Protein AF-0000000075740017 (afdb_homodimer)

Radius of gyration: 27.31 Å; Cα contacts (8 Å, |Δi|>4): 1651; chains: 2; bounding box: 65×97×78 Å

Solvent-accessible surface area (backbone atoms only — not comparable to full-atom values): 38428 Å² total; per-residue (Å²): 131,82,76,73,71,73,70,54,78,38,60,46,70,55,27,52,51,21,47,51,48,27,56,51,42,54,52,50,50,50,51,49,40,54,69,68,22,62,32,41,62,48,30,51,50,40,55,52,46,50,47,52,40,47,24,51,26,31,46,64,39,62,40,48,39,50,57,61,29,53,70,40,71,70,45,45,90,62,40,35,61,74,57,58,67,84,51,42,49,39,34,37,24,44,39,47,18,88,46,38,35,38,36,44,34,37,58,57,58,38,76,37,42,36,43,34,32,30,23,38,58,88,90,43,70,64,32,63,70,37,74,47,47,56,89,70,57,69,66,59,94,57,27,37,39,36,34,36,21,60,60,84,63,92,70,56,83,87,31,48,78,41,70,35,51,74,46,22,33,29,38,40,36,42,33,37,43,65,48,76,91,79,37,42,69,60,47,74,49,50,43,46,60,80,54,70,71,72,69,81,73,47,45,66,58,48,16,50,25,30,42,48,25,29,52,48,35,52,51,56,65,41,40,52,71,66,52,64,41,66,38,76,78,47,54,58,39,75,40,84,33,57,37,68,71,70,34,48,63,75,45,53,86,50,36,31,36,31,44,29,26,45,63,47,59,92,64,32,27,46,34,42,38,29,50,77,65,89,52,96,44,37,37,43,38,36,23,37,63,61,31,28,47,44,51,67,90,57,32,58,17,57,49,35,62,73,77,56,74,57,44,97,84,52,34,37,42,40,19,38,18,62,60,84,80,77,73,47,53,63,28,41,49,78,68,53,47,52,24,32,35,41,36,41,31,35,76,40,54,75,79,60,71,67,49,68,45,79,44,66,66,76,73,81,128,132,81,75,73,71,74,72,52,78,37,61,45,70,54,27,53,51,23,46,50,48,25,55,52,43,54,52,52,49,50,51,51,39,54,70,69,22,61,31,40,63,48,30,51,50,40,56,51,47,50,47,54,42,46,25,53,27,31,46,64,38,63,40,48,40,50,57,63,28,51,72,41,71,68,45,45,90,64,40,35,61,75,55,59,67,84,51,44,50,40,34,36,26,43,38,47,18,88,46,38,37,38,37,43,34,37,59,57,58,39,76,39,44,38,41,35,31,29,22,38,56,87,90,44,71,66,33,62,71,37,75,46,45,55,90,71,55,68,66,60,94,55,27,37,38,37,35,35,22,61,61,84,65,93,70,57,82,87,31,49,78,41,70,34,51,74,48,24,34,29,40,41,36,42,34,37,44,64,48,75,91,78,37,41,68,60,45,72,48,51,42,47,60,78,54,70,70,72,68,81,74,48,47,66,58,48,16,50,24,31,42,49,25,30,52,48,36,51,50,58,67,40,40,52,70,68,52,65,40,66,39,76,79,47,55,58,41,76,38,83,33,56,37,68,69,70,34,48,63,76,45,53,85,51,36,32,36,31,44,30,24,46,63,48,59,94,63,33,28,46,33,42,38,30,50,76,65,90,54,94,44,38,39,43,37,36,23,37,62,61,30,28,48,45,50,67,91,56,32,57,18,56,50,33,63,74,76,56,72,57,45,96,85,52,33,36,41,40,19,37,17,60,61,84,80,77,74,45,52,63,29,43,50,79,67,54,46,51,24,32,36,40,35,41,31,37,75,41,53,76,82,59,69,67,49,68,46,81,46,65,65,76,73,80,128

Organism: Mycobacterium marinum (strain ATCC BAA-535 / M) (NCBI:txid216594)

Nearest PDB structures (foldseek):
  6ans-assembly2_D  TM=9.268E-01  e=1.419E-35  Burkholderia cenocepacia J2315
  3u07-assembly3_C  TM=5.672E-01  e=3.882E-12  Vibrio parahaemolyticus
  3u07-assembly2_B  TM=5.302E-01  e=9.160E-12  Vibrio parahaemolyticus
  3qd6-assembly2_F  TM=3.954E-01  e=1.129E-01  Homo sapiens
  6w9g-assembly1_C  TM=3.164E-01  e=8.477E-02  Homo sapiens

InterPro domains:
  IPR010621 Domain of unknown function DUF1214 [PF06742] (275-346)

Secondary structure (DSSP, 8-state):
------------HHHHHHHHHHHHHHHHHHHHHHHH--SHHHHHHHHHHHHHHHHHHHIIIII--TTS---EESS-TT--BS---SSEEEEEEE--TTS-EEEEEE--S-SEEEEEEEE--TTSPPEEEEEEEGGG---BTTEEEEEEESS--S--TTPEEEE--TTEEEEEEEEE-S-TTT-PPPEEEEEESSPPPP-PPPHHHHHHHHHHHHHHHHHHHTHHHHSSTHHHHS-S-EEEE-HHHH-GGG--TTEEEEEEEEE--TTEEEEEEE---S-S-EEEEEE-TTSBB--TTTS--EEETTS----TTS-EEEEEESS--SSSEEEE-TT-SEEEEEEEEET--PPP-EEEEEEE-----/------------HHHHHHHHHHHHHHHHHHHHHHHH--SHHHHHHHHHHHHHHHHHHHIIIII--TTS---EESS-TT--BS---SSEEEEEEE--TTS-EEEEEE--S-SEEEEEEEE--TTSPPEEEEEEEGGG---BTTEEEEEEESS--S--TTPEEEE--TTEEEEEEEEE-S-TTT-PPPEEEEEESSPPPP-PPPHHHHHHHHHHHHHHHHHHHTHHHHSSTHHHHS-S-EEEE-HHHH-GGG--TTEEEEEEEEE--TTEEEEEEE---S-S-EEEEEE-TTSBB--TTTS--EEETTS----TTS-EEEEEESS--SSSEEEE-TT-SEEEEEEEEET--PPP-EEEEEEE-----

Sequence (730 aa):
MSHHLARPVADAPQALAAWQFFQRMLADVTKIVTEDAESEPELLEGLRVIARVSSLCAQMSVESDPARPVFFDMCPPNRMIGGPNPEGNYFLAMIRGDHRYRITGTRGTSCYLGIQILAGTGLTPRRMAGYLSDADLALQSGEFTLLLSALEPDEPGGGQWVQIPDDASAIVVREYVGDRSREELAKMRIEAFAPAPASPPTDDELAGQFTALAWSLMKLTTLHRTIKPELLDHPNTLLTAQAADLGAADTTPDNLYMIGTFRLAPGQALVLDFEPPETRYWSVALESIWHECLEPDSRHSSVTNRAVRPGADGRVRIAISEQDLGFGHWLDTGGRHRGFVILRWLDNPQAPDIEVSVRHREQRAMSHHLARPVADAPQALAAWQFFQRMLADVTKIVTEDAESEPELLEGLRVIARVSSLCAQMSVESDPARPVFFDMCPPNRMIGGPNPEGNYFLAMIRGDHRYRITGTRGTSCYLGIQILAGTGLTPRRMAGYLSDADLALQSGEFTLLLSALEPDEPGGGQWVQIPDDASAIVVREYVGDRSREELAKMRIEAFAPAPASPPTDDELAGQFTALAWSLMKLTTLHRTIKPELLDHPNTLLTAQAADLGAADTTPDNLYMIGTFRLAPGQALVLDFEPPETRYWSVALESIWHECLEPDSRHSSVTNRAVRPGADGRVRIAISEQDLGFGHWLDTGGRHRGFVILRWLDNPQAPDIEVSVRHREQRA

Foldseek 3Di:
DPPPPDDPDDDLPLLVVLLVLLVVLLVVLLVVQVVPDPDPVSNVVLNVLLVLLLVLLCCQQPVADQLFWWWDWSDDLVRQFDQADPQWTKIKIWHAQAWKKKKKKFAWFFLWKKKWWWFDAFPGDIATPDIDTPVRFDDDVRMAMEIEHQDDDPCPVPHHYDYDHRRTTMMMMITGHADPVPIDHMDMTMGIDPRDDDDDDHSVSSSRSSNSSSVSSNCRQCLCVQQPVVQVVVAQDKDWDQCVSSPNNSDDNQKTKMKGKAAADPQKKKKKKWQDDDASKKKKFWAASRNGTDSVVVFQGMHMPNRDAADPVNMAMEIEDCDCLPRHNYHHPVPDRMTMMMMIGGRYDDDIDIDIDMDGRPPPD/DPPPPDDPDDDLPLLVVLLVLLVVLLVVLLVVQVVPDPDPVSSVVLNVLLVLLLVLLCCQQPVADQLFWWWDWSDDLVRQFDQADPQWTKIKIWHAQAWKKKKKKFAWFFLWKKKWWWFDAFPGDIATPDIDTPVRFDDDVRMAMEIEHQDDDPCPVPHHYDYHHRRTTMMMMITGHADPVPIDHMDMTMGIDPRDDDDDDHSVSSSRSSNSSSVSSNCRQVLCVQQPVVQVVVAQDKDWDQCVSSPNNSDDNQKTKMKGKAAADPQKKKKKKWQDDDASKKKKFWAASRNGTDSVVVFQGMHMPNRDADDPVNMAMEIEDCDCLPRHNYHHPVPDRMTMMMMIGGRYDDDIDIDIDMDGRPPPD

Structure (mmCIF, N/CA/C/O backbone):
data_AF-0000000075740017-model_v1
#
loop_
_entity.id
_entity.type
_entity.pdbx_description
1 polymer 'DUF1214 domain-containing protein'
#
loop_
_atom_site.group_PDB
_atom_site.id
_atom_site.type_symbol
_atom_site.label_atom_id
_atom_site.label_alt_id
_atom_site.label_comp_id
_atom_site.label_asym_id
_atom_site.label_entity_id
_atom_site.label_seq_id
_atom_site.pdbx_PDB_ins_code
_atom_site.Cartn_x
_atom_site.Cartn_y
_atom_site.Cartn_z
_atom_site.occupancy
_atom_site.B_iso_or_equiv
_atom_site.auth_seq_id
_atom_site.auth_comp_id
_atom_site.auth_asym_id
_atom_site.auth_atom_id
_atom_site.pdbx_PDB_model_num
ATOM 1 N N . MET A 1 1 ? -9.031 26.375 43.875 1 27.95 1 MET A N 1
ATOM 2 C CA . MET A 1 1 ? -9.445 24.984 43.719 1 27.95 1 MET A CA 1
ATOM 3 C C . MET A 1 1 ? -9.609 24.641 42.25 1 27.95 1 MET A C 1
ATOM 5 O O . MET A 1 1 ? -10.547 25.094 41.594 1 27.95 1 MET A O 1
ATOM 9 N N . SER A 1 2 ? -8.578 24.75 41.438 1 30.58 2 SER A N 1
ATOM 10 C CA . SER A 1 2 ? -8.477 24.594 40 1 30.58 2 SER A CA 1
ATOM 11 C C . SER A 1 2 ? -9.125 23.297 39.531 1 30.58 2 SER A C 1
ATOM 13 O O . SER A 1 2 ? -8.734 22.219 39.969 1 30.58 2 SER A O 1
ATOM 15 N N . HIS A 1 3 ? -10.5 23.25 39.438 1 34.09 3 HIS A N 1
ATOM 16 C CA . HIS A 1 3 ? -11.297 22.109 38.969 1 34.09 3 HIS A CA 1
ATOM 17 C C . HIS A 1 3 ? -10.602 21.406 37.812 1 34.09 3 HIS A C 1
ATOM 19 O O . HIS A 1 3 ? -10.328 22.016 36.781 1 34.09 3 HIS A O 1
ATOM 25 N N . HIS A 1 4 ? -9.703 20.516 38.094 1 39.88 4 HIS A N 1
ATOM 26 C CA . HIS A 1 4 ? -9.211 19.578 37.094 1 39.88 4 HIS A CA 1
ATOM 27 C C . HIS A 1 4 ? -10.344 19.094 36.188 1 39.88 4 HIS A C 1
ATOM 29 O O . HIS A 1 4 ? -11.234 18.375 36.656 1 39.88 4 HIS A O 1
ATOM 35 N N . LEU A 1 5 ? -10.961 19.891 35.375 1 41.38 5 LEU A N 1
ATOM 36 C CA . LEU A 1 5 ? -11.938 19.422 34.406 1 41.38 5 LEU A CA 1
ATOM 37 C C . LEU A 1 5 ? -11.641 17.984 33.969 1 41.38 5 LEU A C 1
ATOM 39 O O . LEU A 1 5 ? -10.516 17.672 33.594 1 41.38 5 LEU A O 1
ATOM 43 N N . ALA A 1 6 ? -12.305 17.094 34.438 1 45.81 6 ALA A N 1
ATOM 44 C CA . ALA A 1 6 ? -12.266 15.664 34.125 1 45.81 6 ALA A CA 1
ATOM 45 C C . ALA A 1 6 ? -12.117 15.414 32.625 1 45.81 6 ALA A C 1
ATOM 47 O O . ALA A 1 6 ? -12.891 15.953 31.844 1 45.81 6 ALA A O 1
ATOM 48 N N . ARG A 1 7 ? -10.938 15.102 32.188 1 54.03 7 ARG A N 1
ATOM 49 C CA . ARG A 1 7 ? -10.719 14.789 30.797 1 54.03 7 ARG A CA 1
ATOM 50 C C . ARG A 1 7 ? -11.844 13.922 30.234 1 54.03 7 ARG A C 1
ATOM 52 O O . ARG A 1 7 ? -12.195 12.898 30.828 1 54.03 7 ARG A O 1
ATOM 59 N N . PRO A 1 8 ? -12.781 14.414 29.375 1 58.78 8 PRO A N 1
ATOM 60 C CA . PRO A 1 8 ? -13.781 13.516 28.781 1 58.78 8 PRO A CA 1
ATOM 61 C C . PRO A 1 8 ? -13.18 12.188 28.328 1 58.78 8 PRO A C 1
ATOM 63 O O . PRO A 1 8 ? -12.086 12.156 27.766 1 58.78 8 PRO A O 1
ATOM 66 N N . VAL A 1 9 ? -13.711 11.094 29.016 1 66.94 9 VAL A N 1
ATOM 67 C CA . VAL A 1 9 ? -13.266 9.734 28.719 1 66.94 9 VAL A CA 1
ATOM 68 C C . VAL A 1 9 ? -13.516 9.422 27.234 1 66.94 9 VAL A C 1
ATOM 70 O O . VAL A 1 9 ? -14.648 9.508 26.766 1 66.94 9 VAL A O 1
ATOM 73 N N . ALA A 1 10 ? -12.438 9.43 26.391 1 79.44 10 ALA A N 1
ATOM 74 C CA . ALA A 1 10 ? -12.547 9 25 1 79.44 10 ALA A CA 1
ATOM 75 C C . ALA A 1 10 ? -13.203 7.629 24.891 1 79.44 10 ALA A C 1
ATOM 77 O O . ALA A 1 10 ? -12.727 6.664 25.5 1 79.44 10 ALA A O 1
ATOM 78 N N . ASP A 1 11 ? -14.492 7.598 24.375 1 88.56 11 ASP A N 1
ATOM 79 C CA . ASP A 1 11 ? -15.211 6.336 24.234 1 88.56 11 ASP A CA 1
ATOM 80 C C . ASP A 1 11 ? -15.641 6.094 22.797 1 88.56 11 ASP A C 1
ATOM 82 O O . ASP A 1 11 ? -16.234 6.973 22.156 1 88.56 11 ASP A O 1
ATOM 86 N N . ALA A 1 12 ? -15.266 5.066 22.234 1 93.69 12 ALA A N 1
ATOM 87 C CA . ALA A 1 12 ? -15.641 4.543 20.922 1 93.69 12 ALA A CA 1
ATOM 88 C C . ALA A 1 12 ? -15.875 3.035 20.984 1 93.69 12 ALA A C 1
ATOM 90 O O . ALA A 1 12 ? -15.102 2.26 20.422 1 93.69 12 ALA A O 1
ATOM 91 N N . PRO A 1 13 ? -17 2.643 21.625 1 95.81 13 PRO A N 1
ATOM 92 C CA . PRO A 1 13 ? -17.141 1.231 21.984 1 95.81 13 PRO A CA 1
ATOM 93 C C . PRO A 1 13 ? -17.25 0.319 20.766 1 95.81 13 PRO A C 1
ATOM 95 O O . PRO A 1 13 ? -16.75 -0.809 20.797 1 95.81 13 PRO A O 1
ATOM 98 N N . GLN A 1 14 ? -17.906 0.758 19.672 1 97.62 14 GLN A N 1
ATOM 99 C CA . GLN A 1 14 ? -18.078 -0.109 18.5 1 97.62 14 GLN A CA 1
ATOM 100 C C . GLN A 1 14 ? -16.766 -0.307 17.766 1 97.62 14 GLN A C 1
ATOM 102 O O . GLN A 1 14 ? -16.406 -1.434 17.422 1 97.62 14 GLN A O 1
ATOM 107 N N . ALA A 1 15 ? -16.031 0.785 17.531 1 98 15 ALA A N 1
ATOM 108 C CA . ALA A 1 15 ? -14.75 0.713 16.828 1 98 15 ALA A CA 1
ATOM 109 C C . ALA A 1 15 ? -13.734 -0.092 17.641 1 98 15 ALA A C 1
ATOM 111 O O . ALA A 1 15 ? -13 -0.908 17.078 1 98 15 ALA A O 1
ATOM 112 N N . LEU A 1 16 ? -13.734 0.107 18.938 1 97.81 16 LEU A N 1
ATOM 113 C CA . LEU A 1 16 ? -12.805 -0.621 19.797 1 97.81 16 LEU A CA 1
ATOM 114 C C . LEU A 1 16 ? -13.102 -2.117 19.781 1 97.81 16 LEU A C 1
ATOM 116 O O . LEU A 1 16 ? -12.188 -2.934 19.672 1 97.81 16 LEU A O 1
ATOM 120 N N . ALA A 1 17 ? -14.383 -2.432 19.844 1 98 17 ALA A N 1
ATOM 121 C CA . ALA A 1 17 ? -14.773 -3.838 19.812 1 98 17 ALA A CA 1
ATOM 122 C C . ALA A 1 17 ? -14.406 -4.477 18.484 1 98 17 ALA A C 1
ATOM 124 O O . ALA A 1 17 ? -13.906 -5.605 18.438 1 98 17 ALA A O 1
ATOM 125 N N . ALA A 1 18 ? -14.672 -3.785 17.359 1 98 18 ALA A N 1
ATOM 126 C CA . ALA A 1 18 ? -14.344 -4.289 16.031 1 98 18 ALA A CA 1
ATOM 127 C C . ALA A 1 18 ? -12.836 -4.445 15.859 1 98 18 ALA A C 1
ATOM 129 O O . ALA A 1 18 ? -12.375 -5.398 15.234 1 98 18 ALA A O 1
ATOM 130 N N . TRP A 1 19 ? -12.078 -3.523 16.391 1 98.31 19 TRP A N 1
ATOM 131 C CA . TRP A 1 19 ? -10.625 -3.596 16.344 1 98.31 19 TRP A CA 1
ATOM 132 C C . TRP A 1 19 ? -10.109 -4.805 17.109 1 98.31 19 TRP A C 1
ATOM 134 O O . TRP A 1 19 ? -9.211 -5.508 16.641 1 98.31 19 TRP A O 1
ATOM 144 N N . GLN A 1 20 ? -10.68 -5.09 18.234 1 97.5 20 GLN A N 1
ATOM 145 C CA . GLN A 1 20 ? -10.32 -6.27 19.016 1 97.5 20 GLN A CA 1
ATOM 146 C C . GLN A 1 20 ? -10.719 -7.551 18.297 1 97.5 20 GLN A C 1
ATOM 148 O O . GLN A 1 20 ? -10.008 -8.555 18.375 1 97.5 20 GLN A O 1
ATOM 153 N N . PHE A 1 21 ? -11.844 -7.473 17.625 1 98.06 21 PHE A N 1
ATOM 154 C CA . PHE A 1 21 ? -12.266 -8.594 16.797 1 98.06 21 PHE A CA 1
ATOM 155 C C . PHE A 1 21 ? -11.227 -8.891 15.719 1 98.06 21 PHE A C 1
ATOM 157 O O . PHE A 1 21 ? -10.875 -10.047 15.492 1 98.06 21 PHE A O 1
ATOM 164 N N . PHE A 1 22 ? -10.719 -7.875 15.102 1 98.31 22 PHE A N 1
ATOM 165 C CA . PHE A 1 22 ? -9.656 -8.047 14.109 1 98.31 22 PHE A CA 1
ATOM 166 C C . PHE A 1 22 ? -8.438 -8.711 14.734 1 98.31 22 PHE A C 1
ATOM 168 O O . PHE A 1 22 ? -7.848 -9.617 14.141 1 98.31 22 PHE A O 1
ATOM 175 N N . GLN A 1 23 ? -8.023 -8.273 15.898 1 98.19 23 GLN A N 1
ATOM 176 C CA . GLN A 1 23 ? -6.867 -8.859 16.578 1 98.19 23 GLN A CA 1
ATOM 177 C C . GLN A 1 23 ? -7.094 -10.344 16.844 1 98.19 23 GLN A C 1
ATOM 179 O O . GLN A 1 23 ? -6.18 -11.156 16.688 1 98.19 23 GLN A O 1
ATOM 184 N N . ARG A 1 24 ? -8.305 -10.711 17.266 1 98 24 ARG A N 1
ATOM 185 C CA . ARG A 1 24 ? -8.641 -12.117 17.469 1 98 24 ARG A CA 1
ATOM 186 C C . ARG A 1 24 ? -8.594 -12.898 16.172 1 98 24 ARG A C 1
ATOM 188 O O . ARG A 1 24 ? -8.125 -14.031 16.125 1 98 24 ARG A O 1
ATOM 195 N N . MET A 1 25 ? -9.094 -12.25 15.125 1 98.06 25 MET A N 1
ATOM 196 C CA . MET A 1 25 ? -9.078 -12.898 13.812 1 98.06 25 MET A CA 1
ATOM 197 C C . MET A 1 25 ? -7.648 -13.172 13.359 1 98.06 25 MET A C 1
ATOM 199 O O . MET A 1 25 ? -7.375 -14.203 12.75 1 98.06 25 MET A O 1
ATOM 203 N N . LEU A 1 26 ? -6.742 -12.219 13.641 1 98.12 26 LEU A N 1
ATOM 204 C CA . LEU A 1 26 ? -5.328 -12.406 13.344 1 98.12 26 LEU A CA 1
ATOM 205 C C . LEU A 1 26 ? -4.777 -13.641 14.039 1 98.12 26 LEU A C 1
ATOM 207 O O . LEU A 1 26 ? -4.035 -14.422 13.438 1 98.12 26 LEU A O 1
ATOM 211 N N . ALA A 1 27 ? -5.152 -13.852 15.281 1 97.81 27 ALA A N 1
ATOM 212 C CA . ALA A 1 27 ? -4.734 -15.031 16.031 1 97.81 27 ALA A CA 1
ATOM 213 C C . ALA A 1 27 ? -5.34 -16.297 15.438 1 97.81 27 ALA A C 1
ATOM 215 O O . ALA A 1 27 ? -4.656 -17.328 15.312 1 97.81 27 ALA A O 1
ATOM 216 N N . ASP A 1 28 ? -6.562 -16.234 15.078 1 98.38 28 ASP A N 1
ATOM 217 C CA . ASP A 1 28 ? -7.266 -17.391 14.539 1 98.38 28 ASP A CA 1
ATOM 218 C C . ASP A 1 28 ? -6.641 -17.844 13.219 1 98.38 28 ASP A C 1
ATOM 220 O O . ASP A 1 28 ? -6.398 -19.047 13.023 1 98.38 28 ASP A O 1
ATOM 224 N N . VAL A 1 29 ? -6.387 -16.922 12.344 1 98.56 29 VAL A N 1
ATOM 225 C CA . VAL A 1 29 ? -5.82 -17.312 11.062 1 98.56 29 VAL A CA 1
ATOM 226 C C . VAL A 1 29 ? -4.391 -17.812 11.25 1 98.56 29 VAL A C 1
ATOM 228 O O . VAL A 1 29 ? -3.93 -18.688 10.516 1 98.56 29 VAL A O 1
ATOM 231 N N . THR A 1 30 ? -3.645 -17.266 12.242 1 98.31 30 THR A N 1
ATOM 232 C CA . THR A 1 30 ? -2.318 -17.766 12.57 1 98.31 30 THR A CA 1
ATOM 233 C C . THR A 1 30 ? -2.389 -19.25 12.969 1 98.31 30 THR A C 1
ATOM 235 O O . THR A 1 30 ? -1.577 -20.062 12.523 1 98.31 30 THR A O 1
ATOM 238 N N . LYS A 1 31 ? -3.365 -19.594 13.797 1 98.06 31 LYS A N 1
ATOM 239 C CA . LYS A 1 31 ? -3.566 -20.969 14.211 1 98.06 31 LYS A CA 1
ATOM 240 C C . LYS A 1 31 ? -3.875 -21.875 13.008 1 98.06 31 LYS A C 1
ATOM 242 O O . LYS A 1 31 ? -3.316 -22.953 12.883 1 98.06 31 LYS A O 1
ATOM 247 N N . ILE A 1 32 ? -4.703 -21.422 12.125 1 98.25 32 ILE A N 1
ATOM 248 C CA . ILE A 1 32 ? -5.105 -22.188 10.945 1 98.25 32 ILE A CA 1
ATOM 249 C C . ILE A 1 32 ? -3.885 -22.469 10.07 1 98.25 32 ILE A C 1
ATOM 251 O O . ILE A 1 32 ? -3.646 -23.609 9.672 1 98.25 32 ILE A O 1
ATOM 255 N N . VAL A 1 33 ? -3.105 -21.438 9.805 1 98 33 VAL A N 1
ATOM 256 C CA . VAL A 1 33 ? -1.925 -21.562 8.961 1 98 33 VAL A CA 1
ATOM 257 C C . VAL A 1 33 ? -0.922 -22.516 9.609 1 98 33 VAL A C 1
ATOM 259 O O . VAL A 1 33 ? -0.333 -23.359 8.93 1 98 33 VAL A O 1
ATOM 262 N N . THR A 1 34 ? -0.755 -22.422 10.945 1 97.69 34 THR A N 1
ATOM 263 C CA . THR A 1 34 ? 0.188 -23.266 11.672 1 97.69 34 THR A CA 1
ATOM 264 C C . THR A 1 34 ? -0.238 -24.734 11.617 1 97.69 34 THR A C 1
ATOM 266 O O . THR A 1 34 ? 0.599 -25.625 11.445 1 97.69 34 THR A O 1
ATOM 269 N N . GLU A 1 35 ? -1.5 -25 11.672 1 97.31 35 GLU A N 1
ATOM 270 C CA . GLU A 1 35 ? -2.035 -26.359 11.68 1 97.31 35 GLU A CA 1
ATOM 271 C C . GLU A 1 35 ? -1.985 -26.969 10.281 1 97.31 35 GLU A C 1
ATOM 273 O O . GLU A 1 35 ? -1.741 -28.172 10.141 1 97.31 35 GLU A O 1
ATOM 278 N N . ASP A 1 36 ? -2.191 -26.172 9.289 1 97.5 36 ASP A N 1
ATOM 279 C CA . ASP A 1 36 ? -2.371 -26.703 7.941 1 97.5 36 ASP A CA 1
ATOM 280 C C . ASP A 1 36 ? -1.037 -26.812 7.207 1 97.5 36 ASP A C 1
ATOM 282 O O . ASP A 1 36 ? -0.932 -27.5 6.188 1 97.5 36 ASP A O 1
ATOM 286 N N . ALA A 1 37 ? 0.011 -26.078 7.691 1 97.56 37 ALA A N 1
ATOM 287 C CA . ALA A 1 37 ? 1.323 -26.172 7.055 1 97.56 37 ALA A CA 1
ATOM 288 C C . ALA A 1 37 ? 1.916 -27.578 7.23 1 97.56 37 ALA A C 1
ATOM 290 O O . ALA A 1 37 ? 1.901 -28.125 8.328 1 97.56 37 ALA A O 1
ATOM 291 N N . GLU A 1 38 ? 2.461 -28.125 6.105 1 96.56 38 GLU A N 1
ATOM 292 C CA . GLU A 1 38 ? 3 -29.469 6.145 1 96.56 38 GLU A CA 1
ATOM 293 C C . GLU A 1 38 ? 4.52 -29.469 6.301 1 96.56 38 GLU A C 1
ATOM 295 O O . GLU A 1 38 ? 5.141 -30.516 6.469 1 96.56 38 GLU A O 1
ATOM 300 N N . SER A 1 39 ? 5.148 -28.328 6.184 1 95 39 SER A N 1
ATOM 301 C CA . SER A 1 39 ? 6.594 -28.172 6.285 1 95 39 SER A CA 1
ATOM 302 C C . SER A 1 39 ? 6.969 -26.797 6.82 1 95 39 SER A C 1
ATOM 304 O O . SER A 1 39 ? 6.129 -25.891 6.883 1 95 39 SER A O 1
ATOM 306 N N . GLU A 1 40 ? 8.219 -26.656 7.266 1 95.94 40 GLU A N 1
ATOM 307 C CA . GLU A 1 40 ? 8.703 -25.359 7.762 1 95.94 40 GLU A CA 1
ATOM 308 C C . GLU A 1 40 ? 8.594 -24.281 6.695 1 95.94 40 GLU A C 1
ATOM 310 O O . GLU A 1 40 ? 8.078 -23.188 6.957 1 95.94 40 GLU A O 1
ATOM 315 N N . PRO A 1 41 ? 8.953 -24.547 5.398 1 95.06 41 PRO A N 1
ATOM 316 C CA . PRO A 1 41 ? 8.805 -23.516 4.371 1 95.06 41 PRO A CA 1
ATOM 317 C C . PRO A 1 41 ? 7.352 -23.109 4.156 1 95.06 41 PRO A C 1
ATOM 319 O O . PRO A 1 41 ? 7.066 -21.922 3.955 1 95.06 41 PRO A O 1
ATOM 322 N N . GLU A 1 42 ? 6.438 -24.016 4.238 1 96.25 42 GLU A N 1
ATOM 323 C CA . GLU A 1 42 ? 5.023 -23.688 4.078 1 96.25 42 GLU A CA 1
ATOM 324 C C . GLU A 1 42 ? 4.531 -22.797 5.219 1 96.25 42 GLU A C 1
ATOM 326 O O . GLU A 1 42 ? 3.746 -21.875 5 1 96.25 42 GLU A O 1
ATOM 331 N N . LEU A 1 43 ? 5.012 -23.203 6.438 1 97.88 43 LEU A N 1
ATOM 332 C CA . LEU A 1 43 ? 4.617 -22.391 7.582 1 97.88 43 LEU A CA 1
ATOM 333 C C . LEU A 1 43 ? 5.141 -20.969 7.445 1 97.88 43 LEU A C 1
ATOM 335 O O . LEU A 1 43 ? 4.395 -20 7.656 1 97.88 43 LEU A O 1
ATOM 339 N N . LEU A 1 44 ? 6.398 -20.828 7.059 1 97.81 44 LEU A N 1
ATOM 340 C CA . LEU A 1 44 ? 7.004 -19.516 6.875 1 97.81 44 LEU A CA 1
ATOM 341 C C . LEU A 1 44 ? 6.258 -18.719 5.809 1 97.81 44 LEU A C 1
ATOM 343 O O . LEU A 1 44 ? 5.941 -17.547 6.016 1 97.81 44 LEU A O 1
ATOM 347 N N . GLU A 1 45 ? 5.887 -19.312 4.742 1 96.69 45 GLU A N 1
ATOM 348 C CA . GLU A 1 45 ? 5.129 -18.641 3.684 1 96.69 45 GLU A CA 1
ATOM 349 C C . GLU A 1 45 ? 3.738 -18.25 4.168 1 96.69 45 GLU A C 1
ATOM 351 O O . GLU A 1 45 ? 3.246 -17.172 3.838 1 96.69 45 GLU A O 1
ATOM 356 N N . GLY A 1 46 ? 3.18 -19.156 4.93 1 97.88 46 GLY A N 1
ATOM 357 C CA . GLY A 1 46 ? 1.86 -18.859 5.465 1 97.88 46 GLY A CA 1
ATOM 358 C C . GLY A 1 46 ? 1.842 -17.656 6.383 1 97.88 46 GLY A C 1
ATOM 359 O O . GLY A 1 46 ? 0.949 -16.812 6.289 1 97.88 46 GLY A O 1
ATOM 360 N N . LEU A 1 47 ? 2.842 -17.609 7.262 1 98.31 47 LEU A N 1
ATOM 361 C CA . LEU A 1 47 ? 2.945 -16.469 8.156 1 98.31 47 LEU A CA 1
ATOM 362 C C . LEU A 1 47 ? 3.166 -15.172 7.375 1 98.31 47 LEU A C 1
ATOM 364 O O . LEU A 1 47 ? 2.564 -14.141 7.688 1 98.31 47 LEU A O 1
ATOM 368 N N . ARG A 1 48 ? 3.986 -15.234 6.398 1 97.56 48 ARG A N 1
ATOM 369 C CA . ARG A 1 48 ? 4.242 -14.078 5.551 1 97.56 48 ARG A CA 1
ATOM 370 C C . ARG A 1 48 ? 2.971 -13.641 4.828 1 97.56 48 ARG A C 1
ATOM 372 O O . ARG A 1 48 ? 2.703 -12.438 4.707 1 97.56 48 ARG A O 1
ATOM 379 N N . VAL A 1 49 ? 2.168 -14.547 4.402 1 97.75 49 VAL A N 1
ATOM 380 C CA . VAL A 1 49 ? 0.917 -14.273 3.705 1 97.75 49 VAL A CA 1
ATOM 381 C C . VAL A 1 49 ? -0.046 -13.547 4.641 1 97.75 49 VAL A C 1
ATOM 383 O O . VAL A 1 49 ? -0.747 -12.617 4.227 1 97.75 49 VAL A O 1
ATOM 386 N N . ILE A 1 50 ? -0.048 -13.953 5.926 1 98.56 50 ILE A N 1
ATOM 387 C CA . ILE A 1 50 ? -0.929 -13.281 6.875 1 98.56 50 ILE A CA 1
ATOM 388 C C . ILE A 1 50 ? -0.571 -11.797 6.945 1 98.56 50 ILE A C 1
ATOM 390 O O . ILE A 1 50 ? -1.452 -10.938 6.887 1 98.56 50 ILE A O 1
ATOM 394 N N . ALA A 1 51 ? 0.676 -11.516 6.992 1 98.25 51 ALA A N 1
ATOM 395 C CA . ALA A 1 51 ? 1.128 -10.133 7.078 1 98.25 51 ALA A CA 1
ATOM 396 C C . ALA A 1 51 ? 0.781 -9.359 5.805 1 98.25 51 ALA A C 1
ATOM 398 O O . ALA A 1 51 ? 0.274 -8.242 5.871 1 98.25 51 ALA A O 1
ATOM 399 N N . ARG A 1 52 ? 1.006 -9.953 4.664 1 97.69 52 ARG A N 1
ATOM 400 C CA . ARG A 1 52 ? 0.751 -9.32 3.379 1 97.69 52 ARG A CA 1
ATOM 401 C C . ARG A 1 52 ? -0.741 -9.086 3.168 1 97.69 52 ARG A C 1
ATOM 403 O O . ARG A 1 52 ? -1.15 -8.031 2.688 1 97.69 52 ARG A O 1
ATOM 410 N N . VAL A 1 53 ? -1.531 -10.047 3.564 1 98.12 53 VAL A N 1
ATOM 411 C CA . VAL A 1 53 ? -2.98 -9.93 3.436 1 98.12 53 VAL A CA 1
ATOM 412 C C . VAL A 1 53 ? -3.498 -8.844 4.379 1 98.12 53 VAL A C 1
ATOM 414 O O . VAL A 1 53 ? -4.398 -8.086 4.02 1 98.12 53 VAL A O 1
ATOM 417 N N . SER A 1 54 ? -2.945 -8.844 5.551 1 98.06 54 SER A N 1
ATOM 418 C CA . SER A 1 54 ? -3.346 -7.801 6.496 1 98.06 54 SER A CA 1
ATOM 419 C C . SER A 1 54 ? -3.113 -6.41 5.918 1 98.06 54 SER A C 1
ATOM 421 O O . SER A 1 54 ? -3.961 -5.527 6.055 1 98.06 54 SER A O 1
ATOM 423 N N . SER A 1 55 ? -2.014 -6.238 5.312 1 96.94 55 SER A N 1
ATOM 424 C CA . SER A 1 55 ? -1.69 -4.969 4.664 1 96.94 55 SER A CA 1
ATOM 425 C C . SER A 1 55 ? -2.689 -4.645 3.559 1 96.94 55 SER A C 1
ATOM 427 O O . SER A 1 55 ? -3.229 -3.537 3.508 1 96.94 55 SER A O 1
ATOM 429 N N . LEU A 1 56 ? -2.955 -5.582 2.732 1 97 56 LEU A N 1
ATOM 430 C CA . LEU A 1 56 ? -3.908 -5.41 1.644 1 97 56 LEU A CA 1
ATOM 431 C C . LEU A 1 56 ? -5.289 -5.047 2.182 1 97 56 LEU A C 1
ATOM 433 O O . LEU A 1 56 ? -5.926 -4.113 1.686 1 97 56 LEU A O 1
ATOM 437 N N . CYS A 1 57 ? -5.711 -5.742 3.217 1 96.44 57 CYS A N 1
ATOM 438 C CA . CYS A 1 57 ? -7.047 -5.535 3.766 1 96.44 57 CYS A CA 1
ATOM 439 C C . CYS A 1 57 ? -7.156 -4.168 4.43 1 96.44 57 CYS A C 1
ATOM 441 O O . CYS A 1 57 ? -8.211 -3.529 4.367 1 96.44 57 CYS A O 1
ATOM 443 N N . ALA A 1 58 ? -6.102 -3.771 5.055 1 97 58 ALA A N 1
ATOM 444 C CA . ALA A 1 58 ? -6.102 -2.434 5.637 1 97 58 ALA A CA 1
ATOM 445 C C . ALA A 1 58 ? -6.219 -1.363 4.555 1 97 58 ALA A C 1
ATOM 447 O O . ALA A 1 58 ? -6.934 -0.374 4.727 1 97 58 ALA A O 1
ATOM 448 N N . GLN A 1 59 ? -5.543 -1.536 3.473 1 95 59 GLN A N 1
ATOM 449 C CA . GLN A 1 59 ? -5.613 -0.593 2.361 1 95 59 GLN A CA 1
ATOM 450 C C . GLN A 1 59 ? -7.02 -0.539 1.772 1 95 59 GLN A C 1
ATOM 452 O O . GLN A 1 59 ? -7.547 0.543 1.508 1 95 59 GLN A O 1
ATOM 457 N N . MET A 1 60 ? -7.664 -1.646 1.725 1 93.88 60 MET A N 1
ATOM 458 C CA . MET A 1 60 ? -8.984 -1.754 1.107 1 93.88 60 MET A CA 1
ATOM 459 C C . MET A 1 60 ? -10.062 -1.191 2.027 1 93.88 60 MET A C 1
ATOM 461 O O . MET A 1 60 ? -10.984 -0.524 1.567 1 93.88 60 MET A O 1
ATOM 465 N N . SER A 1 61 ? -9.891 -1.407 3.32 1 94.06 61 SER A N 1
ATOM 466 C CA . SER A 1 61 ? -11.031 -1.17 4.207 1 94.06 61 SER A CA 1
ATOM 467 C C . SER A 1 61 ? -10.836 0.106 5.02 1 94.06 61 SER A C 1
ATOM 469 O O . SER A 1 61 ? -11.812 0.763 5.391 1 94.06 61 SER A O 1
ATOM 471 N N . VAL A 1 62 ? -9.562 0.41 5.254 1 95.75 62 VAL A N 1
ATOM 472 C CA . VAL A 1 62 ? -9.336 1.497 6.199 1 95.75 62 VAL A CA 1
ATOM 473 C C . VAL A 1 62 ? -8.742 2.701 5.469 1 95.75 62 VAL A C 1
ATOM 475 O O . VAL A 1 62 ? -9.133 3.844 5.73 1 95.75 62 VAL A O 1
ATOM 478 N N . GLU A 1 63 ? -7.871 2.459 4.543 1 94.44 63 GLU A N 1
ATOM 479 C CA . GLU A 1 63 ? -7.184 3.547 3.852 1 94.44 63 GLU A CA 1
ATOM 480 C C . GLU A 1 63 ? -8.023 4.082 2.693 1 94.44 63 GLU A C 1
ATOM 482 O O . GLU A 1 63 ? -7.824 5.215 2.25 1 94.44 63 GLU A O 1
ATOM 487 N N . SER A 1 64 ? -8.961 3.338 2.26 1 91.81 64 SER A N 1
ATOM 488 C CA . SER A 1 64 ? -9.766 3.73 1.105 1 91.81 64 SER A CA 1
ATOM 489 C C . SER A 1 64 ? -10.812 4.773 1.487 1 91.81 64 SER A C 1
ATOM 491 O O . SER A 1 64 ? -11.289 4.793 2.623 1 91.81 64 SER A O 1
ATOM 493 N N . ASP A 1 65 ? -11.07 5.66 0.543 1 89.88 65 ASP A N 1
ATOM 494 C CA . ASP A 1 65 ? -12.102 6.688 0.679 1 89.88 65 ASP A CA 1
ATOM 495 C C . ASP A 1 65 ? -13.008 6.723 -0.552 1 89.88 65 ASP A C 1
ATOM 497 O O . ASP A 1 65 ? -12.648 7.324 -1.569 1 89.88 65 ASP A O 1
ATOM 501 N N . PRO A 1 66 ? -14.203 6.195 -0.416 1 91.31 66 PRO A N 1
ATOM 502 C CA . PRO A 1 66 ? -15.086 6.176 -1.581 1 91.31 66 PRO A CA 1
ATOM 503 C C . PRO A 1 66 ? -15.477 7.578 -2.047 1 91.31 66 PRO A C 1
ATOM 505 O O . PRO A 1 66 ? -15.953 7.746 -3.174 1 91.31 66 PRO A O 1
ATOM 508 N N . ALA A 1 67 ? -15.344 8.562 -1.199 1 91.19 67 ALA A N 1
ATOM 509 C CA . ALA A 1 67 ? -15.633 9.938 -1.604 1 91.19 67 ALA A CA 1
ATOM 510 C C . ALA A 1 67 ? -14.516 10.508 -2.473 1 91.19 67 ALA A C 1
ATOM 512 O O . ALA A 1 67 ? -14.727 11.461 -3.227 1 91.19 67 ALA A O 1
ATOM 513 N N . ARG A 1 68 ? -13.344 9.93 -2.352 1 91.94 68 ARG A N 1
ATOM 514 C CA . ARG A 1 68 ? -12.172 10.281 -3.152 1 91.94 68 ARG A CA 1
ATOM 515 C C . ARG A 1 68 ? -11.414 9.031 -3.582 1 91.94 68 ARG A C 1
ATOM 517 O O . ARG A 1 68 ? -10.258 8.828 -3.191 1 91.94 68 ARG A O 1
ATOM 524 N N . PRO A 1 69 ? -12.016 8.297 -4.457 1 94 69 PRO A N 1
ATOM 525 C CA . PRO A 1 69 ? -11.445 6.996 -4.797 1 94 69 PRO A CA 1
ATOM 526 C C . PRO A 1 69 ? -10.148 7.109 -5.598 1 94 69 PRO A C 1
ATOM 528 O O . PRO A 1 69 ? -9.977 8.055 -6.367 1 94 69 PRO A O 1
ATOM 531 N N . VAL A 1 70 ? -9.312 6.242 -5.355 1 93.31 70 VAL A N 1
ATOM 532 C CA . VAL A 1 70 ? -8.086 6.086 -6.133 1 93.31 70 VAL A CA 1
ATOM 533 C C . VAL A 1 70 ? -7.875 4.613 -6.469 1 93.31 70 VAL A C 1
ATOM 535 O O . VAL A 1 70 ? -8.148 3.732 -5.648 1 93.31 70 VAL A O 1
ATOM 538 N N . PHE A 1 71 ? -7.426 4.41 -7.68 1 96 71 PHE A N 1
ATOM 539 C CA . PHE A 1 71 ? -7.023 3.045 -8 1 96 71 PHE A CA 1
ATOM 540 C C . PHE A 1 71 ? -5.723 2.682 -7.297 1 96 71 PHE A C 1
ATOM 542 O O . PHE A 1 71 ? -4.734 3.414 -7.395 1 96 71 PHE A O 1
ATOM 549 N N . PHE A 1 72 ? -5.746 1.613 -6.566 1 92.81 72 PHE A N 1
ATOM 550 C CA . PHE A 1 72 ? -4.473 1.144 -6.039 1 92.81 72 PHE A CA 1
ATOM 551 C C . PHE A 1 72 ? -4.176 -0.273 -6.516 1 92.81 72 PHE A C 1
ATOM 553 O O . PHE A 1 72 ? -5.094 -1.013 -6.883 1 92.81 72 PHE A O 1
ATOM 560 N N . ASP A 1 73 ? -2.943 -0.592 -6.59 1 94.12 73 ASP A N 1
ATOM 561 C CA . ASP A 1 73 ? -2.475 -1.901 -7.031 1 94.12 73 ASP A CA 1
ATOM 562 C 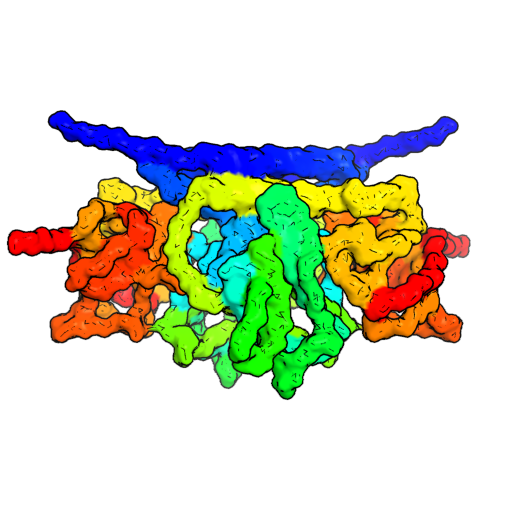C . ASP A 1 73 ? -2.676 -2.955 -5.945 1 94.12 73 ASP A C 1
ATOM 564 O O . ASP A 1 73 ? -1.985 -2.939 -4.926 1 94.12 73 ASP A O 1
ATOM 568 N N . MET A 1 74 ? -3.549 -3.867 -6.18 1 95.06 74 MET A N 1
ATOM 569 C CA . MET A 1 74 ? -3.859 -4.895 -5.188 1 95.06 74 MET A CA 1
ATOM 570 C C . MET A 1 74 ? -2.756 -5.945 -5.133 1 95.06 74 MET A C 1
ATOM 572 O O . MET A 1 74 ? -2.527 -6.559 -4.086 1 95.06 74 MET A O 1
ATOM 576 N N . CYS A 1 75 ? -2.158 -6.082 -6.32 1 94.62 75 CYS A N 1
ATOM 577 C CA . CYS A 1 75 ? -1.268 -7.23 -6.449 1 94.62 75 CYS A CA 1
ATOM 578 C C . CYS A 1 75 ? 0.058 -6.824 -7.082 1 94.62 75 CYS A C 1
ATOM 580 O O . CYS A 1 75 ? 0.46 -7.379 -8.102 1 94.62 75 CYS A O 1
ATOM 582 N N . PRO A 1 76 ? 0.754 -5.938 -6.398 1 90.81 76 PRO A N 1
ATOM 583 C CA . PRO A 1 76 ? 2.104 -5.664 -6.898 1 90.81 76 PRO A CA 1
ATOM 584 C C . PRO A 1 76 ? 3.014 -6.891 -6.844 1 90.81 76 PRO A C 1
ATOM 586 O O . PRO A 1 76 ? 2.652 -7.906 -6.246 1 90.81 76 PRO A O 1
ATOM 589 N N . PRO A 1 77 ? 4.129 -6.848 -7.492 1 84.44 77 PRO A N 1
ATOM 590 C CA . PRO A 1 77 ? 4.992 -8.023 -7.625 1 84.44 77 PRO A CA 1
ATOM 591 C C . PRO A 1 77 ? 5.348 -8.648 -6.277 1 84.44 77 PRO A C 1
ATOM 593 O O . PRO A 1 77 ? 5.566 -9.859 -6.191 1 84.44 77 PRO A O 1
ATOM 596 N N . ASN A 1 78 ? 5.355 -7.871 -5.238 1 86 78 ASN A N 1
ATOM 597 C CA . ASN A 1 78 ? 5.785 -8.391 -3.943 1 86 78 ASN A CA 1
ATOM 598 C C . ASN A 1 78 ? 4.59 -8.82 -3.092 1 86 78 ASN A C 1
ATOM 600 O O . ASN A 1 78 ? 4.746 -9.125 -1.908 1 86 78 ASN A O 1
ATOM 604 N N . ARG A 1 79 ? 3.443 -8.781 -3.65 1 92.69 79 ARG A N 1
ATOM 605 C CA . ARG A 1 79 ? 2.227 -9.219 -2.975 1 92.69 79 ARG A CA 1
ATOM 606 C C . ARG A 1 79 ? 1.227 -9.797 -3.969 1 92.69 79 ARG A C 1
ATOM 608 O O . ARG A 1 79 ? 0.183 -9.195 -4.23 1 92.69 79 ARG A O 1
ATOM 615 N N . MET A 1 80 ? 1.485 -10.898 -4.473 1 94.69 80 MET A N 1
ATOM 616 C CA . MET A 1 80 ? 0.591 -11.531 -5.438 1 94.69 80 MET A CA 1
ATOM 617 C C . MET A 1 80 ? -0.296 -12.57 -4.758 1 94.69 80 MET A C 1
ATOM 619 O O . MET A 1 80 ? -0.185 -13.766 -5.035 1 94.69 80 MET A O 1
ATOM 623 N N . ILE A 1 81 ? -1.182 -12 -3.959 1 95.19 81 ILE A N 1
ATOM 624 C CA . ILE A 1 81 ? -2.055 -12.797 -3.104 1 95.19 81 ILE A CA 1
ATOM 625 C C . ILE A 1 81 ? -3.396 -13.016 -3.799 1 95.19 81 ILE A C 1
ATOM 627 O O . ILE A 1 81 ? -3.854 -12.164 -4.562 1 95.19 81 ILE A O 1
ATOM 631 N N . GLY A 1 82 ? -4 -14.141 -3.551 1 93.62 82 GLY A N 1
ATOM 632 C CA . GLY A 1 82 ? -5.344 -14.422 -4.031 1 93.62 82 GLY A CA 1
ATOM 633 C C . GLY A 1 82 ? -5.367 -15.047 -5.41 1 93.62 82 GLY A C 1
ATOM 634 O O . GLY A 1 82 ? -6.426 -15.156 -6.035 1 93.62 82 GLY A O 1
ATOM 635 N N . GLY A 1 83 ? -4.242 -15.359 -5.93 1 93.38 83 GLY A N 1
ATOM 636 C CA . GLY A 1 83 ? -4.125 -16.078 -7.195 1 93.38 83 GLY A CA 1
ATOM 637 C C . GLY A 1 83 ? -4.367 -15.188 -8.398 1 93.38 83 GLY A C 1
ATOM 638 O O . GLY A 1 83 ? -5.121 -15.547 -9.305 1 93.38 83 GLY A O 1
ATOM 639 N N . PRO A 1 84 ? -3.795 -13.992 -8.367 1 95.62 84 PRO A N 1
ATOM 640 C CA . PRO A 1 84 ? -3.895 -13.18 -9.578 1 95.62 84 PRO A CA 1
ATOM 641 C C . PRO A 1 84 ? -3.119 -13.766 -10.758 1 95.62 84 PRO A C 1
ATOM 643 O O . PRO A 1 84 ? -2.303 -14.672 -10.57 1 95.62 84 PRO A O 1
ATOM 646 N N . ASN A 1 85 ? -3.553 -13.344 -11.977 1 95.94 85 ASN A N 1
ATOM 647 C CA . ASN A 1 85 ? -2.656 -13.578 -13.109 1 95.94 85 ASN A CA 1
ATOM 648 C C . ASN A 1 85 ? -1.34 -12.82 -12.938 1 95.94 85 ASN A C 1
ATOM 650 O O . ASN A 1 85 ? -1.322 -11.586 -12.938 1 95.94 85 ASN A O 1
ATOM 654 N N . PRO A 1 86 ? -0.266 -13.594 -12.75 1 95.94 86 PRO A N 1
ATOM 655 C CA . PRO A 1 86 ? 0.998 -12.875 -12.555 1 95.94 86 PRO A CA 1
ATOM 656 C C . PRO A 1 86 ? 1.425 -12.086 -13.789 1 95.94 86 PRO A C 1
ATOM 658 O O . PRO A 1 86 ? 2.268 -11.195 -13.695 1 95.94 86 PRO A O 1
ATOM 661 N N . GLU A 1 87 ? 0.845 -12.422 -14.922 1 94.75 87 GLU A N 1
ATOM 662 C CA . GLU A 1 87 ? 1.074 -11.695 -16.172 1 94.75 87 GLU A CA 1
ATOM 663 C C . GLU A 1 87 ? 0 -10.641 -16.406 1 94.75 87 GLU A C 1
ATOM 665 O O . GLU A 1 87 ? -0.728 -10.688 -17.391 1 94.75 87 GLU A O 1
ATOM 670 N N . GLY A 1 88 ? -0.079 -9.781 -15.523 1 95.19 88 GLY A N 1
ATOM 671 C CA . GLY A 1 88 ? -1.111 -8.766 -15.602 1 95.19 88 GLY A CA 1
ATOM 672 C C . GLY A 1 88 ? -1.068 -7.781 -14.445 1 95.19 88 GLY A C 1
ATOM 673 O O . GLY A 1 88 ? -0.058 -7.684 -13.75 1 95.19 88 GLY A O 1
ATOM 674 N N . ASN A 1 89 ? -2.094 -6.941 -14.391 1 96.25 89 ASN A N 1
ATOM 675 C CA . ASN A 1 89 ? -2.271 -5.957 -13.328 1 96.25 89 ASN A CA 1
ATOM 676 C C . ASN A 1 89 ? -3.682 -6.012 -12.742 1 96.25 89 ASN A C 1
ATOM 678 O O . ASN A 1 89 ? -4.641 -6.312 -13.461 1 96.25 89 ASN A O 1
ATOM 682 N N . TYR A 1 90 ? -3.746 -5.75 -11.5 1 97 90 TYR A N 1
ATOM 683 C CA . TYR A 1 90 ? -5.016 -5.723 -10.781 1 97 90 TYR A CA 1
ATOM 684 C C . TYR A 1 90 ? -5.156 -4.445 -9.961 1 97 90 TYR A C 1
ATOM 686 O O . TYR A 1 90 ? -4.367 -4.199 -9.047 1 97 90 TYR A O 1
ATOM 694 N N . PHE A 1 91 ? -6.145 -3.654 -10.242 1 97.19 91 PHE A N 1
ATOM 695 C CA . PHE A 1 91 ? -6.383 -2.41 -9.523 1 97.19 91 PHE A CA 1
ATOM 696 C C . PHE A 1 91 ? -7.762 -2.416 -8.875 1 97.19 91 PHE A C 1
ATOM 698 O O . PHE A 1 91 ? -8.688 -3.068 -9.367 1 97.19 91 PHE A O 1
ATOM 705 N N . LEU A 1 92 ? -7.836 -1.758 -7.797 1 96.94 92 LEU A N 1
ATOM 706 C CA . LEU A 1 92 ? -9.102 -1.662 -7.086 1 96.94 92 LEU A CA 1
ATOM 707 C C . LEU A 1 92 ? -9.352 -0.237 -6.602 1 96.94 92 LEU A C 1
ATOM 709 O O . LEU A 1 92 ? -8.422 0.44 -6.156 1 96.94 92 LEU A O 1
ATOM 713 N N . ALA A 1 93 ? -10.539 0.22 -6.73 1 97.25 93 ALA A N 1
ATOM 714 C CA . ALA A 1 93 ? -11.008 1.46 -6.117 1 97.25 93 ALA A CA 1
ATOM 715 C C . ALA A 1 93 ? -12.328 1.241 -5.383 1 97.25 93 ALA A C 1
ATOM 717 O O . ALA A 1 93 ? -13.289 0.726 -5.961 1 97.25 93 ALA A O 1
ATOM 718 N N . MET A 1 94 ? -12.352 1.621 -4.164 1 95.81 94 MET A N 1
ATOM 719 C CA . MET A 1 94 ? -13.609 1.559 -3.43 1 95.81 94 MET A CA 1
ATOM 720 C C . MET A 1 94 ? -14.531 2.703 -3.836 1 95.81 94 MET A C 1
ATOM 722 O O . MET A 1 94 ? -14.078 3.834 -4.02 1 95.81 94 MET A O 1
ATOM 726 N N . ILE A 1 95 ? -15.789 2.344 -3.971 1 96.19 95 ILE A N 1
ATOM 727 C CA . ILE A 1 95 ? -16.766 3.348 -4.367 1 96.19 95 ILE A CA 1
ATOM 728 C C . ILE A 1 95 ? -18.031 3.188 -3.529 1 96.19 95 ILE A C 1
ATOM 730 O O . ILE A 1 95 ? -18.094 2.338 -2.637 1 96.19 95 ILE A O 1
ATOM 734 N N . ARG A 1 96 ? -19 4.113 -3.781 1 94.56 96 ARG A N 1
ATOM 735 C CA . ARG A 1 96 ? -20.328 4.066 -3.182 1 94.56 96 ARG A CA 1
ATOM 736 C C . ARG A 1 96 ? -21.406 4.219 -4.242 1 94.56 96 ARG A C 1
ATOM 738 O O . ARG A 1 96 ? -21.234 4.957 -5.211 1 94.56 96 ARG A O 1
ATOM 745 N N . GLY A 1 97 ? -22.516 3.611 -3.93 1 95 97 GLY A N 1
ATOM 746 C CA . GLY A 1 97 ? -23.594 3.596 -4.902 1 95 97 GLY A CA 1
ATOM 747 C C . GLY A 1 97 ? -24.328 4.922 -5.008 1 95 97 GLY A C 1
ATOM 748 O O . GLY A 1 97 ? -25 5.191 -6.008 1 95 97 GLY A O 1
ATOM 749 N N . ASP A 1 98 ? -24.219 5.684 -3.984 1 93.5 98 ASP A N 1
ATOM 750 C CA . ASP A 1 98 ? -24.953 6.949 -3.986 1 93.5 98 ASP A CA 1
ATOM 751 C C . ASP A 1 98 ? -24.094 8.078 -4.543 1 93.5 98 ASP A C 1
ATOM 753 O O . ASP A 1 98 ? -24.484 9.242 -4.508 1 93.5 98 ASP A O 1
ATOM 757 N N . HIS A 1 99 ? -22.906 7.824 -4.992 1 94.25 99 HIS A N 1
ATOM 758 C CA . HIS A 1 99 ? -22.016 8.805 -5.617 1 94.25 99 HIS A CA 1
ATOM 759 C C . HIS A 1 99 ? -21.953 8.602 -7.129 1 94.25 99 HIS A C 1
ATOM 761 O O . HIS A 1 99 ? -22.484 7.617 -7.652 1 94.25 99 HIS A O 1
ATOM 767 N N . ARG A 1 100 ? -21.469 9.562 -7.766 1 95.25 100 ARG A N 1
ATOM 768 C CA . ARG A 1 100 ? -21.172 9.508 -9.195 1 95.25 100 ARG A CA 1
ATOM 769 C C . ARG A 1 100 ? -19.672 9.641 -9.445 1 95.25 100 ARG A C 1
ATOM 771 O O . ARG A 1 100 ? -19 10.438 -8.789 1 95.25 100 ARG A O 1
ATOM 778 N N . TYR A 1 101 ? -19.172 8.836 -10.367 1 96.69 101 TYR A N 1
ATOM 779 C CA . TYR A 1 101 ? -17.734 8.82 -10.625 1 96.69 101 TYR A CA 1
ATOM 780 C C . TYR A 1 101 ? -17.453 8.93 -12.125 1 96.69 101 TYR A C 1
ATOM 782 O O . TYR A 1 101 ? -18.344 8.688 -12.945 1 96.69 101 TYR A O 1
ATOM 790 N N . ARG A 1 102 ? -16.312 9.32 -12.406 1 96.88 102 ARG A N 1
ATOM 791 C CA . ARG A 1 102 ? -15.766 9.312 -13.766 1 96.88 102 ARG A CA 1
ATOM 792 C C . ARG A 1 102 ? -14.43 8.578 -13.812 1 96.88 102 ARG A C 1
ATOM 794 O O . ARG A 1 102 ? -13.562 8.805 -12.961 1 96.88 102 ARG A O 1
ATOM 801 N N . ILE A 1 103 ? -14.297 7.656 -14.695 1 97.94 103 ILE A N 1
ATOM 802 C CA . ILE A 1 103 ? -13.016 7.031 -14.992 1 97.94 103 ILE A CA 1
ATOM 803 C C . ILE A 1 103 ? -12.523 7.5 -16.359 1 97.94 103 ILE A C 1
ATOM 805 O O . ILE A 1 103 ? -13.266 7.461 -17.344 1 97.94 103 ILE A O 1
ATOM 809 N N . THR A 1 104 ? -11.375 8 -16.453 1 97.75 104 THR A N 1
ATOM 810 C CA . THR A 1 104 ? -10.727 8.367 -17.703 1 97.75 104 THR A CA 1
ATOM 811 C C . THR A 1 104 ? -9.414 7.605 -17.875 1 97.75 104 THR A C 1
ATOM 813 O O . THR A 1 104 ? -8.688 7.391 -16.906 1 97.75 104 THR A O 1
ATOM 816 N N . GLY A 1 105 ? -9.188 7.184 -19.125 1 97.25 105 GLY A N 1
ATOM 817 C CA . GLY A 1 105 ? -7.945 6.449 -19.312 1 97.25 105 GLY A CA 1
ATOM 818 C C . GLY A 1 105 ? -7.672 6.125 -20.781 1 97.25 105 GLY A C 1
ATOM 819 O O . GLY A 1 105 ? -8.406 6.566 -21.656 1 97.25 105 GLY A O 1
ATOM 820 N N . THR A 1 106 ? -6.566 5.484 -20.969 1 98.19 106 THR A N 1
ATOM 821 C CA . THR A 1 106 ? -6.176 4.941 -22.266 1 98.19 106 THR A CA 1
ATOM 822 C C . THR A 1 106 ? -6.215 3.414 -22.25 1 98.19 106 THR A C 1
ATOM 824 O O . THR A 1 106 ? -5.848 2.791 -21.25 1 98.19 106 THR A O 1
ATOM 827 N N . ARG A 1 107 ? -6.633 2.863 -23.328 1 98.06 107 ARG A N 1
ATOM 828 C CA . ARG A 1 107 ? -6.824 1.42 -23.422 1 98.06 107 ARG A CA 1
ATOM 829 C C . ARG A 1 107 ? -5.488 0.694 -23.531 1 98.06 107 ARG A C 1
ATOM 831 O O . ARG A 1 107 ? -5.332 -0.414 -23.016 1 98.06 107 ARG A O 1
ATOM 838 N N . GLY A 1 108 ? -4.559 1.331 -24.203 1 97.38 108 GLY A N 1
ATOM 839 C CA . GLY A 1 108 ? -3.316 0.64 -24.5 1 97.38 108 GLY A CA 1
ATOM 840 C C . GLY A 1 108 ? -3.502 -0.512 -25.484 1 97.38 108 GLY A C 1
ATOM 841 O O . GLY A 1 108 ? -4.402 -0.484 -26.312 1 97.38 108 GLY A O 1
ATOM 842 N N . THR A 1 109 ? -2.533 -1.513 -25.453 1 96.81 109 THR A N 1
ATOM 843 C CA . THR A 1 109 ? -2.578 -2.615 -26.406 1 96.81 109 THR A CA 1
ATOM 844 C C . THR A 1 109 ? -2.445 -3.955 -25.703 1 96.81 109 THR A C 1
ATOM 846 O O . THR A 1 109 ? -2.125 -4.969 -26.328 1 96.81 109 THR A O 1
ATOM 849 N N . SER A 1 110 ? -2.607 -3.932 -24.359 1 97.06 110 SER A N 1
ATOM 850 C CA . SER A 1 110 ? -2.557 -5.191 -23.625 1 97.06 110 SER A CA 1
ATOM 851 C C . SER A 1 110 ? -3.594 -6.18 -24.156 1 97.06 110 SER A C 1
ATOM 853 O O . SER A 1 110 ? -4.547 -5.789 -24.828 1 97.06 110 SER A O 1
ATOM 855 N N . CYS A 1 111 ? -3.477 -7.426 -23.812 1 96.75 111 CYS A N 1
ATOM 856 C CA . CYS A 1 111 ? -4.316 -8.484 -24.359 1 96.75 111 CYS A CA 1
ATOM 857 C C . CYS A 1 111 ? -5.75 -8.352 -23.859 1 96.75 111 CYS A C 1
ATOM 859 O O . CYS A 1 111 ? -6.691 -8.758 -24.547 1 96.75 111 CYS A O 1
ATOM 861 N N . TYR A 1 112 ? -5.875 -7.871 -22.688 1 97.44 112 TYR A N 1
ATOM 862 C CA . TYR A 1 112 ? -7.188 -7.883 -22.062 1 97.44 112 TYR A CA 1
ATOM 863 C C . TYR A 1 112 ? -7.305 -6.762 -21.031 1 97.44 112 TYR A C 1
ATOM 865 O O . TYR A 1 112 ? -6.336 -6.441 -20.344 1 97.44 112 TYR A O 1
ATOM 873 N N . LEU A 1 113 ? -8.43 -6.129 -20.984 1 97.88 113 LEU A N 1
ATOM 874 C CA . LEU A 1 113 ? -8.828 -5.191 -19.938 1 97.88 113 LEU A CA 1
ATOM 875 C C . LEU A 1 113 ? -10.281 -5.414 -19.531 1 97.88 113 LEU A C 1
ATOM 877 O O . LEU A 1 113 ? -11.18 -5.359 -20.359 1 97.88 113 LEU A O 1
ATOM 881 N N . GLY A 1 114 ? -10.484 -5.73 -18.297 1 97.12 114 GLY A N 1
ATOM 882 C CA . GLY A 1 114 ? -11.82 -5.898 -17.766 1 97.12 114 GLY A CA 1
ATOM 883 C C . GLY A 1 114 ? -12.109 -4.988 -16.578 1 97.12 114 GLY A C 1
ATOM 884 O O . GLY A 1 114 ? -11.25 -4.805 -15.719 1 97.12 114 GLY A O 1
ATOM 885 N N . ILE A 1 115 ? -13.258 -4.367 -16.562 1 97.56 115 ILE A N 1
ATOM 886 C CA . ILE A 1 115 ? -13.703 -3.5 -15.469 1 97.56 115 ILE A CA 1
ATOM 887 C C . ILE A 1 115 ? -14.93 -4.102 -14.797 1 97.56 115 ILE A C 1
ATOM 889 O O . ILE A 1 115 ? -15.992 -4.203 -15.414 1 97.56 115 ILE A O 1
ATOM 893 N N . GLN A 1 116 ? -14.766 -4.492 -13.578 1 96.94 116 GLN A N 1
ATOM 894 C CA . GLN A 1 116 ? -15.82 -5.148 -12.812 1 96.94 116 GLN A CA 1
ATOM 895 C C . GLN A 1 116 ? -16.375 -4.219 -11.734 1 96.94 116 GLN A C 1
ATOM 897 O O . GLN A 1 116 ? -15.609 -3.57 -11.016 1 96.94 116 GLN A O 1
ATOM 902 N N . ILE A 1 117 ? -17.672 -4.137 -11.711 1 97 117 ILE A N 1
ATOM 903 C CA . ILE A 1 117 ? -18.344 -3.428 -10.633 1 97 117 ILE A CA 1
ATOM 904 C C . ILE A 1 117 ? -18.797 -4.422 -9.562 1 97 117 ILE A C 1
ATOM 906 O O . ILE A 1 117 ? -19.531 -5.363 -9.852 1 97 117 ILE A O 1
ATOM 910 N N . LEU A 1 118 ? -18.312 -4.172 -8.375 1 96 118 LEU A N 1
ATOM 911 C CA . LEU A 1 118 ? -18.719 -5.016 -7.254 1 96 118 LEU A CA 1
ATOM 912 C C . LEU A 1 118 ? -19.781 -4.312 -6.402 1 96 118 LEU A C 1
ATOM 914 O O . LEU A 1 118 ? -19.812 -3.082 -6.348 1 96 118 LEU A O 1
ATOM 918 N N . ALA A 1 119 ? -20.609 -5.152 -5.84 1 94.94 119 ALA A N 1
ATOM 919 C CA . ALA A 1 119 ? -21.625 -4.68 -4.898 1 94.94 119 ALA A CA 1
ATOM 920 C C . ALA A 1 119 ? -21.672 -5.559 -3.65 1 94.94 119 ALA A C 1
ATOM 922 O O . ALA A 1 119 ? -21.172 -6.684 -3.658 1 94.94 119 ALA A O 1
ATOM 923 N N . GLY A 1 120 ? -22.25 -4.992 -2.617 1 90.94 120 GLY A N 1
ATOM 924 C CA . GLY A 1 120 ? -22.266 -5.602 -1.297 1 90.94 120 GLY A CA 1
ATOM 925 C C . GLY A 1 120 ? -21.516 -4.785 -0.257 1 90.94 120 GLY A C 1
ATOM 926 O O . GLY A 1 120 ? -20.328 -4.496 -0.421 1 90.94 120 GLY A O 1
ATOM 927 N N . THR A 1 121 ? -22.172 -4.41 0.818 1 80.94 121 THR A N 1
ATOM 928 C CA . THR A 1 121 ? -21.594 -3.592 1.88 1 80.94 121 THR A CA 1
ATOM 929 C C . THR A 1 121 ? -21.844 -4.223 3.246 1 80.94 121 THR A C 1
ATOM 931 O O . THR A 1 121 ? -22.734 -5.062 3.395 1 80.94 121 THR A O 1
ATOM 934 N N . GLY A 1 122 ? -20.969 -3.936 4.117 1 74.62 122 GLY A N 1
ATOM 935 C CA . GLY A 1 122 ? -21.141 -4.488 5.453 1 74.62 122 GLY A CA 1
ATOM 936 C C . GLY A 1 122 ? -21 -6 5.496 1 74.62 122 GLY A C 1
ATOM 937 O O . GLY A 1 122 ? -20.016 -6.547 5.012 1 74.62 122 GLY A O 1
ATOM 938 N N . LEU A 1 123 ? -22.047 -6.633 5.992 1 75.19 123 LEU A N 1
ATOM 939 C CA . LEU A 1 123 ? -22.016 -8.086 6.168 1 75.19 123 LEU A CA 1
ATOM 940 C C . LEU A 1 123 ? -22.594 -8.789 4.945 1 75.19 123 LEU A C 1
ATOM 942 O O . LEU A 1 123 ? -22.562 -10.023 4.867 1 75.19 123 LEU A O 1
ATOM 946 N N . THR A 1 124 ? -22.969 -7.953 3.959 1 77.88 124 THR A N 1
ATOM 947 C CA . THR A 1 124 ? -23.469 -8.547 2.721 1 77.88 124 THR A CA 1
ATOM 948 C C . THR A 1 124 ? -22.297 -9.016 1.847 1 77.88 124 THR A C 1
ATOM 950 O O . THR A 1 124 ? -21.359 -8.266 1.608 1 77.88 124 THR A O 1
ATOM 953 N N . PRO A 1 125 ? -22.422 -10.25 1.404 1 80.44 125 PRO A N 1
ATOM 954 C CA . PRO A 1 125 ? -21.344 -10.773 0.565 1 80.44 125 PRO A CA 1
ATOM 955 C C . PRO A 1 125 ? -21.141 -9.969 -0.716 1 80.44 125 PRO A C 1
ATOM 957 O O . PRO A 1 125 ? -22.109 -9.516 -1.319 1 80.44 125 PRO A O 1
ATOM 960 N N . ARG A 1 126 ? -19.953 -9.836 -1.076 1 85.81 126 ARG A N 1
ATOM 961 C CA . ARG A 1 126 ? -19.641 -9.141 -2.318 1 85.81 126 ARG A CA 1
ATOM 962 C C . ARG A 1 126 ? -20.062 -9.961 -3.531 1 85.81 126 ARG A C 1
ATOM 964 O O . ARG A 1 126 ? -19.953 -11.188 -3.523 1 85.81 126 ARG A O 1
ATOM 971 N N . ARG A 1 127 ? -20.562 -9.234 -4.555 1 89.38 127 ARG A N 1
ATOM 972 C CA . ARG A 1 127 ? -20.984 -9.844 -5.816 1 89.38 127 ARG A CA 1
ATOM 973 C C . ARG A 1 127 ? -20.625 -8.945 -7 1 89.38 127 ARG A C 1
ATOM 975 O O . ARG A 1 127 ? -20.422 -7.742 -6.832 1 89.38 127 ARG A O 1
ATOM 982 N N . MET A 1 128 ? -20.594 -9.562 -8.125 1 92.38 128 MET A N 1
ATOM 983 C CA . MET A 1 128 ? -20.453 -8.766 -9.336 1 92.38 128 MET A CA 1
ATOM 984 C C . MET A 1 128 ? -21.781 -8.102 -9.703 1 92.38 128 MET A C 1
ATOM 986 O O . MET A 1 128 ? -22.797 -8.781 -9.844 1 92.38 128 MET A O 1
ATOM 990 N N . ALA A 1 129 ? -21.797 -6.848 -9.867 1 93.94 129 ALA A N 1
ATOM 991 C CA . ALA A 1 129 ? -23 -6.102 -10.195 1 93.94 129 ALA A CA 1
ATOM 992 C C . ALA A 1 129 ? -22.938 -5.551 -11.617 1 93.94 129 ALA A C 1
ATOM 994 O O . ALA A 1 129 ? -23.969 -5.16 -12.188 1 93.94 129 ALA A O 1
ATOM 995 N N . GLY A 1 130 ? -21.812 -5.547 -12.148 1 94.06 130 GLY A N 1
ATOM 996 C CA . GLY A 1 130 ? -21.594 -5.078 -13.508 1 94.06 130 GLY A CA 1
ATOM 997 C C . GLY A 1 130 ? -20.234 -5.453 -14.055 1 94.06 130 GLY A C 1
ATOM 998 O O . GLY A 1 130 ? -19.312 -5.766 -13.297 1 94.06 130 GLY A O 1
ATOM 999 N N . TYR A 1 131 ? -20.172 -5.441 -15.367 1 95.06 131 TYR A N 1
ATOM 1000 C CA . TYR A 1 131 ? -18.922 -5.805 -16.031 1 95.06 131 TYR A CA 1
ATOM 1001 C C . TYR A 1 131 ? -18.812 -5.129 -17.391 1 95.06 131 TYR A C 1
ATOM 1003 O O . TYR A 1 131 ? -19.797 -5.035 -18.125 1 95.06 131 TYR A O 1
ATOM 1011 N N . LEU A 1 132 ? -17.703 -4.566 -17.641 1 96.81 132 LEU A N 1
ATOM 1012 C CA . LEU A 1 132 ? -17.375 -3.977 -18.938 1 96.81 132 LEU A CA 1
ATOM 1013 C C . LEU A 1 132 ? -16.078 -4.566 -19.484 1 96.81 132 LEU A C 1
ATOM 1015 O O . LEU A 1 132 ? -15.008 -4.367 -18.906 1 96.81 132 LEU A O 1
ATOM 1019 N N . SER A 1 133 ? -16.188 -5.25 -20.609 1 95.31 133 SER A N 1
ATOM 1020 C CA . SER A 1 133 ? -15.039 -5.844 -21.297 1 95.31 133 SER A CA 1
ATOM 1021 C C . SER A 1 133 ? -14.336 -4.824 -22.188 1 95.31 133 SER A C 1
ATOM 1023 O O . SER A 1 133 ? -14.961 -3.863 -22.641 1 95.31 133 SER A O 1
ATOM 1025 N N . ASP A 1 134 ? -13.086 -5.09 -22.422 1 95 134 ASP A N 1
ATOM 1026 C CA . ASP A 1 134 ? -12.344 -4.246 -23.359 1 95 134 ASP A CA 1
ATOM 1027 C C . ASP A 1 134 ? -13.016 -4.223 -24.719 1 95 134 ASP A C 1
ATOM 1029 O O . ASP A 1 134 ? -12.953 -3.215 -25.438 1 95 134 ASP A O 1
ATOM 1033 N N . ALA A 1 135 ? -13.688 -5.262 -25.078 1 93.5 135 ALA A N 1
ATOM 1034 C CA . ALA A 1 135 ? -14.367 -5.359 -26.375 1 93.5 135 ALA A CA 1
ATOM 1035 C C . ALA A 1 135 ? -15.547 -4.398 -26.438 1 93.5 135 ALA A C 1
ATOM 1037 O O . ALA A 1 135 ? -15.977 -4.008 -27.531 1 93.5 135 ALA A O 1
ATOM 1038 N N . ASP A 1 136 ? -16.047 -3.996 -25.328 1 95.56 136 ASP A N 1
ATOM 1039 C CA . ASP A 1 136 ? -17.25 -3.16 -25.281 1 95.56 136 ASP A CA 1
ATOM 1040 C C . ASP A 1 136 ? -16.891 -1.721 -24.906 1 95.56 136 ASP A C 1
ATOM 1042 O O . ASP A 1 136 ? -17.781 -0.882 -24.734 1 95.56 136 ASP A O 1
ATOM 1046 N N . LEU A 1 137 ? -15.633 -1.443 -24.734 1 96.38 137 LEU A N 1
ATOM 1047 C CA . LEU A 1 137 ? -15.195 -0.102 -24.359 1 96.38 137 LEU A CA 1
ATOM 1048 C C . LEU A 1 137 ? -15.305 0.85 -25.547 1 96.38 137 LEU A C 1
ATOM 1050 O O . LEU A 1 137 ? -14.789 0.565 -26.625 1 96.38 137 LEU A O 1
ATOM 1054 N N . ALA A 1 138 ? -16.016 1.909 -25.359 1 96.62 138 ALA A N 1
ATOM 1055 C CA . ALA A 1 138 ? -16.078 2.949 -26.375 1 96.62 138 ALA A CA 1
ATOM 1056 C C . ALA A 1 138 ? -14.82 3.809 -26.375 1 96.62 138 ALA A C 1
ATOM 1058 O O . ALA A 1 138 ? -14.578 4.566 -25.438 1 96.62 138 ALA A O 1
ATOM 1059 N N . LEU A 1 139 ? -14.094 3.711 -27.469 1 96.25 139 LEU A N 1
ATOM 1060 C CA . LEU A 1 139 ? -12.812 4.395 -27.547 1 96.25 139 LEU A CA 1
ATOM 1061 C C . LEU A 1 139 ? -12.875 5.57 -28.516 1 96.25 139 LEU A C 1
ATOM 1063 O O . LEU A 1 139 ? -13.531 5.488 -29.547 1 96.25 139 LEU A O 1
ATOM 1067 N N . GLN A 1 140 ? -12.328 6.645 -28.125 1 95.5 140 GLN A N 1
ATOM 1068 C CA . GLN A 1 140 ? -12.023 7.777 -29 1 95.5 140 GLN A CA 1
ATOM 1069 C C . GLN A 1 140 ? -10.523 8.016 -29.078 1 95.5 140 GLN A C 1
ATOM 1071 O O . GLN A 1 140 ? -9.922 8.594 -28.172 1 95.5 140 GLN A O 1
ATOM 1076 N N . SER A 1 141 ? -9.922 7.68 -30.172 1 95.75 141 SER A N 1
ATOM 1077 C CA . SER A 1 141 ? -8.484 7.793 -30.375 1 95.75 141 SER A CA 1
ATOM 1078 C C . SER A 1 141 ? -7.703 7.082 -29.281 1 95.75 141 SER A C 1
ATOM 1080 O O . SER A 1 141 ? -6.777 7.652 -28.703 1 95.75 141 SER A O 1
ATOM 1082 N N . GLY A 1 142 ? -8.195 5.957 -28.812 1 96.38 142 GLY A N 1
ATOM 1083 C CA . GLY A 1 142 ? -7.504 5.121 -27.844 1 96.38 142 GLY A CA 1
ATOM 1084 C C . GLY A 1 142 ? -7.82 5.484 -26.406 1 96.38 142 GLY A C 1
ATOM 1085 O O . GLY A 1 142 ? -7.359 4.82 -25.484 1 96.38 142 GLY A O 1
ATOM 1086 N N . GLU A 1 143 ? -8.633 6.52 -26.281 1 97.06 143 GLU A N 1
ATOM 1087 C CA . GLU A 1 143 ? -9.008 6.977 -24.938 1 97.06 143 GLU A CA 1
ATOM 1088 C C . GLU A 1 143 ? -10.453 6.605 -24.625 1 97.06 143 GLU A C 1
ATOM 1090 O O . GLU A 1 143 ? -11.273 6.445 -25.531 1 97.06 143 GLU A O 1
ATOM 1095 N N . PHE A 1 144 ? -10.711 6.402 -23.328 1 97.56 144 PHE A N 1
ATOM 1096 C CA . PHE A 1 144 ? -12.078 6.125 -22.922 1 97.56 144 PHE A CA 1
ATOM 1097 C C . PHE A 1 144 ? -12.469 6.977 -21.719 1 97.56 144 PHE A C 1
ATOM 1099 O O . PHE A 1 144 ? -11.602 7.414 -20.953 1 97.56 144 PHE A O 1
ATOM 1106 N N . THR A 1 145 ? -13.695 7.277 -21.625 1 97.44 145 THR A N 1
ATOM 1107 C CA . THR A 1 145 ? -14.328 7.926 -20.484 1 97.44 145 THR A CA 1
ATOM 1108 C C . THR A 1 145 ? -15.562 7.145 -20.031 1 97.44 145 THR A C 1
ATOM 1110 O O . THR A 1 145 ? -16.453 6.852 -20.844 1 97.44 145 THR A O 1
ATOM 1113 N N . LEU A 1 146 ? -15.594 6.746 -18.766 1 97.62 146 LEU A N 1
ATOM 1114 C CA . LEU A 1 146 ? -16.734 6.066 -18.188 1 97.62 146 LEU A CA 1
ATOM 1115 C C . LEU A 1 146 ? -17.422 6.945 -17.141 1 97.62 146 LEU A C 1
ATOM 1117 O O . LEU A 1 146 ? -16.734 7.609 -16.344 1 97.62 146 LEU A O 1
ATOM 1121 N N . LEU A 1 147 ? -18.703 6.961 -17.234 1 97.06 147 LEU A N 1
ATOM 1122 C CA . LEU A 1 147 ? -19.5 7.629 -16.219 1 97.06 147 LEU A CA 1
ATOM 1123 C C . LEU A 1 147 ? -20.266 6.609 -15.375 1 97.06 147 LEU A C 1
ATOM 1125 O O . LEU A 1 147 ? -21.125 5.902 -15.883 1 97.06 147 LEU A O 1
ATOM 1129 N N . LEU A 1 148 ? -19.938 6.547 -14.141 1 97.19 148 LEU A N 1
ATOM 1130 C CA . LEU A 1 148 ? -20.562 5.594 -13.227 1 97.19 148 LEU A CA 1
ATOM 1131 C C . LEU A 1 148 ? -21.609 6.281 -12.359 1 97.19 148 LEU A C 1
ATOM 1133 O O . LEU A 1 148 ? -21.281 7.195 -11.602 1 97.19 148 LEU A O 1
ATOM 1137 N N . SER A 1 149 ? -22.797 5.855 -12.477 1 96.25 149 SER A N 1
ATOM 1138 C CA . SER A 1 149 ? -23.891 6.402 -11.664 1 96.25 149 SER A CA 1
ATOM 1139 C C . SER A 1 149 ? -25.094 5.461 -11.641 1 96.25 149 SER A C 1
ATOM 1141 O O . SER A 1 149 ? -25.188 4.562 -12.477 1 96.25 149 SER A O 1
ATOM 1143 N N . ALA A 1 150 ? -25.922 5.664 -10.641 1 95.25 150 ALA A N 1
ATOM 1144 C CA . ALA A 1 150 ? -27.125 4.84 -10.516 1 95.25 150 ALA A CA 1
ATOM 1145 C C . ALA A 1 150 ? -28.109 5.125 -11.641 1 95.25 150 ALA A C 1
ATOM 1147 O O . ALA A 1 150 ? -28.719 4.203 -12.188 1 95.25 150 ALA A O 1
ATOM 1148 N N . LEU A 1 151 ? -28.203 6.395 -11.938 1 93.38 151 LEU A N 1
ATOM 1149 C CA . LEU A 1 151 ? -29.109 6.816 -13 1 93.38 151 LEU A CA 1
ATOM 1150 C C . LEU A 1 151 ? -28.344 7.363 -14.195 1 93.38 151 LEU A C 1
ATOM 1152 O O . LEU A 1 151 ? -27.297 8.008 -14.023 1 93.38 151 LEU A O 1
ATOM 1156 N N . GLU A 1 152 ? -28.891 7.102 -15.281 1 92.19 152 GLU A N 1
ATOM 1157 C CA . GLU A 1 152 ? -28.266 7.613 -16.5 1 92.19 152 GLU A CA 1
ATOM 1158 C C . GLU A 1 152 ? -28.266 9.141 -16.516 1 92.19 152 GLU A C 1
ATOM 1160 O O . GLU A 1 152 ? -29.297 9.773 -16.297 1 92.19 152 GLU A O 1
ATOM 1165 N N . PRO A 1 153 ? -27.109 9.633 -16.719 1 89 153 PRO A N 1
ATOM 1166 C CA . PRO A 1 153 ? -27.062 11.094 -16.75 1 89 153 PRO A CA 1
ATOM 1167 C C . PRO A 1 153 ? -27.75 11.672 -17.984 1 89 153 PRO A C 1
ATOM 1169 O O . PRO A 1 153 ? -27.766 11.047 -19.047 1 89 153 PRO A O 1
ATOM 1172 N N . ASP A 1 154 ? -28.266 12.836 -17.797 1 84.88 154 ASP A N 1
ATOM 1173 C CA . ASP A 1 154 ? -28.938 13.516 -18.906 1 84.88 154 ASP A CA 1
ATOM 1174 C C . ASP A 1 154 ? -27.938 13.867 -20 1 84.88 154 ASP A C 1
ATOM 1176 O O . ASP A 1 154 ? -28.234 13.719 -21.188 1 84.88 154 ASP A O 1
ATOM 1180 N N . GLU A 1 155 ? -26.797 14.297 -19.672 1 80.5 155 GLU A N 1
ATOM 1181 C CA . GLU A 1 155 ? -25.734 14.664 -20.594 1 80.5 155 GLU A CA 1
ATOM 1182 C C . GLU A 1 155 ? -24.438 13.914 -20.266 1 80.5 155 GLU A C 1
ATOM 1184 O O . GLU A 1 155 ? -23.609 14.406 -19.5 1 80.5 155 GLU A O 1
ATOM 1189 N N . PRO A 1 156 ? -24.25 12.859 -20.891 1 73.94 156 PRO A N 1
ATOM 1190 C CA . PRO A 1 156 ? -23.062 12.078 -20.531 1 73.94 156 PRO A CA 1
ATOM 1191 C C . PRO A 1 156 ? -21.766 12.703 -21.016 1 73.94 156 PRO A C 1
ATOM 1193 O O . PRO A 1 156 ? -20.672 12.297 -20.594 1 73.94 156 PRO A O 1
ATOM 1196 N N . GLY A 1 157 ? -21.875 13.812 -21.625 1 73.12 157 GLY A N 1
ATOM 1197 C CA . GLY A 1 157 ? -20.688 14.547 -22.031 1 73.12 157 GLY A CA 1
ATOM 1198 C C . GLY A 1 157 ? -19.688 13.68 -22.781 1 73.12 157 GLY A C 1
ATOM 1199 O O . GLY A 1 157 ? -18.469 13.812 -22.562 1 73.12 157 GLY A O 1
ATOM 1200 N N . GLY A 1 158 ? -20.188 12.648 -23.531 1 80.06 158 GLY A N 1
ATOM 1201 C CA . GLY A 1 158 ? -19.312 11.844 -24.359 1 80.06 158 GLY A CA 1
ATOM 1202 C C . GLY A 1 158 ? -18.781 10.609 -23.656 1 80.06 158 GLY A C 1
ATOM 1203 O O . GLY A 1 158 ? -18.094 9.789 -24.25 1 80.06 158 GLY A O 1
ATOM 1204 N N . GLY A 1 159 ? -19.094 10.461 -22.438 1 91.94 159 GLY A N 1
ATOM 1205 C CA . GLY A 1 159 ? -18.609 9.273 -21.75 1 91.94 159 GLY A CA 1
ATOM 1206 C C . GLY A 1 159 ? -19.562 8.102 -21.828 1 91.94 159 GLY A C 1
ATOM 1207 O O . GLY A 1 159 ? -20.75 8.281 -22.078 1 91.94 159 GLY A O 1
ATOM 1208 N N . GLN A 1 160 ? -19.062 6.887 -21.812 1 96.12 160 GLN A N 1
ATOM 1209 C CA . GLN A 1 160 ? -19.844 5.664 -21.75 1 96.12 160 GLN A CA 1
ATOM 1210 C C . GLN A 1 160 ? -20.422 5.453 -20.344 1 96.12 160 GLN A C 1
ATOM 1212 O O . GLN A 1 160 ? -19.672 5.398 -19.375 1 96.12 160 GLN A O 1
ATOM 1217 N N . TRP A 1 161 ? -21.719 5.375 -20.328 1 96.62 161 TRP A N 1
ATOM 1218 C CA . TRP A 1 161 ? -22.375 5.223 -19.031 1 96.62 161 TRP A CA 1
ATOM 1219 C C . TRP A 1 161 ? -22.328 3.771 -18.562 1 96.62 161 TRP A C 1
ATOM 1221 O O . TRP A 1 161 ? -22.562 2.852 -19.344 1 96.62 161 TRP A O 1
ATOM 1231 N N . VAL A 1 162 ? -21.984 3.613 -17.328 1 96.62 162 VAL A N 1
ATOM 1232 C CA . VAL A 1 162 ? -22.016 2.328 -16.641 1 96.62 162 VAL A CA 1
ATOM 1233 C C . VAL A 1 162 ? -22.859 2.447 -15.367 1 96.62 162 VAL A C 1
ATOM 1235 O O . VAL A 1 162 ? -22.516 3.215 -14.469 1 96.62 162 VAL A O 1
ATOM 1238 N N . GLN A 1 163 ? -23.859 1.679 -15.258 1 96.44 163 GLN A N 1
ATOM 1239 C CA . GLN A 1 163 ? -24.734 1.75 -14.102 1 96.44 163 GLN A CA 1
ATOM 1240 C C . GLN A 1 163 ? -24.094 1.102 -12.883 1 96.44 163 GLN A C 1
ATOM 1242 O O . GLN A 1 163 ? -23.5 0.026 -12.984 1 96.44 163 GLN A O 1
ATOM 1247 N N . ILE A 1 164 ? -24.188 1.8 -11.75 1 97.25 164 ILE A N 1
ATOM 1248 C CA . ILE A 1 164 ? -23.797 1.167 -10.492 1 97.25 164 ILE A CA 1
ATOM 1249 C C . ILE A 1 164 ? -25 1.111 -9.547 1 97.25 164 ILE A C 1
ATOM 1251 O O . ILE A 1 164 ? -25.812 2.035 -9.516 1 97.25 164 ILE A O 1
ATOM 1255 N N . PRO A 1 165 ? -25.203 0.015 -8.898 1 96.94 165 PRO A N 1
ATOM 1256 C CA . PRO A 1 165 ? -26.328 -0.114 -7.969 1 96.94 165 PRO A CA 1
ATOM 1257 C C . PRO A 1 165 ? -26.125 0.667 -6.676 1 96.94 165 PRO A C 1
ATOM 1259 O O . PRO A 1 165 ? -25.031 1.181 -6.43 1 96.94 165 PRO A O 1
ATOM 1262 N N . ASP A 1 166 ? -27.156 0.697 -5.844 1 95 166 ASP A N 1
ATOM 1263 C CA . ASP A 1 166 ? -27.141 1.448 -4.594 1 95 166 ASP A CA 1
ATOM 1264 C C . ASP A 1 166 ? -26.109 0.875 -3.621 1 95 166 ASP A C 1
ATOM 1266 O O . ASP A 1 166 ? -25.562 1.6 -2.783 1 95 166 ASP A O 1
ATOM 1270 N N . ASP A 1 167 ? -25.844 -0.413 -3.738 1 95.56 167 ASP A N 1
ATOM 1271 C CA . ASP A 1 167 ? -24.906 -1.053 -2.812 1 95.56 167 ASP A CA 1
ATOM 1272 C C . ASP A 1 167 ? -23.562 -1.329 -3.486 1 95.56 167 ASP A C 1
ATOM 1274 O O . ASP A 1 167 ? -22.859 -2.271 -3.117 1 95.56 167 ASP A O 1
ATOM 1278 N N . ALA A 1 168 ? -23.281 -0.523 -4.578 1 96.75 168 ALA A N 1
ATOM 1279 C CA . ALA A 1 168 ? -21.953 -0.634 -5.195 1 96.75 168 ALA A CA 1
ATOM 1280 C C . ALA A 1 168 ? -20.859 -0.391 -4.172 1 96.75 168 ALA A C 1
ATOM 1282 O O . ALA A 1 168 ? -20.984 0.484 -3.312 1 96.75 168 ALA A O 1
ATOM 1283 N N . SER A 1 169 ? -19.766 -1.187 -4.312 1 95.75 169 SER A N 1
ATOM 1284 C CA . SER A 1 169 ? -18.766 -1.107 -3.254 1 95.75 169 SER A CA 1
ATOM 1285 C C . SER A 1 169 ? -17.359 -0.918 -3.828 1 95.75 169 SER A C 1
ATOM 1287 O O . SER A 1 169 ? -16.484 -0.355 -3.168 1 95.75 169 SER A O 1
ATOM 1289 N N . ALA A 1 170 ? -17.125 -1.414 -5.059 1 96.94 170 ALA A N 1
ATOM 1290 C CA . ALA A 1 170 ? -15.773 -1.309 -5.594 1 96.94 170 ALA A CA 1
ATOM 1291 C C . ALA A 1 170 ? -15.766 -1.471 -7.109 1 96.94 170 ALA A C 1
ATOM 1293 O O . ALA A 1 170 ? -16.719 -1.992 -7.691 1 96.94 170 ALA A O 1
ATOM 1294 N N . ILE A 1 171 ? -14.742 -0.956 -7.703 1 97.62 171 ILE A N 1
ATOM 1295 C CA . ILE A 1 171 ? -14.359 -1.249 -9.078 1 97.62 171 ILE A CA 1
ATOM 1296 C C . ILE A 1 171 ? -13.07 -2.07 -9.086 1 97.62 171 ILE A C 1
ATOM 1298 O O . ILE A 1 171 ? -12.078 -1.695 -8.453 1 97.62 171 ILE A O 1
ATOM 1302 N N . VAL A 1 172 ? -13.078 -3.203 -9.75 1 97.06 172 VAL A N 1
ATOM 1303 C CA . VAL A 1 172 ? -11.883 -4.02 -9.938 1 97.06 172 VAL A CA 1
ATOM 1304 C C . VAL A 1 172 ? -11.492 -4.031 -11.414 1 97.06 172 VAL A C 1
ATOM 1306 O O . VAL A 1 172 ? -12.305 -4.371 -12.273 1 97.06 172 VAL A O 1
ATOM 1309 N N . VAL A 1 173 ? -10.312 -3.623 -11.672 1 97.75 173 VAL A N 1
ATOM 1310 C CA . VAL A 1 173 ? -9.773 -3.635 -13.023 1 97.75 173 VAL A CA 1
ATOM 1311 C C . VAL A 1 173 ? -8.766 -4.777 -13.172 1 97.75 173 VAL A C 1
ATOM 1313 O O . VAL A 1 173 ? -7.871 -4.934 -12.344 1 97.75 173 VAL A O 1
ATOM 1316 N N . ARG A 1 174 ? -8.906 -5.555 -14.211 1 97.31 174 ARG A N 1
ATOM 1317 C CA . ARG A 1 174 ? -7.984 -6.637 -14.539 1 97.31 174 ARG A CA 1
ATOM 1318 C C . ARG A 1 174 ? -7.371 -6.43 -15.922 1 97.31 174 ARG A C 1
ATOM 1320 O O . ARG A 1 174 ? -8.086 -6.18 -16.891 1 97.31 174 ARG A O 1
ATOM 1327 N N . GLU A 1 175 ? -6.125 -6.52 -15.969 1 97.81 175 GLU A N 1
ATOM 1328 C CA . GLU A 1 175 ? -5.375 -6.418 -17.219 1 97.81 175 GLU A CA 1
ATOM 1329 C C . GLU A 1 175 ? -4.492 -7.645 -17.438 1 97.81 175 GLU A C 1
ATOM 1331 O O . GLU A 1 175 ? -3.816 -8.102 -16.5 1 97.81 175 GLU A O 1
ATOM 1336 N N . TYR A 1 176 ? -4.613 -8.305 -18.609 1 97.88 176 TYR A N 1
ATOM 1337 C CA . TYR A 1 176 ? -3.703 -9.391 -18.984 1 97.88 176 TYR A CA 1
ATOM 1338 C C . TYR A 1 176 ? -2.676 -8.914 -20 1 97.88 176 TYR A C 1
ATOM 1340 O O . TYR A 1 176 ? -3.018 -8.211 -20.953 1 97.88 176 TYR A O 1
ATOM 1348 N N . VAL A 1 177 ? -1.476 -9.297 -19.734 1 97.19 177 VAL A N 1
ATOM 1349 C CA . VAL A 1 177 ? -0.363 -8.914 -20.594 1 97.19 177 VAL A CA 1
ATOM 1350 C C . VAL A 1 177 ? 0.298 -10.156 -21.188 1 97.19 177 VAL A C 1
ATOM 1352 O O . VAL A 1 177 ? 0.694 -11.062 -20.438 1 97.19 177 VAL A O 1
ATOM 1355 N N . GLY A 1 178 ? 0.385 -10.273 -22.453 1 94.38 178 GLY A N 1
ATOM 1356 C CA . GLY A 1 178 ? 1.042 -11.391 -23.109 1 94.38 178 GLY A CA 1
ATOM 1357 C C . GLY A 1 178 ? 2.549 -11.234 -23.188 1 94.38 178 GLY A C 1
ATOM 1358 O O . GLY A 1 178 ? 3.289 -12.172 -22.875 1 94.38 178 GLY A O 1
ATOM 1359 N N . ASP A 1 179 ? 2.951 -10.086 -23.609 1 92.38 179 ASP A N 1
ATOM 1360 C CA . ASP A 1 179 ? 4.355 -9.719 -23.766 1 92.38 179 ASP A CA 1
ATOM 1361 C C . ASP A 1 179 ? 4.586 -8.266 -23.375 1 92.38 179 ASP A C 1
ATOM 1363 O O . ASP A 1 179 ? 4.336 -7.359 -24.172 1 92.38 179 ASP A O 1
ATOM 1367 N N . ARG A 1 180 ? 5.172 -8.039 -22.234 1 89 180 ARG A N 1
ATOM 1368 C CA . ARG A 1 180 ? 5.316 -6.699 -21.672 1 89 180 ARG A CA 1
ATOM 1369 C C . ARG A 1 180 ? 6.215 -5.832 -22.547 1 89 180 ARG A C 1
ATOM 1371 O O . ARG A 1 180 ? 6.07 -4.609 -22.578 1 89 180 ARG A O 1
ATOM 1378 N N . SER A 1 181 ? 7.078 -6.434 -23.266 1 90.5 181 SER A N 1
ATOM 1379 C CA . SER A 1 181 ? 8.016 -5.68 -24.094 1 90.5 181 SER A CA 1
ATOM 1380 C C . SER A 1 181 ? 7.344 -5.188 -25.375 1 90.5 181 SER A C 1
ATOM 1382 O O . SER A 1 181 ? 7.875 -4.312 -26.062 1 90.5 181 SER A O 1
ATOM 1384 N N . ARG A 1 182 ? 6.172 -5.637 -25.641 1 93.44 182 ARG A N 1
ATOM 1385 C CA . ARG A 1 182 ? 5.555 -5.336 -26.938 1 93.44 182 ARG A CA 1
ATOM 1386 C C . ARG A 1 182 ? 4.199 -4.66 -26.75 1 93.44 182 ARG A C 1
ATOM 1388 O O . ARG A 1 182 ? 3.594 -4.191 -27.719 1 93.44 182 ARG A O 1
ATOM 1395 N N . GLU A 1 183 ? 3.777 -4.645 -25.531 1 95.88 183 GLU A N 1
ATOM 1396 C CA . GLU A 1 183 ? 2.436 -4.133 -25.281 1 95.88 183 GLU A CA 1
ATOM 1397 C C . GLU A 1 183 ? 2.484 -2.844 -24.469 1 95.88 183 GLU A C 1
ATOM 1399 O O . GLU A 1 183 ? 3.391 -2.652 -23.656 1 95.88 183 GLU A O 1
ATOM 1404 N N . GLU A 1 184 ? 1.518 -1.973 -24.797 1 96.75 184 GLU A N 1
ATOM 1405 C CA . GLU A 1 184 ? 1.3 -0.773 -24 1 96.75 184 GLU A CA 1
ATOM 1406 C C . GLU A 1 184 ? 0.171 -0.98 -23 1 96.75 184 GLU A C 1
ATOM 1408 O O . GLU A 1 184 ? -0.952 -1.317 -23.375 1 96.75 184 GLU A O 1
ATOM 1413 N N . LEU A 1 185 ? 0.476 -0.758 -21.734 1 97.19 185 LEU A N 1
ATOM 1414 C CA . LEU A 1 185 ? -0.483 -1.023 -20.672 1 97.19 185 LEU A CA 1
ATOM 1415 C C . LEU A 1 185 ? -1.538 0.076 -20.609 1 97.19 185 LEU A C 1
ATOM 1417 O O . LEU A 1 185 ? -1.279 1.216 -21 1 97.19 185 LEU A O 1
ATOM 1421 N N . ALA A 1 186 ? -2.678 -0.292 -20.094 1 97.81 186 ALA A N 1
ATOM 1422 C CA . ALA A 1 186 ? -3.756 0.667 -19.859 1 97.81 186 ALA A CA 1
ATOM 1423 C C . ALA A 1 186 ? -3.408 1.627 -18.734 1 97.81 186 ALA A C 1
ATOM 1425 O O . ALA A 1 186 ? -2.631 1.286 -17.828 1 97.81 186 ALA A O 1
ATOM 1426 N N . LYS A 1 187 ? -3.863 2.805 -18.828 1 96.5 187 LYS A N 1
ATOM 1427 C CA . LYS A 1 187 ? -3.793 3.816 -17.766 1 96.5 187 LYS A CA 1
ATOM 1428 C C . LYS A 1 187 ? -5.18 4.371 -17.453 1 96.5 187 LYS A C 1
ATOM 1430 O O . LYS A 1 187 ? -6 4.559 -18.359 1 96.5 187 LYS A O 1
ATOM 1435 N N . MET A 1 188 ? -5.418 4.562 -16.125 1 97.06 188 MET A N 1
ATOM 1436 C CA . MET A 1 188 ? -6.727 5.129 -15.812 1 97.06 188 MET A CA 1
ATOM 1437 C C . MET A 1 188 ? -6.703 5.82 -14.453 1 97.06 188 MET A C 1
ATOM 1439 O O . MET A 1 188 ? -5.852 5.527 -13.617 1 97.06 188 MET A O 1
ATOM 1443 N N . ARG A 1 189 ? -7.562 6.68 -14.297 1 96.94 189 ARG A N 1
ATOM 1444 C CA . ARG A 1 189 ? -7.828 7.363 -13.031 1 96.94 189 ARG A CA 1
ATOM 1445 C C . ARG A 1 189 ? -9.328 7.453 -12.766 1 96.94 189 ARG A C 1
ATOM 1447 O O . ARG A 1 189 ? -10.133 7.402 -13.695 1 96.94 189 ARG A O 1
ATOM 1454 N N . ILE A 1 190 ? -9.656 7.543 -11.508 1 97.56 190 ILE A N 1
ATOM 1455 C CA . ILE A 1 190 ? -11.055 7.664 -11.102 1 97.56 190 ILE A CA 1
ATOM 1456 C C . ILE A 1 190 ? -11.242 8.938 -10.281 1 97.56 190 ILE A C 1
ATOM 1458 O O . ILE A 1 190 ? -10.391 9.297 -9.461 1 97.56 190 ILE A O 1
ATOM 1462 N N . GLU A 1 191 ? -12.336 9.633 -10.547 1 95.31 191 GLU A N 1
ATOM 1463 C CA . GLU A 1 191 ? -12.688 10.836 -9.805 1 95.31 191 GLU A CA 1
ATOM 1464 C C . GLU A 1 191 ? -14.164 10.836 -9.414 1 95.31 191 GLU A C 1
ATOM 1466 O O . GLU A 1 191 ? -15.008 10.359 -10.18 1 95.31 191 GLU A O 1
ATOM 1471 N N . ALA A 1 192 ? -14.43 11.312 -8.25 1 95 192 ALA A N 1
ATOM 1472 C CA . ALA A 1 192 ? -15.812 11.508 -7.828 1 95 192 ALA A CA 1
ATOM 1473 C C . ALA A 1 192 ? -16.344 12.859 -8.305 1 95 192 ALA A C 1
ATOM 1475 O O . ALA A 1 192 ? -15.609 13.852 -8.328 1 95 192 ALA A O 1
ATOM 1476 N N . PHE A 1 193 ? -17.672 12.703 -8.625 1 91.06 193 PHE A N 1
ATOM 1477 C CA . PHE A 1 193 ? -18.312 13.984 -8.914 1 91.06 193 PHE A CA 1
ATOM 1478 C C . PHE A 1 193 ? -18.656 14.711 -7.621 1 91.06 193 PHE A C 1
ATOM 1480 O O . PHE A 1 193 ? -19.281 14.141 -6.719 1 91.06 193 PHE A O 1
ATOM 1487 N N . ALA A 1 194 ? -18.297 15.828 -7.316 1 84.44 194 ALA A N 1
ATOM 1488 C CA . ALA A 1 194 ? -18.609 16.688 -6.191 1 84.44 194 ALA A CA 1
ATOM 1489 C C . ALA A 1 194 ? -18.266 16.016 -4.863 1 84.44 194 ALA A C 1
ATOM 1491 O O . ALA A 1 194 ? -19.156 15.75 -4.051 1 84.44 194 ALA A O 1
ATOM 1492 N N . PRO A 1 195 ? -17.078 15.695 -4.605 1 83.62 195 PRO A N 1
ATOM 1493 C CA . PRO A 1 195 ? -16.719 15.023 -3.352 1 83.62 195 PRO A CA 1
ATOM 1494 C C . PRO A 1 195 ? -17.078 15.852 -2.119 1 83.62 195 PRO A C 1
ATOM 1496 O O . PRO A 1 195 ? -16.938 17.078 -2.131 1 83.62 195 PRO A O 1
ATOM 1499 N N . ALA A 1 196 ? -17.734 15.109 -1.192 1 77.06 196 ALA A N 1
ATOM 1500 C CA . ALA A 1 196 ? -18.062 15.773 0.067 1 77.06 196 ALA A CA 1
ATOM 1501 C C . ALA A 1 196 ? -16.812 16.172 0.829 1 77.06 196 ALA A C 1
ATOM 1503 O O . ALA A 1 196 ? -15.75 15.547 0.653 1 77.06 196 ALA A O 1
ATOM 1504 N N . PRO A 1 197 ? -17 17.203 1.627 1 78.56 197 PRO A N 1
ATOM 1505 C CA . PRO A 1 197 ? -15.859 17.547 2.48 1 78.56 197 PRO A CA 1
ATOM 1506 C C . PRO A 1 197 ? -15.484 16.422 3.453 1 78.56 197 PRO A C 1
ATOM 1508 O O . PRO A 1 197 ? -16.344 15.609 3.811 1 78.56 197 PRO A O 1
ATOM 1511 N N . ALA A 1 198 ? -14.297 16.406 3.758 1 77.75 198 ALA A N 1
ATOM 1512 C CA . ALA A 1 198 ? -13.812 15.406 4.699 1 77.75 198 ALA A CA 1
ATOM 1513 C C . ALA A 1 198 ? -14.469 15.57 6.066 1 77.75 198 ALA A C 1
ATOM 1515 O O . ALA A 1 198 ? -14.68 16.703 6.527 1 77.75 198 ALA A O 1
ATOM 1516 N N . SER A 1 199 ? -14.922 14.484 6.578 1 77.94 199 SER A N 1
ATOM 1517 C CA . SER A 1 199 ? -15.453 14.469 7.938 1 77.94 199 SER A CA 1
ATOM 1518 C C . SER A 1 199 ? -14.695 13.461 8.805 1 77.94 199 SER A C 1
ATOM 1520 O O . SER A 1 199 ? -14.172 12.469 8.305 1 77.94 199 SER A O 1
ATOM 1522 N N . PRO A 1 200 ? -14.602 13.812 10.102 1 81.81 200 PRO A N 1
ATOM 1523 C CA . PRO A 1 200 ? -14 12.82 10.992 1 81.81 200 PRO A CA 1
ATOM 1524 C C . PRO A 1 200 ? -14.742 11.492 10.984 1 81.81 200 PRO A C 1
ATOM 1526 O O . PRO A 1 200 ? -15.961 11.461 10.781 1 81.81 200 PRO A O 1
ATOM 1529 N N . PRO A 1 201 ? -13.953 10.492 11.172 1 88.88 201 PRO A N 1
ATOM 1530 C CA . PRO A 1 201 ? -14.641 9.195 11.227 1 88.88 201 PRO A CA 1
ATOM 1531 C C . PRO A 1 201 ? -15.617 9.094 12.398 1 88.88 201 PRO A C 1
ATOM 1533 O O . PRO A 1 201 ? -15.383 9.688 13.453 1 88.88 201 PRO A O 1
ATOM 1536 N N . THR A 1 202 ? -16.672 8.328 12.195 1 94.12 202 THR A N 1
ATOM 1537 C CA . THR A 1 202 ? -17.594 8.016 13.281 1 94.12 202 THR A CA 1
ATOM 1538 C C . THR A 1 202 ? -17.328 6.621 13.844 1 94.12 202 THR A C 1
ATOM 1540 O O . THR A 1 202 ? -16.641 5.816 13.211 1 94.12 202 THR A O 1
ATOM 1543 N N . ASP A 1 203 ? -17.844 6.402 14.984 1 97.5 203 ASP A N 1
ATOM 1544 C CA . ASP A 1 203 ? -17.672 5.125 15.672 1 97.5 203 ASP A CA 1
ATOM 1545 C C . ASP A 1 203 ? -18.188 3.969 14.82 1 97.5 203 ASP A C 1
ATOM 1547 O O . ASP A 1 203 ? -17.484 2.973 14.625 1 97.5 203 ASP A O 1
ATOM 1551 N N . ASP A 1 204 ? -19.344 4.156 14.219 1 95.5 204 ASP A N 1
ATOM 1552 C CA . ASP A 1 204 ? -19.984 3.096 13.438 1 95.5 204 ASP A CA 1
ATOM 1553 C C . ASP A 1 204 ? -19.234 2.863 12.125 1 95.5 204 ASP A C 1
ATOM 1555 O O . ASP A 1 204 ? -19.047 1.719 11.703 1 95.5 204 ASP A O 1
ATOM 1559 N N . GLU A 1 205 ? -18.812 3.891 11.516 1 92.75 205 GLU A N 1
ATOM 1560 C CA . GLU A 1 205 ? -18.094 3.781 10.258 1 92.75 205 GLU A CA 1
ATOM 1561 C C . GLU A 1 205 ? -16.781 3.035 10.438 1 92.75 205 GLU A C 1
ATOM 1563 O O . GLU A 1 205 ? -16.453 2.125 9.664 1 92.75 205 GLU A O 1
ATOM 1568 N N . LEU A 1 206 ? -16.031 3.402 11.461 1 96.94 206 LEU A N 1
ATOM 1569 C CA . LEU A 1 206 ? -14.734 2.762 11.695 1 96.94 206 LEU A CA 1
ATOM 1570 C C . LEU A 1 206 ? -14.922 1.314 12.141 1 96.94 206 LEU A C 1
ATOM 1572 O O . LEU A 1 206 ? -14.141 0.44 11.758 1 96.94 206 LEU A O 1
ATOM 1576 N N . ALA A 1 207 ? -15.977 1.094 12.922 1 97.31 207 ALA A N 1
ATOM 1577 C CA . ALA A 1 207 ? -16.297 -0.279 13.305 1 97.31 207 ALA A CA 1
ATOM 1578 C C . ALA A 1 207 ? -16.547 -1.142 12.07 1 97.31 207 ALA A C 1
ATOM 1580 O O . ALA A 1 207 ? -16.094 -2.281 11.992 1 97.31 207 ALA A O 1
ATOM 1581 N N . GLY A 1 208 ? -17.281 -0.593 11.125 1 94.81 208 GLY A N 1
ATOM 1582 C CA . GLY A 1 208 ? -17.516 -1.298 9.875 1 94.81 208 GLY A CA 1
ATOM 1583 C C . GLY A 1 208 ? -16.25 -1.587 9.094 1 94.81 208 GLY A C 1
ATOM 1584 O O . GLY A 1 208 ? -16.078 -2.684 8.555 1 94.81 208 GLY A O 1
ATOM 1585 N N . GLN A 1 209 ? -15.383 -0.636 9.039 1 95.25 209 GLN A N 1
ATOM 1586 C CA . GLN A 1 209 ? -14.117 -0.8 8.336 1 95.25 209 GLN A CA 1
ATOM 1587 C C . GLN A 1 209 ? -13.266 -1.896 8.977 1 95.25 209 GLN A C 1
ATOM 1589 O O . GLN A 1 209 ? -12.711 -2.748 8.273 1 95.25 209 GLN A O 1
ATOM 1594 N N . PHE A 1 210 ? -13.188 -1.903 10.328 1 97.62 210 PHE A N 1
ATOM 1595 C CA . PHE A 1 210 ? -12.398 -2.908 11.031 1 97.62 210 PHE A CA 1
ATOM 1596 C C . PHE A 1 210 ? -13.008 -4.293 10.867 1 97.62 210 PHE A C 1
ATOM 1598 O O . PHE A 1 210 ? -12.297 -5.285 10.742 1 97.62 210 PHE A O 1
ATOM 1605 N N . THR A 1 211 ? -14.328 -4.344 10.867 1 96.5 211 THR A N 1
ATOM 1606 C CA . THR A 1 211 ? -15.016 -5.613 10.664 1 96.5 211 THR A CA 1
ATOM 1607 C C . THR A 1 211 ? -14.727 -6.164 9.266 1 96.5 211 THR A C 1
ATOM 1609 O O . THR A 1 211 ? -14.414 -7.348 9.117 1 96.5 211 THR A O 1
ATOM 1612 N N . ALA A 1 212 ? -14.797 -5.316 8.289 1 94.25 212 ALA A N 1
ATOM 1613 C CA . ALA A 1 212 ? -14.469 -5.715 6.926 1 94.25 212 ALA A CA 1
ATOM 1614 C C . ALA A 1 212 ? -13.016 -6.184 6.828 1 94.25 212 ALA A C 1
ATOM 1616 O O . ALA A 1 212 ? -12.727 -7.176 6.156 1 94.25 212 ALA A O 1
ATOM 1617 N N . LEU A 1 213 ? -12.156 -5.477 7.484 1 96.38 213 LEU A N 1
ATOM 1618 C CA . LEU A 1 213 ? -10.75 -5.848 7.543 1 96.38 213 LEU A CA 1
ATOM 1619 C C . LEU A 1 213 ? -10.578 -7.262 8.086 1 96.38 213 LEU A C 1
ATOM 1621 O O . LEU A 1 213 ? -9.875 -8.078 7.492 1 96.38 213 LEU A O 1
ATOM 1625 N N . ALA A 1 214 ? -11.273 -7.559 9.172 1 97.06 214 ALA A N 1
ATOM 1626 C CA . ALA A 1 214 ? -11.164 -8.852 9.836 1 97.06 214 ALA A CA 1
ATOM 1627 C C . ALA A 1 214 ? -11.68 -9.977 8.945 1 97.06 214 ALA A C 1
ATOM 1629 O O . ALA A 1 214 ? -11.016 -11 8.766 1 97.06 214 ALA A O 1
ATOM 1630 N N . TRP A 1 215 ? -12.766 -9.773 8.367 1 94.31 215 TRP A N 1
ATOM 1631 C CA . TRP A 1 215 ? -13.383 -10.82 7.566 1 94.31 215 TRP A CA 1
ATOM 1632 C C . TRP A 1 215 ? -12.609 -11.047 6.273 1 94.31 215 TRP A C 1
ATOM 1634 O O . TRP A 1 215 ? -12.445 -12.188 5.832 1 94.31 215 TRP A O 1
ATOM 1644 N N . SER A 1 216 ? -12.156 -9.992 5.656 1 94.06 216 SER A N 1
ATOM 1645 C CA . SER A 1 216 ? -11.344 -10.133 4.449 1 94.06 216 SER A CA 1
ATOM 1646 C C . SER A 1 216 ? -10.047 -10.875 4.742 1 94.06 216 SER A C 1
ATOM 1648 O O . SER A 1 216 ? -9.578 -11.672 3.928 1 94.06 216 SER A O 1
ATOM 1650 N N . LEU A 1 217 ? -9.484 -10.586 5.91 1 97 217 LEU A N 1
ATOM 1651 C CA . LEU A 1 217 ? -8.281 -11.297 6.332 1 97 217 LEU A CA 1
ATOM 1652 C C . LEU A 1 217 ? -8.531 -12.805 6.395 1 97 217 LEU A C 1
ATOM 1654 O O . LEU A 1 217 ? -7.77 -13.586 5.828 1 97 217 LEU A O 1
ATOM 1658 N N . MET A 1 218 ? -9.578 -13.172 7.035 1 96.62 218 MET A N 1
ATOM 1659 C CA . MET A 1 218 ? -9.938 -14.578 7.152 1 96.62 218 MET A CA 1
ATOM 1660 C C . MET A 1 218 ? -10.156 -15.203 5.777 1 96.62 218 MET A C 1
ATOM 1662 O O . MET A 1 218 ? -9.594 -16.25 5.473 1 96.62 218 MET A O 1
ATOM 1666 N N . LYS A 1 219 ? -10.836 -14.516 4.996 1 93.56 219 LYS A N 1
ATOM 1667 C CA . LYS A 1 219 ? -11.164 -15.039 3.674 1 93.56 219 LYS A CA 1
ATOM 1668 C C . LYS A 1 219 ? -9.906 -15.258 2.836 1 93.56 219 LYS A C 1
ATOM 1670 O O . LYS A 1 219 ? -9.68 -16.359 2.322 1 93.56 219 LYS A O 1
ATOM 1675 N N . LEU A 1 220 ? -9.07 -14.281 2.77 1 95.62 220 LEU A N 1
ATOM 1676 C CA . LEU A 1 220 ? -7.945 -14.312 1.844 1 95.62 220 LEU A CA 1
ATOM 1677 C C . LEU A 1 220 ? -6.848 -15.234 2.354 1 95.62 220 LEU A C 1
ATOM 1679 O O . LEU A 1 220 ? -6.086 -15.797 1.562 1 95.62 220 LEU A O 1
ATOM 1683 N N . THR A 1 221 ? -6.773 -15.469 3.686 1 97.88 221 THR A N 1
ATOM 1684 C CA . THR A 1 221 ? -5.715 -16.312 4.23 1 97.88 221 THR A CA 1
ATOM 1685 C C . THR A 1 221 ? -6.141 -17.781 4.234 1 97.88 221 THR A C 1
ATOM 1687 O O . THR A 1 221 ? -5.316 -18.672 4.457 1 97.88 221 THR A O 1
ATOM 1690 N N . THR A 1 222 ? -7.43 -18.062 3.934 1 97.25 222 THR A N 1
ATOM 1691 C CA . THR A 1 222 ? -7.906 -19.438 4.035 1 97.25 222 THR A CA 1
ATOM 1692 C C . THR A 1 222 ? -8.508 -19.906 2.715 1 97.25 222 THR A C 1
ATOM 1694 O O . THR A 1 222 ? -9.406 -20.75 2.699 1 97.25 222 THR A O 1
ATOM 1697 N N . LEU A 1 223 ? -8.086 -19.359 1.677 1 95.5 223 LEU A N 1
ATOM 1698 C CA . LEU A 1 223 ? -8.602 -19.719 0.362 1 95.5 223 LEU A CA 1
ATOM 1699 C C . LEU A 1 223 ? -8.367 -21.203 0.082 1 95.5 223 LEU A C 1
ATOM 1701 O O . LEU A 1 223 ? -9.172 -21.844 -0.593 1 95.5 223 LEU A O 1
ATOM 1705 N N . HIS A 1 224 ? -7.258 -21.797 0.591 1 96.31 224 HIS A N 1
ATOM 1706 C CA . HIS A 1 224 ? -6.957 -23.219 0.394 1 96.31 224 HIS A CA 1
ATOM 1707 C C . HIS A 1 224 ? -8.055 -24.094 0.983 1 96.31 224 HIS A C 1
ATOM 1709 O O . HIS A 1 224 ? -8.242 -25.234 0.544 1 96.31 224 HIS A O 1
ATOM 1715 N N . ARG A 1 225 ? -8.805 -23.562 1.925 1 96.19 225 ARG A N 1
ATOM 1716 C CA . ARG A 1 225 ? -9.891 -24.312 2.557 1 96.19 225 ARG A CA 1
ATOM 1717 C C . ARG A 1 225 ? -11.203 -24.109 1.815 1 96.19 225 ARG A C 1
ATOM 1719 O O . ARG A 1 225 ? -12.156 -24.859 2.004 1 96.19 225 ARG A O 1
ATOM 1726 N N . THR A 1 226 ? -11.25 -23.016 0.963 1 92.44 226 THR A N 1
ATOM 1727 C CA . THR A 1 226 ? -12.57 -22.656 0.461 1 92.44 226 THR A CA 1
ATOM 1728 C C . THR A 1 226 ? -12.625 -22.781 -1.059 1 92.44 226 THR A C 1
ATOM 1730 O O . THR A 1 226 ? -13.695 -22.969 -1.633 1 92.44 226 THR A O 1
ATOM 1733 N N . ILE A 1 227 ? -11.5 -22.703 -1.697 1 91.44 227 ILE A N 1
ATOM 1734 C CA . ILE A 1 227 ? -11.461 -22.828 -3.148 1 91.44 227 ILE A CA 1
ATOM 1735 C C . ILE A 1 227 ? -11.094 -24.266 -3.527 1 91.44 227 ILE A C 1
ATOM 1737 O O . ILE A 1 227 ? -9.93 -24.656 -3.436 1 91.44 227 ILE A O 1
ATOM 1741 N N . LYS A 1 228 ? -12.109 -24.984 -3.994 1 91.94 228 LYS A N 1
ATOM 1742 C CA . LYS A 1 228 ? -11.961 -26.359 -4.453 1 91.94 228 LYS A CA 1
ATOM 1743 C C . LYS A 1 228 ? -11.109 -27.172 -3.488 1 91.94 228 LYS A C 1
ATOM 1745 O O . LYS A 1 228 ? -10.141 -27.812 -3.896 1 91.94 228 LYS A O 1
ATOM 1750 N N . PRO A 1 229 ? -11.523 -27.219 -2.197 1 91 229 PRO A N 1
ATOM 1751 C CA . PRO A 1 229 ? -10.719 -27.906 -1.191 1 91 229 PRO A CA 1
ATOM 1752 C C . PRO A 1 229 ? -10.539 -29.391 -1.492 1 91 229 PRO A C 1
ATOM 1754 O O . PRO A 1 229 ? -9.594 -30.016 -1.007 1 91 229 PRO A O 1
ATOM 1757 N N . GLU A 1 230 ? -11.383 -29.984 -2.355 1 92.69 230 GLU A N 1
ATOM 1758 C CA . GLU A 1 230 ? -11.289 -31.391 -2.713 1 92.69 230 GLU A CA 1
ATOM 1759 C C . GLU A 1 230 ? -9.984 -31.688 -3.445 1 92.69 230 GLU A C 1
ATOM 1761 O O . GLU A 1 230 ? -9.523 -32.844 -3.457 1 92.69 230 GLU A O 1
ATOM 1766 N N . LEU A 1 231 ? -9.391 -30.672 -3.986 1 94.62 231 LEU A N 1
ATOM 1767 C CA . LEU A 1 231 ? -8.141 -30.844 -4.723 1 94.62 231 LEU A CA 1
ATOM 1768 C C . LEU A 1 231 ? -6.992 -31.188 -3.779 1 94.62 231 LEU A C 1
ATOM 1770 O O . LEU A 1 231 ? -5.973 -31.734 -4.203 1 94.62 231 LEU A O 1
ATOM 1774 N N . LEU A 1 232 ? -7.113 -30.797 -2.533 1 94.69 232 LEU A N 1
ATOM 1775 C CA . LEU A 1 232 ? -6.078 -31.125 -1.559 1 94.69 232 LEU A CA 1
ATOM 1776 C C . LEU A 1 232 ? -6.086 -32.625 -1.24 1 94.69 232 LEU A C 1
ATOM 1778 O O . LEU A 1 232 ? -5.039 -33.188 -0.957 1 94.69 232 LEU A O 1
ATOM 1782 N N . ASP A 1 233 ? -7.25 -33.219 -1.369 1 95 233 ASP A N 1
ATOM 1783 C CA . ASP A 1 233 ? -7.398 -34.656 -1.11 1 95 233 ASP A CA 1
ATOM 1784 C C . ASP A 1 233 ? -7.098 -35.469 -2.363 1 95 233 ASP A C 1
ATOM 1786 O O . ASP A 1 233 ? -6.781 -36.656 -2.273 1 95 233 ASP A O 1
ATOM 1790 N N . HIS A 1 234 ? -7.281 -34.875 -3.482 1 95.56 234 HIS A N 1
ATOM 1791 C CA . HIS A 1 234 ? -7 -35.5 -4.762 1 95.56 234 HIS A CA 1
ATOM 1792 C C . HIS A 1 234 ? -5.965 -34.719 -5.555 1 95.56 234 HIS A C 1
ATOM 1794 O O . HIS A 1 234 ? -6.277 -34.156 -6.605 1 95.56 234 HIS A O 1
ATOM 1800 N N . PRO A 1 235 ? -4.715 -34.781 -5.094 1 97.12 235 PRO A N 1
ATOM 1801 C CA . PRO A 1 235 ? -3.686 -33.938 -5.723 1 97.12 235 PRO A CA 1
ATOM 1802 C C . PRO A 1 235 ? -3.367 -34.375 -7.152 1 97.12 235 PRO A C 1
ATOM 1804 O O . PRO A 1 235 ? -3.766 -35.469 -7.574 1 97.12 235 PRO A O 1
ATOM 1807 N N . ASN A 1 236 ? -2.754 -33.531 -7.871 1 98.12 236 ASN A N 1
ATOM 1808 C CA . ASN A 1 236 ? -2.256 -33.781 -9.219 1 98.12 236 ASN A CA 1
ATOM 1809 C C . ASN A 1 236 ? -3.396 -34 -10.211 1 98.12 236 ASN A C 1
ATOM 1811 O O . ASN A 1 236 ? -3.293 -34.875 -11.094 1 98.12 236 ASN A O 1
ATOM 1815 N N . THR A 1 237 ? -4.445 -33.312 -9.93 1 96.31 237 THR A N 1
ATOM 1816 C CA . THR A 1 237 ? -5.59 -33.312 -10.828 1 96.31 237 THR A CA 1
ATOM 1817 C C . THR A 1 237 ? -5.965 -31.875 -11.195 1 96.31 237 THR A C 1
ATOM 1819 O O . THR A 1 237 ? -5.5 -30.922 -10.562 1 96.31 237 THR A O 1
ATOM 1822 N N . LEU A 1 238 ? -6.605 -31.766 -12.258 1 95.31 238 LEU A N 1
ATOM 1823 C CA . LEU A 1 238 ? -7.094 -30.484 -12.758 1 95.31 238 LEU A CA 1
ATOM 1824 C C . LEU A 1 238 ? -8.609 -30.516 -12.922 1 95.31 238 LEU A C 1
ATOM 1826 O O . LEU A 1 238 ? -9.164 -31.484 -13.43 1 95.31 238 LEU A O 1
ATOM 1830 N N . LEU A 1 239 ? -9.234 -29.469 -12.445 1 93.5 239 LEU A N 1
ATOM 1831 C CA . LEU A 1 239 ? -10.68 -29.312 -12.578 1 93.5 239 LEU A CA 1
ATOM 1832 C C . LEU A 1 239 ? -11.016 -28.078 -13.406 1 93.5 239 LEU A C 1
ATOM 1834 O O . LEU A 1 239 ? -10.359 -27.047 -13.281 1 93.5 239 LEU A O 1
ATOM 1838 N N . THR A 1 240 ? -11.953 -28.297 -14.273 1 88.81 240 THR A N 1
ATOM 1839 C CA . THR A 1 240 ? -12.547 -27.109 -14.891 1 88.81 240 THR A CA 1
ATOM 1840 C C . THR A 1 240 ? -13.445 -26.375 -13.898 1 88.81 240 THR A C 1
ATOM 1842 O O . THR A 1 240 ? -14.219 -27 -13.164 1 88.81 240 THR A O 1
ATOM 1845 N N . ALA A 1 241 ? -13.148 -25.141 -13.742 1 78.62 241 ALA A N 1
ATOM 1846 C CA . ALA A 1 241 ? -13.961 -24.328 -12.844 1 78.62 241 ALA A CA 1
ATOM 1847 C C . ALA A 1 241 ? -14.531 -23.109 -13.57 1 78.62 241 ALA A C 1
ATOM 1849 O O . ALA A 1 241 ? -13.797 -22.391 -14.25 1 78.62 241 ALA A O 1
ATOM 1850 N N . GLN A 1 242 ? -15.891 -23.109 -13.547 1 71 242 GLN A N 1
ATOM 1851 C CA . GLN A 1 242 ? -16.469 -21.859 -14.031 1 71 242 GLN A CA 1
ATOM 1852 C C . GLN A 1 242 ? -16.203 -20.719 -13.062 1 71 242 GLN A C 1
ATOM 1854 O O . GLN A 1 242 ? -15.883 -20.938 -11.898 1 71 242 GLN A O 1
ATOM 1859 N N . ALA A 1 243 ? -16.266 -19.484 -13.562 1 72.06 243 ALA A N 1
ATOM 1860 C CA . ALA A 1 243 ? -16.031 -18.281 -12.773 1 72.06 243 ALA A CA 1
ATOM 1861 C C . ALA A 1 243 ? -16.812 -18.312 -11.469 1 72.06 243 ALA A C 1
ATOM 1863 O O . ALA A 1 243 ? -16.281 -18.016 -10.398 1 72.06 243 ALA A O 1
ATOM 1864 N N . ALA A 1 244 ? -17.906 -18.797 -11.516 1 68.88 244 ALA A N 1
ATOM 1865 C CA . ALA A 1 244 ? -18.797 -18.828 -10.359 1 68.88 244 ALA A CA 1
ATOM 1866 C C . ALA A 1 244 ? -18.281 -19.781 -9.289 1 68.88 244 ALA A C 1
ATOM 1868 O O . ALA A 1 244 ? -18.484 -19.547 -8.094 1 68.88 244 ALA A O 1
ATOM 1869 N N . ASP A 1 245 ? -17.531 -20.781 -9.711 1 70.38 245 ASP A N 1
ATOM 1870 C CA . ASP A 1 245 ? -17.016 -21.781 -8.781 1 70.38 245 ASP A CA 1
ATOM 1871 C C . ASP A 1 245 ? -15.891 -21.203 -7.926 1 70.38 245 ASP A C 1
ATOM 1873 O O . ASP A 1 245 ? -15.648 -21.672 -6.809 1 70.38 245 ASP A O 1
ATOM 1877 N N . LEU A 1 246 ? -15.328 -20.219 -8.508 1 73.12 246 LEU A N 1
ATOM 1878 C CA . LEU A 1 246 ? -14.133 -19.688 -7.859 1 73.12 246 LEU A CA 1
ATOM 1879 C C . LEU A 1 246 ? -14.445 -18.391 -7.125 1 73.12 246 LEU A C 1
ATOM 1881 O O . LEU A 1 246 ? -13.578 -17.828 -6.445 1 73.12 246 LEU A O 1
ATOM 1885 N N . GLY A 1 247 ? -15.688 -17.984 -7.086 1 71 247 GLY A N 1
ATOM 1886 C CA . GLY A 1 247 ? -16.109 -16.75 -6.457 1 71 247 GLY A CA 1
ATOM 1887 C C . GLY A 1 247 ? -16.422 -15.648 -7.453 1 71 247 GLY A C 1
ATOM 1888 O O . GLY A 1 247 ? -15.516 -15.102 -8.086 1 71 247 GLY A O 1
ATOM 1889 N N . ALA A 1 248 ? -17.656 -15.359 -7.492 1 67.81 248 ALA A N 1
ATOM 1890 C CA . ALA A 1 248 ? -18.156 -14.422 -8.5 1 67.81 248 ALA A CA 1
ATOM 1891 C C . ALA A 1 248 ? -17.5 -13.055 -8.336 1 67.81 248 ALA A C 1
ATOM 1893 O O . ALA A 1 248 ? -17.328 -12.32 -9.312 1 67.81 248 ALA A O 1
ATOM 1894 N N . ALA A 1 249 ? -17.078 -12.797 -7.211 1 74.38 249 ALA A N 1
ATOM 1895 C CA . ALA A 1 249 ? -16.453 -11.492 -6.973 1 74.38 249 ALA A CA 1
ATOM 1896 C C . ALA A 1 249 ? -14.984 -11.5 -7.398 1 74.38 249 ALA A C 1
ATOM 1898 O O . ALA A 1 249 ? -14.391 -10.445 -7.605 1 74.38 249 ALA A O 1
ATOM 1899 N N . ASP A 1 250 ? -14.523 -12.633 -7.688 1 76.12 250 ASP A N 1
ATOM 1900 C CA . ASP A 1 250 ? -13.078 -12.742 -7.848 1 76.12 250 ASP A CA 1
ATOM 1901 C C . ASP A 1 250 ? -12.703 -13.125 -9.281 1 76.12 250 ASP A C 1
ATOM 1903 O O . ASP A 1 250 ? -11.523 -13.266 -9.602 1 76.12 250 ASP A O 1
ATOM 1907 N N . THR A 1 251 ? -13.758 -13.32 -10.109 1 82.81 251 THR A N 1
ATOM 1908 C CA . THR A 1 251 ? -13.523 -13.773 -11.477 1 82.81 251 THR A CA 1
ATOM 1909 C C . THR A 1 251 ? -14.305 -12.914 -12.469 1 82.81 251 THR A C 1
ATOM 1911 O O . THR A 1 251 ? -15.078 -12.039 -12.07 1 82.81 251 THR A O 1
ATOM 1914 N N . THR A 1 252 ? -13.914 -13.047 -13.727 1 86.38 252 THR A N 1
ATOM 1915 C CA . THR A 1 252 ? -14.633 -12.336 -14.781 1 86.38 252 THR A CA 1
ATOM 1916 C C . THR A 1 252 ? -15.258 -13.312 -15.766 1 86.38 252 THR A C 1
ATOM 1918 O O . THR A 1 252 ? -14.727 -14.406 -15.977 1 86.38 252 THR A O 1
ATOM 1921 N N . PRO A 1 253 ? -16.297 -12.906 -16.391 1 87.31 253 PRO A N 1
ATOM 1922 C CA . PRO A 1 253 ? -17 -13.812 -17.312 1 87.31 253 PRO A CA 1
ATOM 1923 C C . PRO A 1 253 ? -16.203 -14.086 -18.594 1 87.31 253 PRO A C 1
ATOM 1925 O O . PRO A 1 253 ? -16.484 -15.047 -19.312 1 87.31 253 PRO A O 1
ATOM 1928 N N . ASP A 1 254 ? -15.219 -13.336 -18.812 1 92.12 254 ASP A N 1
ATOM 1929 C CA . ASP A 1 254 ? -14.461 -13.453 -20.047 1 92.12 254 ASP A CA 1
ATOM 1930 C C . ASP A 1 254 ? -13.492 -14.633 -19.984 1 92.12 254 ASP A C 1
ATOM 1932 O O . ASP A 1 254 ? -12.938 -15.039 -21 1 92.12 254 ASP A O 1
ATOM 1936 N N . ASN A 1 255 ? -13.367 -15.273 -18.844 1 92.5 255 ASN A N 1
ATOM 1937 C CA . ASN A 1 255 ? -12.352 -16.312 -18.703 1 92.5 255 ASN A CA 1
ATOM 1938 C C . ASN A 1 255 ? -12.961 -17.656 -18.359 1 92.5 255 ASN A C 1
ATOM 1940 O O . ASN A 1 255 ? -13.906 -17.734 -17.562 1 92.5 255 ASN A O 1
ATOM 1944 N N . LEU A 1 256 ? -12.469 -18.672 -19.062 1 94.12 256 LEU A N 1
ATOM 1945 C CA . LEU A 1 256 ? -12.578 -20.031 -18.531 1 94.12 256 LEU A CA 1
ATOM 1946 C C . LEU A 1 256 ? -11.406 -20.344 -17.609 1 94.12 256 LEU A C 1
ATOM 1948 O O . LEU A 1 256 ? -10.25 -20.109 -17.969 1 94.12 256 LEU A O 1
ATOM 1952 N N . TYR A 1 257 ? -11.758 -20.859 -16.438 1 94.31 257 TYR A N 1
ATOM 1953 C CA . TYR A 1 257 ? -10.711 -21.188 -15.469 1 94.31 257 TYR A CA 1
ATOM 1954 C C . TYR A 1 257 ? -10.594 -22.688 -15.281 1 94.31 257 TYR A C 1
ATOM 1956 O O . TYR A 1 257 ? -11.594 -23.406 -15.312 1 94.31 257 TYR A O 1
ATOM 1964 N N . MET A 1 258 ? -9.438 -23.109 -15.148 1 95.12 258 MET A N 1
ATOM 1965 C CA . MET A 1 258 ? -9.125 -24.438 -14.633 1 95.12 258 MET A CA 1
ATOM 1966 C C . MET A 1 258 ? -8.164 -24.359 -13.453 1 95.12 258 MET A C 1
ATOM 1968 O O . MET A 1 258 ? -7.266 -23.516 -13.438 1 95.12 258 MET A O 1
ATOM 1972 N N . ILE A 1 259 ? -8.414 -25.188 -12.461 1 96 259 ILE A N 1
ATOM 1973 C CA . ILE A 1 259 ? -7.586 -25.156 -11.258 1 96 259 ILE A CA 1
ATOM 1974 C C . ILE A 1 259 ? -7.199 -26.578 -10.867 1 96 259 ILE A C 1
ATOM 1976 O O . ILE A 1 259 ? -8.016 -27.5 -10.961 1 96 259 ILE A O 1
ATOM 1980 N N . GLY A 1 260 ? -5.984 -26.734 -10.547 1 96.81 260 GLY A N 1
ATOM 1981 C CA . GLY A 1 260 ? -5.457 -28 -10.039 1 96.81 260 GLY A CA 1
ATOM 1982 C C . GLY A 1 260 ? -4.402 -27.812 -8.961 1 96.81 260 GLY A C 1
ATOM 1983 O O . GLY A 1 260 ? -4.238 -26.719 -8.43 1 96.81 260 GLY A O 1
ATOM 1984 N N . THR A 1 261 ? -3.834 -28.953 -8.516 1 98.06 261 THR A N 1
ATOM 1985 C CA . THR A 1 261 ? -2.729 -28.922 -7.566 1 98.06 261 THR A CA 1
ATOM 1986 C C . THR A 1 261 ? -1.575 -29.797 -8.055 1 98.06 261 THR A C 1
ATOM 1988 O O . THR A 1 261 ? -1.766 -30.672 -8.914 1 98.06 261 THR A O 1
ATOM 1991 N N . PHE A 1 262 ? -0.439 -29.453 -7.648 1 98.56 262 PHE A N 1
ATOM 1992 C CA . PHE A 1 262 ? 0.679 -30.375 -7.734 1 98.56 262 PHE A CA 1
ATOM 1993 C C . PHE A 1 262 ? 1.118 -30.828 -6.344 1 98.56 262 PHE A C 1
ATOM 1995 O O . PHE A 1 262 ? 1.116 -30.031 -5.402 1 98.56 262 PHE A O 1
ATOM 2002 N N . ARG A 1 263 ? 1.305 -32.031 -6.137 1 98.25 263 ARG A N 1
ATOM 2003 C CA . ARG A 1 263 ? 1.984 -32.688 -5.02 1 98.25 263 ARG A CA 1
ATOM 2004 C C . ARG A 1 263 ? 3.004 -33.688 -5.52 1 98.25 263 ARG A C 1
ATOM 2006 O O . ARG A 1 263 ? 2.631 -34.75 -6.016 1 98.25 263 ARG A O 1
ATOM 2013 N N . LEU A 1 264 ? 4.25 -33.312 -5.375 1 97.88 264 LEU A N 1
ATOM 2014 C CA . LEU A 1 264 ? 5.273 -34.062 -6.113 1 97.88 264 LEU A CA 1
ATOM 2015 C C . LEU A 1 264 ? 6.41 -34.469 -5.188 1 97.88 264 LEU A C 1
ATOM 2017 O O . LEU A 1 264 ? 6.832 -33.719 -4.32 1 97.88 264 LEU A O 1
ATOM 2021 N N . ALA A 1 265 ? 6.836 -35.719 -5.309 1 95.5 265 ALA A N 1
ATOM 2022 C CA . ALA A 1 265 ? 8.086 -36.156 -4.703 1 95.5 265 ALA A CA 1
ATOM 2023 C C . ALA A 1 265 ? 9.289 -35.688 -5.512 1 95.5 265 ALA A C 1
ATOM 2025 O O . ALA A 1 265 ? 9.148 -35.281 -6.664 1 95.5 265 ALA A O 1
ATOM 2026 N N . PRO A 1 266 ? 10.445 -35.688 -4.812 1 93.25 266 PRO A N 1
ATOM 2027 C CA . PRO A 1 266 ? 11.648 -35.344 -5.574 1 93.25 266 PRO A CA 1
ATOM 2028 C C . PRO A 1 266 ? 11.789 -36.188 -6.855 1 93.25 266 PRO A C 1
ATOM 2030 O O . PRO A 1 266 ? 11.547 -37.375 -6.848 1 93.25 266 PRO A O 1
ATOM 2033 N N . GLY A 1 267 ? 12.078 -35.562 -8.008 1 95.12 267 GLY A N 1
ATOM 2034 C CA . GLY A 1 267 ? 12.289 -36.219 -9.273 1 95.12 267 GLY A CA 1
ATOM 2035 C C . GLY A 1 267 ? 11.016 -36.406 -10.078 1 95.12 267 GLY A C 1
ATOM 2036 O O . GLY A 1 267 ? 11.047 -36.906 -11.203 1 95.12 267 GLY A O 1
ATOM 2037 N N . GLN A 1 268 ? 9.938 -36 -9.523 1 97.5 268 GLN A N 1
ATOM 2038 C CA . GLN A 1 268 ? 8.672 -36.094 -10.234 1 97.5 268 GLN A CA 1
ATOM 2039 C C . GLN A 1 268 ? 8.305 -34.75 -10.891 1 97.5 268 GLN A C 1
ATOM 2041 O O . GLN A 1 268 ? 8.719 -33.688 -10.422 1 97.5 268 GLN A O 1
ATOM 2046 N N . ALA A 1 269 ? 7.582 -34.875 -11.992 1 98.38 269 ALA A N 1
ATOM 2047 C CA . ALA A 1 269 ? 7.02 -33.719 -12.68 1 98.38 269 ALA A CA 1
ATOM 2048 C C . ALA A 1 269 ? 5.543 -33.938 -13 1 98.38 269 ALA A C 1
ATOM 2050 O O . ALA A 1 269 ? 5.141 -35.031 -13.391 1 98.38 269 ALA A O 1
ATOM 2051 N N . LEU A 1 270 ? 4.727 -32.969 -12.688 1 98.75 270 LEU A N 1
ATOM 2052 C CA . LEU A 1 270 ? 3.365 -32.938 -13.211 1 98.75 270 LEU A CA 1
ATOM 2053 C C . LEU A 1 270 ? 3.34 -32.406 -14.633 1 98.75 270 LEU A C 1
ATOM 2055 O O . LEU A 1 270 ? 3.822 -31.297 -14.883 1 98.75 270 LEU A O 1
ATOM 2059 N N . VAL A 1 271 ? 2.824 -33.156 -15.562 1 98.62 271 VAL A N 1
ATOM 2060 C CA . VAL A 1 271 ? 2.82 -32.719 -16.969 1 98.62 271 VAL A CA 1
ATOM 2061 C C . VAL A 1 271 ? 1.387 -32.469 -17.422 1 98.62 271 VAL A C 1
ATOM 2063 O O . VAL A 1 271 ? 0.511 -33.312 -17.25 1 98.62 271 VAL A O 1
ATOM 2066 N N . LEU A 1 272 ? 1.126 -31.312 -17.906 1 98.5 272 LEU A N 1
ATOM 2067 C CA . LEU A 1 272 ? -0.111 -30.953 -18.594 1 98.5 272 LEU A CA 1
ATOM 2068 C C . LEU A 1 272 ? 0.059 -31.031 -20.094 1 98.5 272 LEU A C 1
ATOM 2070 O O . LEU A 1 272 ? 0.92 -30.359 -20.672 1 98.5 272 LEU A O 1
ATOM 2074 N N . ASP A 1 273 ? -0.7 -31.828 -20.719 1 98.19 273 ASP A N 1
ATOM 2075 C CA . ASP A 1 273 ? -0.649 -32.031 -22.172 1 98.19 273 ASP A CA 1
ATOM 2076 C C . ASP A 1 273 ? -1.98 -31.672 -22.828 1 98.19 273 ASP A C 1
ATOM 2078 O O . ASP A 1 273 ? -3 -32.312 -22.562 1 98.19 273 ASP A O 1
ATOM 2082 N N . PHE A 1 274 ? -1.929 -30.656 -23.734 1 97.81 274 PHE A N 1
ATOM 2083 C CA . PHE A 1 274 ? -3.209 -30.203 -24.266 1 97.81 274 PHE A CA 1
ATOM 2084 C C . PHE A 1 274 ? -3.025 -29.547 -25.625 1 97.81 274 PHE A C 1
ATOM 2086 O O . PHE A 1 274 ? -1.928 -29.094 -25.953 1 97.81 274 PHE A O 1
ATOM 2093 N N . GLU A 1 275 ? -4.023 -29.562 -26.422 1 97.06 275 GLU A N 1
ATOM 2094 C CA . GLU A 1 275 ? -4.168 -28.688 -27.578 1 97.06 275 GLU A CA 1
ATOM 2095 C C . GLU A 1 275 ? -4.809 -27.359 -27.188 1 97.06 275 GLU A C 1
ATOM 2097 O O . GLU A 1 275 ? -5.969 -27.312 -26.797 1 97.06 275 GLU A O 1
ATOM 2102 N N . PRO A 1 276 ? -4.066 -26.312 -27.25 1 95 276 PRO A N 1
ATOM 2103 C CA . PRO A 1 276 ? -4.668 -25.047 -26.828 1 95 276 PRO A CA 1
ATOM 2104 C C . PRO A 1 276 ? -5.887 -24.672 -27.672 1 95 276 PRO A C 1
ATOM 2106 O O . PRO A 1 276 ? -5.883 -24.859 -28.891 1 95 276 PRO A O 1
ATOM 2109 N N . PRO A 1 277 ? -6.895 -24.203 -26.969 1 94 277 PRO A N 1
ATOM 2110 C CA . PRO A 1 277 ? -8.031 -23.703 -27.734 1 94 277 PRO A CA 1
ATOM 2111 C C . PRO A 1 277 ? -7.711 -22.406 -28.5 1 94 277 PRO A C 1
ATOM 2113 O O . PRO A 1 277 ? -6.672 -21.797 -28.25 1 94 277 PRO A O 1
ATOM 2116 N N . GLU A 1 278 ? -8.562 -22.094 -29.422 1 91.75 278 GLU A N 1
ATOM 2117 C CA . GLU A 1 278 ? -8.438 -20.797 -30.094 1 91.75 278 GLU A CA 1
ATOM 2118 C C . GLU A 1 278 ? -8.852 -19.656 -29.172 1 91.75 278 GLU A C 1
ATOM 2120 O O . GLU A 1 278 ? -10.016 -19.562 -28.766 1 91.75 278 GLU A O 1
ATOM 2125 N N . THR A 1 279 ? -7.949 -18.922 -28.734 1 94.81 279 THR A N 1
ATOM 2126 C CA . THR A 1 279 ? -8.18 -17.781 -27.859 1 94.81 279 THR A CA 1
ATOM 2127 C C . THR A 1 279 ? -7.059 -16.75 -28 1 94.81 279 THR A C 1
ATOM 2129 O O . THR A 1 279 ? -5.957 -17.078 -28.438 1 94.81 279 THR A O 1
ATOM 2132 N N . ARG A 1 280 ? -7.336 -15.547 -27.656 1 93.81 280 ARG A N 1
ATOM 2133 C CA . ARG A 1 280 ? -6.363 -14.469 -27.812 1 93.81 280 ARG A CA 1
ATOM 2134 C C . ARG A 1 280 ? -5.27 -14.562 -26.75 1 93.81 280 ARG A C 1
ATOM 2136 O O . ARG A 1 280 ? -4.164 -14.055 -26.953 1 93.81 280 ARG A O 1
ATOM 2143 N N . TYR A 1 281 ? -5.645 -15.242 -25.609 1 96.88 281 TYR A N 1
ATOM 2144 C CA . TYR A 1 281 ? -4.723 -15.281 -24.484 1 96.88 281 TYR A CA 1
ATOM 2145 C C . TYR A 1 281 ? -5 -16.484 -23.594 1 96.88 281 TYR A C 1
ATOM 2147 O O . TYR A 1 281 ? -6.16 -16.812 -23.328 1 96.88 281 TYR A O 1
ATOM 2155 N N . TRP A 1 282 ? -3.982 -17.141 -23.203 1 96.94 282 TRP A N 1
ATOM 2156 C CA . TRP A 1 282 ? -4.105 -18.062 -22.094 1 96.94 282 TRP A CA 1
ATOM 2157 C C . TRP A 1 282 ? -2.84 -18.062 -21.234 1 96.94 282 TRP A C 1
ATOM 2159 O O . TRP A 1 282 ? -1.789 -17.594 -21.672 1 96.94 282 TRP A O 1
ATOM 2169 N N . SER A 1 283 ? -2.959 -18.516 -20.016 1 97.25 283 SER A N 1
ATOM 2170 C CA . SER A 1 283 ? -1.82 -18.547 -19.109 1 97.25 283 SER A CA 1
ATOM 2171 C C . SER A 1 283 ? -1.91 -19.75 -18.172 1 97.25 283 SER A C 1
ATOM 2173 O O . SER A 1 283 ? -3 -20.266 -17.922 1 97.25 283 SER A O 1
ATOM 2175 N N . VAL A 1 284 ? -0.8 -20.25 -17.766 1 97.62 284 VAL A N 1
ATOM 2176 C CA . VAL A 1 284 ? -0.628 -21.219 -16.688 1 97.62 284 VAL A CA 1
ATOM 2177 C C . VAL A 1 284 ? 0.25 -20.609 -15.594 1 97.62 284 VAL A C 1
ATOM 2179 O O . VAL A 1 284 ? 1.341 -20.109 -15.875 1 97.62 284 VAL A O 1
ATOM 2182 N N . ALA A 1 285 ? -0.25 -20.609 -14.367 1 98.06 285 ALA A N 1
ATOM 2183 C CA . ALA A 1 285 ? 0.495 -20.016 -13.266 1 98.06 285 ALA A CA 1
ATOM 2184 C C . ALA A 1 285 ? 0.491 -20.922 -12.039 1 98.06 285 ALA A C 1
ATOM 2186 O O . ALA A 1 285 ? -0.499 -21.609 -11.773 1 98.06 285 ALA A O 1
ATOM 2187 N N . LEU A 1 286 ? 1.599 -20.875 -11.352 1 98.31 286 LEU A N 1
ATOM 2188 C CA . LEU A 1 286 ? 1.721 -21.672 -10.125 1 98.31 286 LEU A CA 1
ATOM 2189 C C . LEU A 1 286 ? 1.511 -20.797 -8.898 1 98.31 286 LEU A C 1
ATOM 2191 O O . LEU A 1 286 ? 1.917 -19.625 -8.883 1 98.31 286 LEU A O 1
ATOM 2195 N N . GLU A 1 287 ? 0.887 -21.391 -7.898 1 97.81 287 GLU A N 1
ATOM 2196 C CA . GLU A 1 287 ? 0.67 -20.734 -6.609 1 97.81 287 GLU A CA 1
ATOM 2197 C C . GLU A 1 287 ? 1.132 -21.641 -5.461 1 97.81 287 GLU A C 1
ATOM 2199 O O . GLU A 1 287 ? 1.203 -22.859 -5.609 1 97.81 287 GLU A O 1
ATOM 2204 N N . SER A 1 288 ? 1.452 -21.031 -4.371 1 97.19 288 SER A N 1
ATOM 2205 C CA . SER A 1 288 ? 1.655 -21.781 -3.139 1 97.19 288 SER A CA 1
ATOM 2206 C C . SER A 1 288 ? 0.338 -22.328 -2.605 1 97.19 288 SER A C 1
ATOM 2208 O O . SER A 1 288 ? -0.73 -22.031 -3.139 1 97.19 288 SER A O 1
ATOM 2210 N N . ILE A 1 289 ? 0.4 -23.094 -1.522 1 97.44 289 ILE A N 1
ATOM 2211 C CA . ILE A 1 289 ? -0.792 -23.672 -0.901 1 97.44 289 ILE A CA 1
ATOM 2212 C C . ILE A 1 289 ? -1.649 -22.547 -0.313 1 97.44 289 ILE A C 1
ATOM 2214 O O . ILE A 1 289 ? -2.834 -22.75 -0.033 1 97.44 289 ILE A O 1
ATOM 2218 N N . TRP A 1 290 ? -1.067 -21.375 -0.164 1 97.69 290 TRP A N 1
ATOM 2219 C CA . TRP A 1 290 ? -1.765 -20.25 0.432 1 97.69 290 TRP A CA 1
ATOM 2220 C C . TRP A 1 290 ? -2.305 -19.312 -0.646 1 97.69 290 TRP A C 1
ATOM 2222 O O . TRP A 1 290 ? -2.707 -18.188 -0.353 1 97.69 290 TRP A O 1
ATOM 2232 N N . HIS A 1 291 ? -2.217 -19.688 -1.899 1 97.06 291 HIS A N 1
ATOM 2233 C CA . HIS A 1 291 ? -2.725 -18.984 -3.068 1 97.06 291 HIS A CA 1
ATOM 2234 C C . HIS A 1 291 ? -1.96 -17.672 -3.295 1 97.06 291 HIS A C 1
ATOM 2236 O O . HIS A 1 291 ? -2.561 -16.641 -3.598 1 97.06 291 HIS A O 1
ATOM 2242 N N . GLU A 1 292 ? -0.719 -17.703 -3.117 1 96.81 292 GLU A N 1
ATOM 2243 C CA . GLU A 1 292 ? 0.218 -16.672 -3.564 1 96.81 292 GLU A CA 1
ATOM 2244 C C . GLU A 1 292 ? 1.021 -17.156 -4.77 1 96.81 292 GLU A C 1
ATOM 2246 O O . GLU A 1 292 ? 1.521 -18.281 -4.789 1 96.81 292 GLU A O 1
ATOM 2251 N N . CYS A 1 293 ? 1.135 -16.297 -5.797 1 96.88 293 CYS A N 1
ATOM 2252 C CA . CYS A 1 293 ? 1.916 -16.688 -6.965 1 96.88 293 CYS A CA 1
ATOM 2253 C C . CYS A 1 293 ? 3.363 -16.969 -6.586 1 96.88 293 CYS A C 1
ATOM 2255 O O . CYS A 1 293 ? 3.902 -16.359 -5.664 1 96.88 293 CYS A O 1
ATOM 2257 N N . LEU A 1 294 ? 3.98 -17.859 -7.301 1 95.62 294 LEU A N 1
ATOM 2258 C CA . LEU A 1 294 ? 5.355 -18.219 -6.988 1 95.62 294 LEU A CA 1
ATOM 2259 C C . LEU A 1 294 ? 6.34 -17.266 -7.652 1 95.62 294 LEU A C 1
ATOM 2261 O O . LEU A 1 294 ? 6.84 -17.531 -8.742 1 95.62 294 LEU A O 1
ATOM 2265 N N . GLU A 1 295 ? 6.691 -16.219 -7.051 1 90.94 295 GLU A N 1
ATOM 2266 C CA . GLU A 1 295 ? 7.703 -15.211 -7.336 1 90.94 295 GLU A CA 1
ATOM 2267 C C . GLU A 1 295 ? 7.859 -14.992 -8.836 1 90.94 295 GLU A C 1
ATOM 2269 O O . GLU A 1 295 ? 8.953 -15.141 -9.383 1 90.94 295 GLU A O 1
ATOM 2274 N N . PRO A 1 296 ? 6.922 -14.547 -9.5 1 85.81 296 PRO A N 1
ATOM 2275 C CA . PRO A 1 296 ? 6.949 -14.562 -10.961 1 85.81 296 PRO A CA 1
ATOM 2276 C C . PRO A 1 296 ? 8.062 -13.688 -11.539 1 85.81 296 PRO A C 1
ATOM 2278 O O . PRO A 1 296 ? 8.477 -13.891 -12.68 1 85.81 296 PRO A O 1
ATOM 2281 N N . ASP A 1 297 ? 8.609 -12.75 -10.742 1 84.81 297 ASP A N 1
ATOM 2282 C CA . ASP A 1 297 ? 9.672 -11.898 -11.273 1 84.81 297 ASP A CA 1
ATOM 2283 C C . ASP A 1 297 ? 11.031 -12.594 -11.172 1 84.81 297 ASP A C 1
ATOM 2285 O O . ASP A 1 297 ? 11.992 -12.172 -11.812 1 84.81 297 ASP A O 1
ATOM 2289 N N . SER A 1 298 ? 11.07 -13.617 -10.422 1 89.44 298 SER A N 1
ATOM 2290 C CA . SER A 1 298 ? 12.383 -14.211 -10.18 1 89.44 298 SER A CA 1
ATOM 2291 C C . SER A 1 298 ? 12.367 -15.711 -10.422 1 89.44 298 SER A C 1
ATOM 2293 O O . SER A 1 298 ? 13.406 -16.375 -10.344 1 89.44 298 SER A O 1
ATOM 2295 N N . ARG A 1 299 ? 11.219 -16.188 -10.695 1 92.62 299 ARG A N 1
ATOM 2296 C CA . ARG A 1 299 ? 11.047 -17.625 -10.938 1 92.62 299 ARG A CA 1
ATOM 2297 C C . ARG A 1 299 ? 10.148 -17.875 -12.141 1 92.62 299 ARG A C 1
ATOM 2299 O O . ARG A 1 299 ? 9.109 -17.219 -12.289 1 92.62 299 ARG A O 1
ATOM 2306 N N . HIS A 1 300 ? 10.664 -18.812 -12.969 1 94.75 300 HIS A N 1
ATOM 2307 C CA . HIS A 1 300 ? 9.828 -19.188 -14.109 1 94.75 300 HIS A CA 1
ATOM 2308 C C . HIS A 1 300 ? 8.641 -20.031 -13.656 1 94.75 300 HIS A C 1
ATOM 2310 O O . HIS A 1 300 ? 8.656 -21.266 -13.82 1 94.75 300 HIS A O 1
ATOM 2316 N N . SER A 1 301 ? 7.613 -19.328 -13.117 1 96.62 301 SER A N 1
ATOM 2317 C CA . SER A 1 301 ? 6.512 -20.047 -12.477 1 96.62 301 SER A CA 1
ATOM 2318 C C . SER A 1 301 ? 5.195 -19.812 -13.203 1 96.62 301 SER A C 1
ATOM 2320 O O . SER A 1 301 ? 4.129 -20.156 -12.703 1 96.62 301 SER A O 1
ATOM 2322 N N . SER A 1 302 ? 5.273 -19.141 -14.32 1 97.44 302 SER A N 1
ATOM 2323 C CA . SER A 1 302 ? 4.098 -18.922 -15.156 1 97.44 302 SER A CA 1
ATOM 2324 C C . SER A 1 302 ? 4.48 -18.797 -16.625 1 97.44 302 SER A C 1
ATOM 2326 O O . SER A 1 302 ? 5.656 -18.609 -16.953 1 97.44 302 SER A O 1
ATOM 2328 N N . VAL A 1 303 ? 3.457 -18.969 -17.484 1 97.25 303 VAL A N 1
ATOM 2329 C CA . VAL A 1 303 ? 3.689 -18.844 -18.922 1 97.25 303 VAL A CA 1
ATOM 2330 C C . VAL A 1 303 ? 2.404 -18.391 -19.609 1 97.25 303 VAL A C 1
ATOM 2332 O O . VAL A 1 303 ? 1.304 -18.656 -19.109 1 97.25 303 VAL A O 1
ATOM 2335 N N . THR A 1 304 ? 2.559 -17.703 -20.688 1 97.06 304 THR A N 1
ATOM 2336 C CA . THR A 1 304 ? 1.438 -17.312 -21.531 1 97.06 304 THR A CA 1
ATOM 2337 C C . THR A 1 304 ? 1.575 -17.938 -22.922 1 97.06 304 THR A C 1
ATOM 2339 O O . THR A 1 304 ? 2.623 -18.484 -23.25 1 97.06 304 THR A O 1
ATOM 2342 N N . ASN A 1 305 ? 0.559 -17.812 -23.703 1 96.31 305 ASN A N 1
ATOM 2343 C CA . ASN A 1 305 ? 0.569 -18.344 -25.062 1 96.31 305 ASN A CA 1
ATOM 2344 C C . ASN A 1 305 ? 1.578 -17.625 -25.938 1 96.31 305 ASN A C 1
ATOM 2346 O O . ASN A 1 305 ? 1.896 -18.094 -27.031 1 96.31 305 ASN A O 1
ATOM 2350 N N . ARG A 1 306 ? 2.137 -16.547 -25.516 1 95.62 306 ARG A N 1
ATOM 2351 C CA . ARG A 1 306 ? 3.131 -15.812 -26.297 1 95.62 306 ARG A CA 1
ATOM 2352 C C . ARG A 1 306 ? 4.523 -16.406 -26.094 1 95.62 306 ARG A C 1
ATOM 2354 O O . ARG A 1 306 ? 5.438 -16.125 -26.875 1 95.62 306 ARG A O 1
ATOM 2361 N N . ALA A 1 307 ? 4.645 -17.203 -25.047 1 94.62 307 ALA A N 1
ATOM 2362 C CA . ALA A 1 307 ? 5.992 -17.625 -24.688 1 94.62 307 ALA A CA 1
ATOM 2363 C C . ALA A 1 307 ? 6.172 -19.125 -24.922 1 94.62 307 ALA A C 1
ATOM 2365 O O . ALA A 1 307 ? 7.211 -19.703 -24.578 1 94.62 307 ALA A O 1
ATOM 2366 N N . VAL A 1 308 ? 5.215 -19.812 -25.391 1 95.25 308 VAL A N 1
ATOM 2367 C CA . VAL A 1 308 ? 5.332 -21.25 -25.656 1 95.25 308 VAL A CA 1
ATOM 2368 C C . VAL A 1 308 ? 4.691 -21.562 -27 1 95.25 308 VAL A C 1
ATOM 2370 O O . VAL A 1 308 ? 3.639 -21.031 -27.344 1 95.25 308 VAL A O 1
ATOM 2373 N N . ARG A 1 309 ? 5.312 -22.406 -27.719 1 93.38 309 ARG A N 1
ATOM 2374 C CA . ARG A 1 309 ? 4.789 -22.844 -29 1 93.38 309 ARG A CA 1
ATOM 2375 C C . ARG A 1 309 ? 4.41 -24.328 -28.953 1 93.38 309 ARG A C 1
ATOM 2377 O O . ARG A 1 309 ? 5.105 -25.125 -28.328 1 93.38 309 ARG A O 1
ATOM 2384 N N . PRO A 1 310 ? 3.273 -24.609 -29.641 1 95.19 310 PRO A N 1
ATOM 2385 C CA . PRO A 1 310 ? 2.938 -26.031 -29.734 1 95.19 310 PRO A CA 1
ATOM 2386 C C . PRO A 1 310 ? 3.998 -26.844 -30.469 1 95.19 310 PRO A C 1
ATOM 2388 O O . PRO A 1 310 ? 4.68 -26.312 -31.359 1 95.19 310 PRO A O 1
ATOM 2391 N N . GLY A 1 311 ? 4.043 -28.109 -30.094 1 94.38 311 GLY A N 1
ATOM 2392 C CA . GLY A 1 311 ? 4.906 -29.016 -30.828 1 94.38 311 GLY A CA 1
ATOM 2393 C C . GLY A 1 311 ? 4.363 -29.375 -32.188 1 94.38 311 GLY A C 1
ATOM 2394 O O . GLY A 1 311 ? 3.34 -28.828 -32.625 1 94.38 311 GLY A O 1
ATOM 2395 N N . ALA A 1 312 ? 5.129 -30.25 -32.844 1 95.44 312 ALA A N 1
ATOM 2396 C CA . ALA A 1 312 ? 4.754 -30.688 -34.188 1 95.44 312 ALA A CA 1
ATOM 2397 C C . ALA A 1 312 ? 3.371 -31.328 -34.219 1 95.44 312 ALA A C 1
ATOM 2399 O O . ALA A 1 312 ? 2.656 -31.266 -35.219 1 95.44 312 ALA A O 1
ATOM 2400 N N . ASP A 1 313 ? 2.996 -31.875 -33.156 1 96.19 313 ASP A N 1
ATOM 2401 C CA . ASP A 1 313 ? 1.698 -32.531 -33.031 1 96.19 313 ASP A CA 1
ATOM 2402 C C . ASP A 1 313 ? 0.609 -31.531 -32.656 1 96.19 313 ASP A C 1
ATOM 2404 O O . ASP A 1 313 ? -0.54 -31.906 -32.438 1 96.19 313 ASP A O 1
ATOM 2408 N N . GLY A 1 314 ? 0.984 -30.281 -32.562 1 95.75 314 GLY A N 1
ATOM 2409 C CA . GLY A 1 314 ? 0.026 -29.219 -32.25 1 95.75 314 GLY A CA 1
ATOM 2410 C C . GLY A 1 314 ? -0.286 -29.109 -30.766 1 95.75 314 GLY A C 1
ATOM 2411 O O . GLY A 1 314 ? -1.142 -28.312 -30.375 1 95.75 314 GLY A O 1
ATOM 2412 N N . ARG A 1 315 ? 0.428 -29.891 -30 1 97.25 315 ARG A N 1
ATOM 2413 C CA . ARG A 1 315 ? 0.115 -29.922 -28.578 1 97.25 315 ARG A CA 1
ATOM 2414 C C . ARG A 1 315 ? 1.149 -29.141 -27.766 1 97.25 315 ARG A C 1
ATOM 2416 O O . ARG A 1 315 ? 2.285 -28.969 -28.219 1 97.25 315 ARG A O 1
ATOM 2423 N N . VAL A 1 316 ? 0.703 -28.594 -26.641 1 98 316 VAL A N 1
ATOM 2424 C CA . VAL A 1 316 ? 1.568 -27.938 -25.688 1 98 316 VAL A CA 1
ATOM 2425 C C . VAL A 1 316 ? 1.758 -28.812 -24.453 1 98 316 VAL A C 1
ATOM 2427 O O . VAL A 1 316 ? 0.802 -29.422 -23.969 1 98 316 VAL A O 1
ATOM 2430 N N . ARG A 1 317 ? 3.01 -28.969 -24.094 1 98.19 317 ARG A N 1
ATOM 2431 C CA . ARG A 1 317 ? 3.334 -29.703 -22.875 1 98.19 317 ARG A CA 1
ATOM 2432 C C . ARG A 1 317 ? 3.994 -28.781 -21.844 1 98.19 317 ARG A C 1
ATOM 2434 O O . ARG A 1 317 ? 5.074 -28.234 -22.094 1 98.19 317 ARG A O 1
ATOM 2441 N N . ILE A 1 318 ? 3.318 -28.594 -20.734 1 98.56 318 ILE A N 1
ATOM 2442 C CA . ILE A 1 318 ? 3.852 -27.859 -19.594 1 98.56 318 ILE A CA 1
ATOM 2443 C C . ILE A 1 318 ? 4.297 -28.828 -18.5 1 98.56 318 ILE A C 1
ATOM 2445 O O . ILE A 1 318 ? 3.516 -29.672 -18.062 1 98.56 318 ILE A O 1
ATOM 2449 N N . ALA A 1 319 ? 5.527 -28.703 -18.125 1 98.62 319 ALA A N 1
ATOM 2450 C CA . ALA A 1 319 ? 6.055 -29.562 -17.062 1 98.62 319 ALA A CA 1
ATOM 2451 C C . ALA A 1 319 ? 6.293 -28.766 -15.789 1 98.62 319 ALA A C 1
ATOM 2453 O O . ALA A 1 319 ? 7.023 -27.766 -15.789 1 98.62 319 ALA A O 1
ATOM 2454 N N . ILE A 1 320 ? 5.703 -29.188 -14.695 1 98.75 320 ILE A N 1
ATOM 2455 C CA . ILE A 1 320 ? 5.809 -28.531 -13.398 1 98.75 320 ILE A CA 1
ATOM 2456 C C . ILE A 1 320 ? 6.652 -29.391 -12.453 1 98.75 320 ILE A C 1
ATOM 2458 O O . ILE A 1 320 ? 6.305 -30.531 -12.164 1 98.75 320 ILE A O 1
ATOM 2462 N N . SER A 1 321 ? 7.746 -28.844 -12.047 1 98.31 321 SER A N 1
ATOM 2463 C CA . SER A 1 321 ? 8.664 -29.594 -11.188 1 98.31 321 SER A CA 1
ATOM 2464 C C . SER A 1 321 ? 9.703 -28.672 -10.562 1 98.31 321 SER A C 1
ATOM 2466 O O . SER A 1 321 ? 9.758 -27.484 -10.883 1 98.31 321 SER A O 1
ATOM 2468 N N . GLU A 1 322 ? 10.391 -29.25 -9.625 1 96.25 322 GLU A N 1
ATOM 2469 C CA . GLU A 1 322 ? 11.453 -28.5 -8.977 1 96.25 322 GLU A CA 1
ATOM 2470 C C . GLU A 1 322 ? 12.594 -28.203 -9.938 1 96.25 322 GLU A C 1
ATOM 2472 O O . GLU A 1 322 ? 13.164 -27.109 -9.922 1 96.25 322 GLU A O 1
ATOM 2477 N N . GLN A 1 323 ? 12.906 -29.172 -10.734 1 96 323 GLN A N 1
ATOM 2478 C CA . GLN A 1 323 ? 13.953 -29.047 -11.742 1 96 323 GLN A CA 1
ATOM 2479 C C . GLN A 1 323 ? 13.406 -29.344 -13.141 1 96 323 GLN A C 1
ATOM 2481 O O . GLN A 1 323 ? 12.422 -30.062 -13.281 1 96 323 GLN A O 1
ATOM 2486 N N . ASP A 1 324 ? 14.117 -28.75 -14.07 1 97 324 ASP A N 1
ATOM 2487 C CA . ASP A 1 324 ? 13.742 -29.078 -15.445 1 97 324 ASP A CA 1
ATOM 2488 C C . ASP A 1 324 ? 14.125 -30.516 -15.797 1 97 324 ASP A C 1
ATOM 2490 O O . ASP A 1 324 ? 15.312 -30.828 -15.914 1 97 324 ASP A O 1
ATOM 2494 N N . LEU A 1 325 ? 13.203 -31.344 -16.016 1 96.5 325 LEU A N 1
ATOM 2495 C CA . LEU A 1 325 ? 13.438 -32.75 -16.297 1 96.5 325 LEU A CA 1
ATOM 2496 C C . LEU A 1 325 ? 13.258 -33.062 -17.781 1 96.5 325 LEU A C 1
ATOM 2498 O O . LEU A 1 325 ? 13.336 -34.219 -18.188 1 96.5 325 LEU A O 1
ATOM 2502 N N . GLY A 1 326 ? 12.914 -32.062 -18.562 1 95.94 326 GLY A N 1
ATOM 2503 C CA . GLY A 1 326 ? 12.898 -32.188 -20 1 95.94 326 GLY A CA 1
ATOM 2504 C C . GLY A 1 326 ? 11.578 -32.719 -20.547 1 95.94 326 GLY A C 1
ATOM 2505 O O . GLY A 1 326 ? 11.523 -33.25 -21.656 1 95.94 326 GLY A O 1
ATOM 2506 N N . PHE A 1 327 ? 10.508 -32.594 -19.781 1 96.44 327 PHE A N 1
ATOM 2507 C CA . PHE A 1 327 ? 9.242 -33.188 -20.188 1 96.44 327 PHE A CA 1
ATOM 2508 C C . PHE A 1 327 ? 8.359 -32.156 -20.891 1 96.44 327 PHE A C 1
ATOM 2510 O O . PHE A 1 327 ? 7.203 -32.438 -21.203 1 96.44 327 PHE A O 1
ATOM 2517 N N . GLY A 1 328 ? 8.875 -30.953 -21.203 1 96.69 328 GLY A N 1
ATOM 2518 C CA . GLY A 1 328 ? 8.117 -29.875 -21.797 1 96.69 328 GLY A CA 1
ATOM 2519 C C . GLY A 1 328 ? 8.578 -28.5 -21.344 1 96.69 328 GLY A C 1
ATOM 2520 O O . GLY A 1 328 ? 9.719 -28.344 -20.891 1 96.69 328 GLY A O 1
ATOM 2521 N N . HIS A 1 329 ? 7.699 -27.5 -21.578 1 98.06 329 HIS A N 1
ATOM 2522 C CA . HIS A 1 329 ? 7.988 -26.172 -21.031 1 98.06 329 HIS A CA 1
ATOM 2523 C C . HIS A 1 329 ? 7.973 -26.188 -19.516 1 98.06 329 HIS A C 1
ATOM 2525 O O . HIS A 1 329 ? 6.93 -26.422 -18.891 1 98.06 329 HIS A O 1
ATOM 2531 N N . TRP A 1 330 ? 9.023 -25.875 -18.969 1 98.25 330 TRP A N 1
ATOM 2532 C CA . TRP A 1 330 ? 9.242 -26.078 -17.547 1 98.25 330 TRP A CA 1
ATOM 2533 C C . TRP A 1 330 ? 8.734 -24.875 -16.734 1 98.25 330 TRP A C 1
ATOM 2535 O O . TRP A 1 330 ? 9.039 -23.734 -17.062 1 98.25 330 TRP A O 1
ATOM 2545 N N . LEU A 1 331 ? 7.891 -25.141 -15.734 1 98.44 331 LEU A N 1
ATOM 2546 C CA . LEU A 1 331 ? 7.535 -24.203 -14.68 1 98.44 331 LEU A CA 1
ATOM 2547 C C . LEU A 1 331 ? 8.125 -24.641 -13.344 1 98.44 331 LEU A C 1
ATOM 2549 O O . LEU A 1 331 ? 7.941 -25.781 -12.922 1 98.44 331 LEU A O 1
ATOM 2553 N N . ASP A 1 332 ? 8.734 -23.75 -12.68 1 97.31 332 ASP A N 1
ATOM 2554 C CA . ASP A 1 332 ? 9.562 -24 -11.508 1 97.31 332 ASP A CA 1
ATOM 2555 C C . ASP A 1 332 ? 8.75 -23.859 -10.219 1 97.31 332 ASP A C 1
ATOM 2557 O O . ASP A 1 332 ? 8.234 -22.781 -9.914 1 97.31 332 ASP A O 1
ATOM 2561 N N . THR A 1 333 ? 8.688 -24.938 -9.469 1 97.06 333 THR A N 1
ATOM 2562 C CA . THR A 1 333 ? 7.941 -24.922 -8.219 1 97.06 333 THR A CA 1
ATOM 2563 C C . THR A 1 333 ? 8.758 -24.25 -7.117 1 97.06 333 THR A C 1
ATOM 2565 O O . THR A 1 333 ? 8.219 -23.922 -6.055 1 97.06 333 THR A O 1
ATOM 2568 N N . GLY A 1 334 ? 10.031 -24.047 -7.398 1 94.25 334 GLY A N 1
ATOM 2569 C CA . GLY A 1 334 ? 10.906 -23.469 -6.398 1 94.25 334 GLY A CA 1
ATOM 2570 C C . GLY A 1 334 ? 11.141 -24.375 -5.207 1 94.25 334 GLY A C 1
ATOM 2571 O O . GLY A 1 334 ? 11.352 -23.906 -4.09 1 94.25 334 GLY A O 1
ATOM 2572 N N . GLY A 1 335 ? 10.977 -25.672 -5.426 1 93.06 335 GLY A N 1
ATOM 2573 C CA . GLY A 1 335 ? 11.234 -26.641 -4.363 1 93.06 335 GLY A CA 1
ATOM 2574 C C . GLY A 1 335 ? 10 -26.969 -3.545 1 93.06 335 GLY A C 1
ATOM 2575 O O . GLY A 1 335 ? 10.039 -27.844 -2.686 1 93.06 335 GLY A O 1
ATOM 2576 N N . ARG A 1 336 ? 8.953 -26.344 -3.793 1 95.31 336 ARG A N 1
ATOM 2577 C CA . ARG A 1 336 ? 7.719 -26.672 -3.082 1 95.31 336 ARG A CA 1
ATOM 2578 C C . ARG A 1 336 ? 7.172 -28.016 -3.523 1 95.31 336 ARG A C 1
ATOM 2580 O O . ARG A 1 336 ? 7.125 -28.312 -4.719 1 95.31 336 ARG A O 1
ATOM 2587 N N . HIS A 1 337 ? 6.734 -28.812 -2.549 1 95.62 337 HIS A N 1
ATOM 2588 C CA . HIS A 1 337 ? 6.27 -30.141 -2.883 1 95.62 337 HIS A CA 1
ATOM 2589 C C . HIS A 1 337 ? 4.797 -30.141 -3.281 1 95.62 337 HIS A C 1
ATOM 2591 O O . HIS A 1 337 ? 4.297 -31.109 -3.85 1 95.62 337 HIS A O 1
ATOM 2597 N N . ARG A 1 338 ? 4.074 -29.047 -2.9 1 97.81 338 ARG A N 1
ATOM 2598 C CA . ARG A 1 338 ? 2.674 -28.938 -3.301 1 97.81 338 ARG A CA 1
ATOM 2599 C C . ARG A 1 338 ? 2.285 -27.469 -3.521 1 97.81 338 ARG A C 1
ATOM 2601 O O . ARG A 1 338 ? 2.967 -26.562 -3.047 1 97.81 338 ARG A O 1
ATOM 2608 N N . GLY A 1 339 ? 1.256 -27.219 -4.188 1 98.06 339 GLY A N 1
ATOM 2609 C CA . GLY A 1 339 ? 0.682 -25.938 -4.531 1 98.06 339 GLY A CA 1
ATOM 2610 C C . GLY A 1 339 ? -0.446 -26.031 -5.539 1 98.06 339 GLY A C 1
ATOM 2611 O O . GLY A 1 339 ? -0.996 -27.109 -5.762 1 98.06 339 GLY A O 1
ATOM 2612 N N . PHE A 1 340 ? -0.817 -24.875 -6.012 1 97.88 340 PHE A N 1
ATOM 2613 C CA . PHE A 1 340 ? -1.928 -24.828 -6.953 1 97.88 340 PHE A CA 1
ATOM 2614 C C . PHE A 1 340 ? -1.435 -24.5 -8.352 1 97.88 340 PHE A C 1
ATOM 2616 O O . PHE A 1 340 ? -0.363 -23.906 -8.516 1 97.88 340 PHE A O 1
ATOM 2623 N N . VAL A 1 341 ? -2.174 -24.953 -9.336 1 98.06 341 VAL A N 1
ATOM 2624 C CA . VAL A 1 341 ? -1.99 -24.641 -10.75 1 98.06 341 VAL A CA 1
ATOM 2625 C C . VAL A 1 341 ? -3.252 -23.984 -11.297 1 98.06 341 VAL A C 1
ATOM 2627 O O . VAL A 1 341 ? -4.344 -24.547 -11.219 1 98.06 341 VAL A O 1
ATOM 2630 N N . ILE A 1 342 ? -3.094 -22.812 -11.852 1 96.69 342 ILE A N 1
ATOM 2631 C CA . ILE A 1 342 ? -4.25 -22.094 -12.375 1 96.69 342 ILE A CA 1
ATOM 2632 C C . ILE A 1 342 ? -4.09 -21.891 -13.883 1 96.69 342 ILE A C 1
ATOM 2634 O O . ILE A 1 342 ? -3.053 -21.406 -14.344 1 96.69 342 ILE A O 1
ATOM 2638 N N . LEU A 1 343 ? -5.047 -22.281 -14.617 1 96.69 343 LEU A N 1
ATOM 2639 C CA . LEU A 1 343 ? -5.113 -22.016 -16.047 1 96.69 343 LEU A CA 1
ATOM 2640 C C . LEU A 1 343 ? -6.23 -21.031 -16.359 1 96.69 343 LEU A C 1
ATOM 2642 O O . LEU A 1 343 ? -7.332 -21.141 -15.82 1 96.69 343 LEU A O 1
ATOM 2646 N N . ARG A 1 344 ? -5.961 -20.094 -17.156 1 95.94 344 ARG A N 1
ATOM 2647 C CA . ARG A 1 344 ? -6.922 -19.109 -17.641 1 95.94 344 ARG A CA 1
ATOM 2648 C C . ARG A 1 344 ? -6.992 -19.125 -19.156 1 95.94 344 ARG A C 1
ATOM 2650 O O . ARG A 1 344 ? -5.965 -19.062 -19.844 1 95.94 344 ARG A O 1
ATOM 2657 N N . TRP A 1 345 ? -8.18 -19.219 -19.625 1 96.25 345 TRP A N 1
ATOM 2658 C CA . TRP A 1 345 ? -8.438 -19.141 -21.062 1 96.25 345 TRP A CA 1
ATOM 2659 C C . TRP A 1 345 ? -9.359 -17.969 -21.391 1 96.25 345 TRP A C 1
ATOM 2661 O O . TRP A 1 345 ? -10.555 -18.016 -21.109 1 96.25 345 TRP A O 1
ATOM 2671 N N . LEU A 1 346 ? -8.781 -16.969 -21.938 1 95.88 346 LEU A N 1
ATOM 2672 C CA . LEU A 1 346 ? -9.547 -15.781 -22.281 1 95.88 346 LEU A CA 1
ATOM 2673 C C . LEU A 1 346 ? -10.586 -16.078 -23.359 1 95.88 346 LEU A C 1
ATOM 2675 O O . LEU A 1 346 ? -10.383 -16.984 -24.172 1 95.88 346 LEU A O 1
ATOM 2679 N N . ASP A 1 347 ? -11.641 -15.352 -23.391 1 93.69 347 ASP A N 1
ATOM 2680 C CA . ASP A 1 347 ? -12.766 -15.43 -24.328 1 93.69 347 ASP A CA 1
ATOM 2681 C C . ASP A 1 347 ? -13.648 -16.625 -24.016 1 93.69 347 ASP A C 1
ATOM 2683 O O . ASP A 1 347 ? -14.523 -16.984 -24.812 1 93.69 347 ASP A O 1
ATOM 2687 N N . ASN A 1 348 ? -13.367 -17.297 -23 1 92.56 348 ASN A N 1
ATOM 2688 C CA . ASN A 1 348 ? -14.211 -18.344 -22.422 1 92.56 348 ASN A CA 1
ATOM 2689 C C . ASN A 1 348 ? -14.516 -19.438 -23.438 1 92.56 348 ASN A C 1
ATOM 2691 O O . ASN A 1 348 ? -15.68 -19.75 -23.688 1 92.56 348 ASN A O 1
ATOM 2695 N N . PRO A 1 349 ? -13.516 -20.062 -23.984 1 94.12 349 PRO A N 1
ATOM 2696 C CA . PRO A 1 349 ? -13.719 -21.141 -24.969 1 94.12 349 PRO A CA 1
ATOM 2697 C C . PRO A 1 349 ? -14.242 -22.422 -24.312 1 94.12 349 PRO A C 1
ATOM 2699 O O . PRO A 1 349 ? -14.391 -22.484 -23.094 1 94.12 349 PRO A O 1
ATOM 2702 N N . GLN A 1 350 ? -14.5 -23.359 -25.219 1 92.94 350 GLN A N 1
ATOM 2703 C CA . GLN A 1 350 ? -14.734 -24.703 -24.703 1 92.94 350 GLN A CA 1
ATOM 2704 C C . GLN A 1 350 ? -13.484 -25.25 -24.016 1 92.94 350 GLN A C 1
ATOM 2706 O O . GLN A 1 350 ? -12.375 -25.078 -24.516 1 92.94 350 GLN A O 1
ATOM 2711 N N . ALA A 1 351 ? -13.758 -25.828 -22.922 1 91.81 351 ALA A N 1
ATOM 2712 C CA . ALA A 1 351 ? -12.633 -26.344 -22.141 1 91.81 351 ALA A CA 1
ATOM 2713 C C . ALA A 1 351 ? -11.828 -27.359 -22.953 1 91.81 351 ALA A C 1
ATOM 2715 O O . ALA A 1 351 ? -12.375 -28.328 -23.469 1 91.81 351 ALA A O 1
ATOM 2716 N N . PRO A 1 352 ? -10.602 -27.094 -23.047 1 93.44 352 PRO A N 1
ATOM 2717 C CA . PRO A 1 352 ? -9.789 -28.109 -23.734 1 93.44 352 PRO A CA 1
ATOM 2718 C C . PRO A 1 352 ? -9.625 -29.391 -22.906 1 93.44 352 PRO A C 1
ATOM 2720 O O . PRO A 1 352 ? -9.758 -29.359 -21.688 1 93.44 352 PRO A O 1
ATOM 2723 N N . ASP A 1 353 ? -9.359 -30.422 -23.641 1 91.88 353 ASP A N 1
ATOM 2724 C CA . ASP A 1 353 ? -8.992 -31.672 -22.969 1 91.88 353 ASP A CA 1
ATOM 2725 C C . ASP A 1 353 ? -7.527 -31.641 -22.547 1 91.88 353 ASP A C 1
ATOM 2727 O O . ASP A 1 353 ? -6.629 -31.625 -23.391 1 91.88 353 ASP A O 1
ATOM 2731 N N . ILE A 1 354 ? -7.328 -31.656 -21.25 1 96.06 354 ILE A N 1
ATOM 2732 C CA . ILE A 1 354 ? -5.965 -31.625 -20.734 1 96.06 354 ILE A CA 1
ATOM 2733 C C . ILE A 1 354 ? -5.617 -32.969 -20.109 1 96.06 354 ILE A C 1
ATOM 2735 O O . ILE A 1 354 ? -6.258 -33.406 -19.141 1 96.06 354 ILE A O 1
ATOM 2739 N N . GLU A 1 355 ? -4.707 -33.656 -20.672 1 97.25 355 GLU A N 1
ATOM 2740 C CA . GLU A 1 355 ? -4.16 -34.844 -20.047 1 97.25 355 GLU A CA 1
ATOM 2741 C C . GLU A 1 355 ? -3.162 -34.5 -18.953 1 97.25 355 GLU A C 1
ATOM 2743 O O . GLU A 1 355 ? -2.176 -33.812 -19.203 1 97.25 355 GLU A O 1
ATOM 2748 N N . VAL A 1 356 ? -3.457 -34.938 -17.766 1 97.81 356 VAL A N 1
ATOM 2749 C CA . VAL A 1 356 ? -2.598 -34.688 -16.625 1 97.81 356 VAL A CA 1
ATOM 2750 C C . VAL A 1 356 ? -1.911 -35.969 -16.188 1 97.81 356 VAL A C 1
ATOM 2752 O O . VAL A 1 356 ? -2.568 -37 -15.992 1 97.81 356 VAL A O 1
ATOM 2755 N N . SER A 1 357 ? -0.598 -35.938 -16.062 1 97.81 357 SER A N 1
ATOM 2756 C CA . SER A 1 357 ? 0.129 -37.125 -15.625 1 97.81 357 SER A CA 1
ATOM 2757 C C . SER A 1 357 ? 1.342 -36.75 -14.781 1 97.81 357 SER A C 1
ATOM 2759 O O . SER A 1 357 ? 1.89 -35.656 -14.914 1 97.81 357 SER A O 1
ATOM 2761 N N . VAL A 1 358 ? 1.685 -37.625 -13.875 1 98.12 358 VAL A N 1
ATOM 2762 C CA . VAL A 1 358 ? 2.93 -37.5 -13.125 1 98.12 358 VAL A CA 1
ATOM 2763 C C . VAL A 1 358 ? 4.008 -38.375 -13.766 1 98.12 358 VAL A C 1
ATOM 2765 O O . VAL A 1 358 ? 3.814 -39.594 -13.961 1 98.12 358 VAL A O 1
ATOM 2768 N N . ARG A 1 359 ? 5.086 -37.656 -14.109 1 97.38 359 ARG A N 1
ATOM 2769 C CA . ARG A 1 359 ? 6.199 -38.375 -14.742 1 97.38 359 ARG A CA 1
ATOM 2770 C C . ARG A 1 359 ? 7.418 -38.406 -13.828 1 97.38 359 ARG A C 1
ATOM 2772 O O . ARG A 1 359 ? 7.551 -37.562 -12.93 1 97.38 359 ARG A O 1
ATOM 2779 N N . HIS A 1 360 ? 8.289 -39.406 -14.016 1 94.69 360 HIS A N 1
ATOM 2780 C CA . HIS A 1 360 ? 9.492 -39.562 -13.203 1 94.69 360 HIS A CA 1
ATOM 2781 C C . HIS A 1 360 ? 10.75 -39.5 -14.055 1 94.69 360 HIS A C 1
ATOM 2783 O O . HIS A 1 360 ? 10.75 -39.906 -15.219 1 94.69 360 HIS A O 1
ATOM 2789 N N . ARG A 1 361 ? 11.742 -38.844 -13.484 1 84.94 361 ARG A N 1
ATOM 2790 C CA . ARG A 1 361 ? 13.039 -38.844 -14.156 1 84.94 361 ARG A CA 1
ATOM 2791 C C . ARG A 1 361 ? 13.492 -40.281 -14.453 1 84.94 361 ARG A C 1
ATOM 2793 O O . ARG A 1 361 ? 13.383 -41.156 -13.594 1 84.94 361 ARG A O 1
ATOM 2800 N N . GLU A 1 362 ? 13.633 -40.812 -15.703 1 66 362 GLU A N 1
ATOM 2801 C CA . GLU A 1 362 ? 14.203 -42.125 -15.984 1 66 362 GLU A CA 1
ATOM 2802 C C . GLU A 1 362 ? 15.586 -42.25 -15.359 1 66 362 GLU A C 1
ATOM 2804 O O . GLU A 1 362 ? 16.391 -41.344 -15.398 1 66 362 GLU A O 1
ATOM 2809 N N . GLN A 1 363 ? 15.727 -42.812 -14.172 1 51.44 363 GLN A N 1
ATOM 2810 C CA . GLN A 1 363 ? 17.047 -43.219 -13.711 1 51.44 363 GLN A CA 1
ATOM 2811 C C . GLN A 1 363 ? 17.859 -43.844 -14.836 1 51.44 363 GLN A C 1
ATOM 2813 O O . GLN A 1 363 ? 17.406 -44.812 -15.477 1 51.44 363 GLN A O 1
ATOM 2818 N N . ARG A 1 364 ? 18.484 -43.125 -15.758 1 44.47 364 ARG A N 1
ATOM 2819 C CA . ARG A 1 364 ? 19.453 -43.844 -16.578 1 44.47 364 ARG A CA 1
ATOM 2820 C C . ARG A 1 364 ? 20.109 -44.938 -15.781 1 44.47 364 ARG A C 1
ATOM 2822 O O . ARG A 1 364 ? 20.641 -44.719 -14.688 1 44.47 364 ARG A O 1
ATOM 2829 N N . ALA A 1 365 ? 19.812 -46.25 -16.156 1 38.34 365 ALA A N 1
ATOM 2830 C CA . ALA A 1 365 ? 20.688 -47.375 -15.836 1 38.34 365 ALA A CA 1
ATOM 2831 C C . ALA A 1 365 ? 22.094 -47.125 -16.391 1 38.34 365 ALA A C 1
ATOM 2833 O O . ALA A 1 365 ? 22.25 -46.625 -17.5 1 38.34 365 ALA A O 1
ATOM 2834 N N . MET B 1 1 ? -1.042 -52.156 6.543 1 28.03 1 MET B N 1
ATOM 2835 C CA . MET B 1 1 ? -0.851 -51.219 7.648 1 28.03 1 MET B CA 1
ATOM 2836 C C . MET B 1 1 ? -0.285 -49.906 7.148 1 28.03 1 MET B C 1
ATOM 2838 O O . MET B 1 1 ? 0.872 -49.844 6.73 1 28.03 1 MET B O 1
ATOM 2842 N N . SER B 1 2 ? -0.979 -49.188 6.305 1 30.61 2 SER B N 1
ATOM 2843 C CA . SER B 1 2 ? -0.637 -47.938 5.598 1 30.61 2 SER B CA 1
ATOM 2844 C C . SER B 1 2 ? -0.07 -46.906 6.551 1 30.61 2 SER B C 1
ATOM 2846 O O . SER B 1 2 ? -0.736 -46.5 7.508 1 30.61 2 SER B O 1
ATOM 2848 N N . HIS B 1 3 ? 1.234 -47.031 6.988 1 34.16 3 HIS B N 1
ATOM 2849 C CA . HIS B 1 3 ? 1.954 -46.094 7.852 1 34.16 3 HIS B CA 1
ATOM 2850 C C . HIS B 1 3 ? 1.575 -44.656 7.535 1 34.16 3 HIS B C 1
ATOM 2852 O O . HIS B 1 3 ? 1.76 -44.188 6.406 1 34.16 3 HIS B O 1
ATOM 2858 N N . HIS B 1 4 ? 0.5 -44.156 8.086 1 39.72 4 HIS B N 1
ATOM 2859 C CA . HIS B 1 4 ? 0.23 -42.719 8.086 1 39.72 4 HIS B CA 1
ATOM 2860 C C . HIS B 1 4 ? 1.507 -41.906 8.32 1 39.72 4 HIS B C 1
ATOM 2862 O O . HIS B 1 4 ? 2.082 -41.969 9.406 1 39.72 4 HIS B O 1
ATOM 2868 N N . LE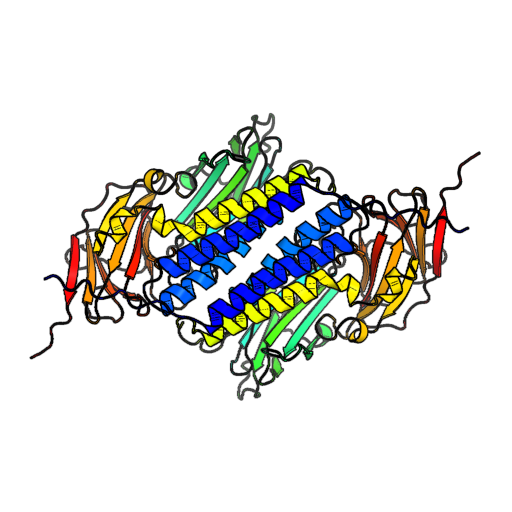U B 1 5 ? 2.473 -41.844 7.445 1 41.97 5 LEU B N 1
ATOM 2869 C CA . LEU B 1 5 ? 3.633 -40.969 7.574 1 41.97 5 LEU B CA 1
ATOM 2870 C C . LEU B 1 5 ? 3.289 -39.75 8.383 1 41.97 5 LEU B C 1
ATOM 2872 O O . LEU B 1 5 ? 2.312 -39.031 8.078 1 41.97 5 LEU B O 1
ATOM 2876 N N . ALA B 1 6 ? 3.646 -39.656 9.531 1 45.88 6 ALA B N 1
ATOM 2877 C CA . ALA B 1 6 ? 3.527 -38.531 10.453 1 45.88 6 ALA B CA 1
ATOM 2878 C C . ALA B 1 6 ? 3.816 -37.188 9.742 1 45.88 6 ALA B C 1
ATOM 2880 O O . ALA B 1 6 ? 4.852 -37.062 9.094 1 45.88 6 ALA B O 1
ATOM 2881 N N . ARG B 1 7 ? 2.791 -36.438 9.398 1 54.56 7 ARG B N 1
ATOM 2882 C CA . ARG B 1 7 ? 2.982 -35.125 8.781 1 54.56 7 ARG B CA 1
ATOM 2883 C C . ARG B 1 7 ? 4.121 -34.375 9.453 1 54.56 7 ARG B C 1
ATOM 2885 O O . ARG B 1 7 ? 4.152 -34.25 10.672 1 54.56 7 ARG B O 1
ATOM 2892 N N . PRO B 1 8 ? 5.352 -34.188 8.852 1 59.59 8 PRO B N 1
ATOM 2893 C CA . PRO B 1 8 ? 6.371 -33.344 9.484 1 59.59 8 PRO B CA 1
ATOM 2894 C C . PRO B 1 8 ? 5.789 -32.094 10.102 1 59.59 8 PRO B C 1
ATOM 2896 O O . PRO B 1 8 ? 4.93 -31.438 9.5 1 59.59 8 PRO B O 1
ATOM 2899 N N . VAL B 1 9 ? 5.957 -32.031 11.492 1 67.06 9 VAL B N 1
ATOM 2900 C CA . VAL B 1 9 ? 5.465 -30.875 12.25 1 67.06 9 VAL B CA 1
ATOM 2901 C C . VAL B 1 9 ? 6.117 -29.594 11.734 1 67.06 9 VAL B C 1
ATOM 2903 O O . VAL B 1 9 ? 7.344 -29.469 11.734 1 67.06 9 VAL B O 1
ATOM 2906 N N . ALA B 1 10 ? 5.395 -28.812 10.891 1 80 10 ALA B N 1
ATOM 2907 C CA . ALA B 1 10 ? 5.875 -27.5 10.469 1 80 10 ALA B CA 1
ATOM 2908 C C . ALA B 1 10 ? 6.309 -26.656 11.672 1 80 10 ALA B C 1
ATOM 2910 O O . ALA B 1 10 ? 5.523 -26.438 12.594 1 80 10 ALA B O 1
ATOM 2911 N N . ASP B 1 11 ? 7.684 -26.453 11.82 1 88.88 11 ASP B N 1
ATOM 2912 C CA . ASP B 1 11 ? 8.203 -25.688 12.945 1 88.88 11 ASP B CA 1
ATOM 2913 C C . ASP B 1 11 ? 9.023 -24.5 12.461 1 88.88 11 ASP B C 1
ATOM 2915 O O . ASP B 1 11 ? 9.898 -24.641 11.609 1 88.88 11 ASP B O 1
ATOM 2919 N N . ALA B 1 12 ? 8.711 -23.375 12.82 1 93.75 12 ALA B N 1
ATOM 2920 C CA . ALA B 1 12 ? 9.398 -22.109 12.625 1 93.75 12 ALA B CA 1
ATOM 2921 C C . ALA B 1 12 ? 9.367 -21.25 13.891 1 93.75 12 ALA B C 1
ATOM 2923 O O . ALA B 1 12 ? 8.695 -20.219 13.938 1 93.75 12 ALA B O 1
ATOM 2924 N N . PRO B 1 13 ? 10.148 -21.688 14.898 1 95.81 13 PRO B N 1
ATOM 2925 C CA . PRO B 1 13 ? 9.961 -21.125 16.234 1 95.81 13 PRO B CA 1
ATOM 2926 C C . PRO B 1 13 ? 10.297 -19.641 16.297 1 95.81 13 PRO B C 1
ATOM 2928 O O . PRO B 1 13 ? 9.656 -18.875 17.031 1 95.81 13 PRO B O 1
ATOM 2931 N N . GLN B 1 14 ? 11.336 -19.156 15.547 1 97.62 14 GLN B N 1
ATOM 2932 C CA . GLN B 1 14 ? 11.727 -17.75 15.633 1 97.62 14 GLN B CA 1
ATOM 2933 C C . GLN B 1 14 ? 10.688 -16.844 14.969 1 97.62 14 GLN B C 1
ATOM 2935 O O . GLN B 1 14 ? 10.281 -15.828 15.539 1 97.62 14 GLN B O 1
ATOM 2940 N N . ALA B 1 15 ? 10.234 -17.219 13.766 1 98 15 ALA B N 1
ATOM 2941 C CA . ALA B 1 15 ? 9.234 -16.438 13.047 1 98 15 ALA B CA 1
ATOM 2942 C C . ALA B 1 15 ? 7.91 -16.406 13.797 1 98 15 ALA B C 1
ATOM 2944 O O . ALA B 1 15 ? 7.266 -15.367 13.898 1 98 15 ALA B O 1
ATOM 2945 N N . LEU B 1 16 ? 7.543 -17.547 14.359 1 97.81 16 LEU B N 1
ATOM 2946 C CA . LEU B 1 16 ? 6.297 -17.609 15.109 1 97.81 16 LEU B CA 1
ATOM 2947 C C . LEU B 1 16 ? 6.352 -16.734 16.344 1 97.81 16 LEU B C 1
ATOM 2949 O O . LEU B 1 16 ? 5.398 -16 16.641 1 97.81 16 LEU B O 1
ATOM 2953 N N . ALA B 1 17 ? 7.48 -16.781 17.031 1 98 17 ALA B N 1
ATOM 2954 C CA . ALA B 1 17 ? 7.645 -15.961 18.219 1 98 17 ALA B CA 1
ATOM 2955 C C . ALA B 1 17 ? 7.613 -14.477 17.875 1 98 17 ALA B C 1
ATOM 2957 O O . ALA B 1 17 ? 6.98 -13.68 18.562 1 98 17 ALA B O 1
ATOM 2958 N N . ALA B 1 18 ? 8.312 -14.078 16.797 1 98 18 ALA B N 1
ATOM 2959 C CA . ALA B 1 18 ? 8.336 -12.688 16.359 1 98 18 ALA B CA 1
ATOM 2960 C C . ALA B 1 18 ? 6.953 -12.227 15.914 1 98 18 ALA B C 1
ATOM 2962 O O . ALA B 1 18 ? 6.562 -11.086 16.156 1 98 18 ALA B O 1
ATOM 2963 N N . TRP B 1 19 ? 6.211 -13.094 15.258 1 98.31 19 TRP B N 1
ATOM 2964 C CA . TRP B 1 19 ? 4.852 -12.781 14.828 1 98.31 19 TRP B CA 1
ATOM 2965 C C . TRP B 1 19 ? 3.939 -12.555 16.031 1 98.31 19 TRP B C 1
ATOM 2967 O O . TRP B 1 19 ? 3.133 -11.625 16.047 1 98.31 19 TRP B O 1
ATOM 2977 N N . GLN B 1 20 ? 4.082 -13.344 17.062 1 97.5 20 GLN B N 1
ATOM 2978 C CA . GLN B 1 20 ? 3.322 -13.172 18.297 1 97.5 20 GLN B CA 1
ATOM 2979 C C . GLN B 1 20 ? 3.717 -11.883 19 1 97.5 20 GLN B C 1
ATOM 2981 O O . GLN B 1 20 ? 2.873 -11.219 19.609 1 97.5 20 GLN B O 1
ATOM 2986 N N . PHE B 1 21 ? 5 -11.586 18.938 1 98.12 21 PHE B N 1
ATOM 2987 C CA . PHE B 1 21 ? 5.477 -10.32 19.469 1 98.12 21 PHE B CA 1
ATOM 2988 C C . PHE B 1 21 ? 4.789 -9.141 18.797 1 98.12 21 PHE B C 1
ATOM 2990 O O . PHE B 1 21 ? 4.355 -8.203 19.453 1 98.12 21 PHE B O 1
ATOM 2997 N N . PHE B 1 22 ? 4.648 -9.203 17.5 1 98.31 22 PHE B N 1
ATOM 2998 C CA . PHE B 1 22 ? 3.934 -8.172 16.75 1 98.31 22 PHE B CA 1
ATOM 2999 C C . PHE B 1 22 ? 2.494 -8.062 17.25 1 98.31 22 PHE B C 1
ATOM 3001 O O . PHE B 1 22 ? 1.982 -6.953 17.438 1 98.31 22 PHE B O 1
ATOM 3008 N N . GLN B 1 23 ? 1.811 -9.164 17.422 1 98.19 23 GLN B N 1
ATOM 3009 C CA . GLN B 1 23 ? 0.429 -9.148 17.891 1 98.19 23 GLN B CA 1
ATOM 3010 C C . GLN B 1 23 ? 0.323 -8.492 19.266 1 98.19 23 GLN B C 1
ATOM 3012 O O . GLN B 1 23 ? -0.608 -7.727 19.516 1 98.19 23 GLN B O 1
ATOM 3017 N N . ARG B 1 24 ? 1.284 -8.773 20.141 1 98 24 ARG B N 1
ATOM 3018 C CA . ARG B 1 24 ? 1.312 -8.125 21.453 1 98 24 ARG B CA 1
ATOM 3019 C C . ARG B 1 24 ? 1.553 -6.629 21.328 1 98 24 ARG B C 1
ATOM 3021 O O . ARG B 1 24 ? 0.946 -5.832 22.047 1 98 24 ARG B O 1
ATOM 3028 N N . MET B 1 25 ? 2.457 -6.297 20.406 1 98.06 25 MET B N 1
ATOM 3029 C CA . MET B 1 25 ? 2.746 -4.883 20.188 1 98.06 25 MET B CA 1
ATOM 3030 C C . MET B 1 25 ? 1.504 -4.141 19.703 1 98.06 25 MET B C 1
ATOM 3032 O O . MET B 1 25 ? 1.277 -2.99 20.078 1 98.06 25 MET B O 1
ATOM 3036 N N . LEU B 1 26 ? 0.707 -4.805 18.844 1 98.12 26 LEU B N 1
ATOM 3037 C CA . LEU B 1 26 ? -0.555 -4.242 18.375 1 98.12 26 LEU B CA 1
ATOM 3038 C C . LEU B 1 26 ? -1.48 -3.939 19.547 1 98.12 26 LEU B C 1
ATOM 3040 O O . LEU B 1 26 ? -2.113 -2.883 19.594 1 98.12 26 LEU B O 1
ATOM 3044 N N . ALA B 1 27 ? -1.544 -4.82 20.5 1 97.88 27 ALA B N 1
ATOM 3045 C CA . ALA B 1 27 ? -2.352 -4.617 21.703 1 97.88 27 ALA B CA 1
ATOM 3046 C C . ALA B 1 27 ? -1.798 -3.473 22.547 1 97.88 27 ALA B C 1
ATOM 3048 O O . ALA B 1 27 ? -2.559 -2.648 23.062 1 97.88 27 ALA B O 1
ATOM 3049 N N . ASP B 1 28 ? -0.518 -3.424 22.672 1 98.38 28 ASP B N 1
ATOM 3050 C CA . ASP B 1 28 ? 0.131 -2.402 23.484 1 98.38 28 ASP B CA 1
ATOM 3051 C C . ASP B 1 28 ? -0.122 -1.006 22.922 1 98.38 28 ASP B C 1
ATOM 3053 O O . ASP B 1 28 ? -0.471 -0.084 23.672 1 98.38 28 ASP B O 1
ATOM 3057 N N . VAL B 1 29 ? 0.043 -0.858 21.641 1 98.56 29 VAL B N 1
ATOM 3058 C CA . VAL B 1 29 ? -0.148 0.463 21.062 1 98.56 29 VAL B CA 1
ATOM 3059 C C . VAL B 1 29 ? -1.626 0.844 21.109 1 98.56 29 VAL B C 1
ATOM 3061 O O . VAL B 1 29 ? -1.966 2.023 21.234 1 98.56 29 VAL B O 1
ATOM 3064 N N . THR B 1 30 ? -2.541 -0.147 21 1 98.38 30 THR B N 1
ATOM 3065 C CA . THR B 1 30 ? -3.965 0.119 21.172 1 98.38 30 THR B CA 1
ATOM 3066 C C . THR B 1 30 ? -4.25 0.697 22.547 1 98.38 30 THR B C 1
ATOM 3068 O O . THR B 1 30 ? -5 1.668 22.672 1 98.38 30 THR B O 1
ATOM 3071 N N . LYS B 1 31 ? -3.65 0.128 23.578 1 98.12 31 LYS B N 1
ATOM 3072 C CA . LYS B 1 31 ? -3.805 0.627 24.938 1 98.12 31 LYS B CA 1
ATOM 3073 C C . LYS B 1 31 ? -3.279 2.055 25.062 1 98.12 31 LYS B C 1
ATOM 3075 O O . LYS B 1 31 ? -3.934 2.912 25.656 1 98.12 31 LYS B O 1
ATOM 3080 N N . ILE B 1 32 ? -2.158 2.334 24.484 1 98.25 32 ILE B N 1
ATOM 3081 C CA . ILE B 1 32 ? -1.534 3.652 24.547 1 98.25 32 ILE B CA 1
ATOM 3082 C C . ILE B 1 32 ? -2.451 4.688 23.906 1 98.25 32 ILE B C 1
ATOM 3084 O O . ILE B 1 32 ? -2.73 5.734 24.5 1 98.25 32 ILE B O 1
ATOM 3088 N N . VAL B 1 33 ? -2.953 4.383 22.719 1 98 33 VAL B N 1
ATOM 3089 C CA . VAL B 1 33 ? -3.818 5.297 21.984 1 98 33 VAL B CA 1
ATOM 3090 C C . VAL B 1 33 ? -5.105 5.535 22.766 1 98 33 VAL B C 1
ATOM 3092 O O . VAL B 1 33 ? -5.582 6.672 22.859 1 98 33 VAL B O 1
ATOM 3095 N N . THR B 1 34 ? -5.66 4.477 23.391 1 97.69 34 THR B N 1
ATOM 3096 C CA . THR B 1 34 ? -6.898 4.574 24.156 1 97.69 34 THR B CA 1
ATOM 3097 C C . THR B 1 34 ? -6.703 5.453 25.391 1 97.69 34 THR B C 1
ATOM 3099 O O . THR B 1 34 ? -7.574 6.258 25.719 1 97.69 34 THR B O 1
ATOM 3102 N N . GLU B 1 35 ? -5.582 5.375 26.016 1 97.31 35 GLU B N 1
ATOM 3103 C CA . GLU B 1 35 ? -5.289 6.121 27.234 1 97.31 35 GLU B CA 1
ATOM 3104 C C . GLU B 1 35 ? -5 7.586 26.922 1 97.31 35 GLU B C 1
ATOM 3106 O O . GLU B 1 35 ? -5.371 8.477 27.703 1 97.31 35 GLU B O 1
ATOM 3111 N N . ASP B 1 36 ? -4.371 7.832 25.812 1 97.5 36 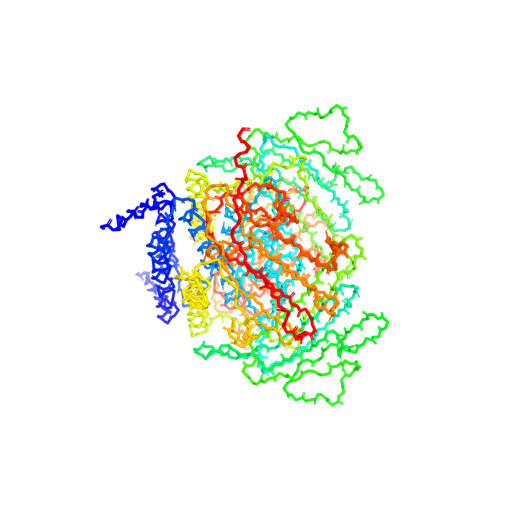ASP B N 1
ATOM 3112 C CA . ASP B 1 36 ? -3.867 9.172 25.547 1 97.5 36 ASP B CA 1
ATOM 3113 C C . ASP B 1 36 ? -4.906 10.008 24.797 1 97.5 36 ASP B C 1
ATOM 3115 O O . ASP B 1 36 ? -4.797 11.234 24.75 1 97.5 36 ASP B O 1
ATOM 3119 N N . ALA B 1 37 ? -5.926 9.352 24.172 1 97.56 37 ALA B N 1
ATOM 3120 C CA . ALA B 1 37 ? -6.977 10.102 23.5 1 97.56 37 ALA B CA 1
ATOM 3121 C C . ALA B 1 37 ? -7.801 10.914 24.484 1 97.56 37 ALA B C 1
ATOM 3123 O O . ALA B 1 37 ? -8.211 10.398 25.531 1 97.56 37 ALA B O 1
ATOM 3124 N N . GLU B 1 38 ? -8.047 12.203 24.125 1 96.56 38 GLU B N 1
ATOM 3125 C CA . GLU B 1 38 ? -8.773 13.094 25.031 1 96.56 38 GLU B CA 1
ATOM 3126 C C . GLU B 1 38 ? -10.242 13.195 24.641 1 96.56 38 GLU B C 1
ATOM 3128 O O . GLU B 1 38 ? -11.039 13.797 25.344 1 96.56 38 GLU B O 1
ATOM 3133 N N . SER B 1 39 ? -10.625 12.688 23.484 1 95 39 SER B N 1
ATOM 3134 C CA . SER B 1 39 ? -11.992 12.734 22.984 1 95 39 SER B CA 1
ATOM 3135 C C . SER B 1 39 ? -12.297 11.531 22.094 1 95 39 SER B C 1
ATOM 3137 O O . SER B 1 39 ? -11.383 10.805 21.688 1 95 39 SER B O 1
ATOM 3139 N N . GLU B 1 40 ? -13.594 11.305 21.844 1 95.94 40 GLU B N 1
ATOM 3140 C CA . GLU B 1 40 ? -14.008 10.211 20.969 1 95.94 40 GLU B CA 1
ATOM 3141 C C . GLU B 1 40 ? -13.406 10.359 19.578 1 95.94 40 GLU B C 1
ATOM 3143 O O . GLU B 1 40 ? -12.828 9.406 19.047 1 95.94 40 GLU B O 1
ATOM 3148 N N . PRO B 1 41 ? -13.375 11.57 18.969 1 95.06 41 PRO B N 1
ATOM 3149 C CA . PRO B 1 41 ? -12.758 11.711 17.641 1 95.06 41 PRO B CA 1
ATOM 3150 C C . PRO B 1 41 ? -11.266 11.398 17.656 1 95.06 41 PRO B C 1
ATOM 3152 O O . PRO B 1 41 ? -10.75 10.781 16.719 1 95.06 41 PRO B O 1
ATOM 3155 N N . GLU B 1 42 ? -10.57 11.758 18.688 1 96.25 42 GLU B N 1
ATOM 3156 C CA . GLU B 1 42 ? -9.148 11.461 18.781 1 96.25 42 GLU B CA 1
ATOM 3157 C C . GLU B 1 42 ? -8.898 9.953 18.875 1 96.25 42 GLU B C 1
ATOM 3159 O O . GLU B 1 42 ? -7.953 9.438 18.281 1 96.25 42 GLU B O 1
ATOM 3164 N N . LEU B 1 43 ? -9.789 9.336 19.719 1 97.88 43 LEU B N 1
ATOM 3165 C CA . LEU B 1 43 ? -9.648 7.891 19.844 1 97.88 43 LEU B CA 1
ATOM 3166 C C . LEU B 1 43 ? -9.875 7.203 18.5 1 97.88 43 LEU B C 1
ATOM 3168 O O . LEU B 1 43 ? -9.094 6.332 18.109 1 97.88 43 LEU B O 1
ATOM 3172 N N . LEU B 1 44 ? -10.914 7.609 17.797 1 97.88 44 LEU B N 1
ATOM 3173 C CA . LEU B 1 44 ? -11.227 7.039 16.484 1 97.88 44 LEU B CA 1
ATOM 3174 C C . LEU B 1 44 ? -10.07 7.258 15.508 1 97.88 44 LEU B C 1
ATOM 3176 O O . LEU B 1 44 ? -9.656 6.328 14.812 1 97.88 44 LEU B O 1
ATOM 3180 N N . GLU B 1 45 ? -9.484 8.391 15.5 1 96.69 45 GLU B N 1
ATOM 3181 C CA . GLU B 1 45 ? -8.344 8.688 14.641 1 96.69 45 GLU B CA 1
ATOM 3182 C C . GLU B 1 45 ? -7.125 7.852 15.031 1 96.69 45 GLU B C 1
ATOM 3184 O O . GLU B 1 45 ? -6.395 7.363 14.164 1 96.69 45 GLU B O 1
ATOM 3189 N N . GLY B 1 46 ? -6.984 7.738 16.312 1 97.81 46 GLY B N 1
ATOM 3190 C CA . GLY B 1 46 ? -5.863 6.941 16.797 1 97.81 46 GLY B CA 1
ATOM 3191 C C . GLY B 1 46 ? -5.945 5.488 16.359 1 97.81 46 GLY B C 1
ATOM 3192 O O . GLY B 1 46 ? -4.949 4.902 15.938 1 97.81 46 GLY B O 1
ATOM 3193 N N . LEU B 1 47 ? -7.148 4.926 16.516 1 98.31 47 LEU B N 1
ATOM 3194 C CA . LEU B 1 47 ? -7.348 3.545 16.094 1 98.31 47 LEU B CA 1
ATOM 3195 C C . LEU B 1 47 ? -7.113 3.395 14.594 1 98.31 47 LEU B C 1
ATOM 3197 O O . LEU B 1 47 ? -6.488 2.428 14.156 1 98.31 47 LEU B O 1
ATOM 3201 N N . ARG B 1 48 ? -7.586 4.316 13.844 1 97.56 48 ARG B N 1
ATOM 3202 C CA . ARG B 1 48 ? -7.383 4.301 12.398 1 97.56 48 ARG B CA 1
ATOM 3203 C C . ARG B 1 48 ? -5.902 4.395 12.055 1 97.56 48 ARG B C 1
ATOM 3205 O O . ARG B 1 48 ? -5.43 3.713 11.141 1 97.56 48 ARG B O 1
ATOM 3212 N N . VAL B 1 49 ? -5.16 5.16 12.766 1 97.75 49 VAL B N 1
ATOM 3213 C CA . VAL B 1 49 ? -3.727 5.336 12.555 1 97.75 49 VAL B CA 1
ATOM 3214 C C . VAL B 1 49 ? -3.002 4.016 12.805 1 97.75 49 VAL B C 1
ATOM 3216 O O . VAL B 1 49 ? -2.074 3.658 12.078 1 97.75 49 VAL B O 1
ATOM 3219 N N . ILE B 1 50 ? -3.461 3.268 13.844 1 98.56 50 ILE B N 1
ATOM 3220 C CA . ILE B 1 50 ? -2.824 1.983 14.117 1 98.56 50 ILE B CA 1
ATOM 3221 C C . ILE B 1 50 ? -2.957 1.073 12.898 1 98.56 50 ILE B C 1
ATOM 3223 O O . ILE B 1 50 ? -1.98 0.454 12.469 1 98.56 50 ILE B O 1
ATOM 3227 N N . ALA B 1 51 ? -4.098 1.06 12.328 1 98.25 51 ALA B N 1
ATOM 3228 C CA . ALA B 1 51 ? -4.34 0.215 11.156 1 98.25 51 ALA B CA 1
ATOM 3229 C C . ALA B 1 51 ? -3.5 0.674 9.969 1 98.25 51 ALA B C 1
ATOM 3231 O O . ALA B 1 51 ? -2.873 -0.143 9.289 1 98.25 51 ALA B O 1
ATOM 3232 N N . ARG B 1 52 ? -3.451 1.952 9.727 1 97.69 52 ARG B N 1
ATOM 3233 C CA . ARG B 1 52 ? -2.715 2.514 8.594 1 97.69 52 ARG B CA 1
ATOM 3234 C C . ARG B 1 52 ? -1.213 2.303 8.766 1 97.69 52 ARG B C 1
ATOM 3236 O O . ARG B 1 52 ? -0.52 1.959 7.805 1 97.69 52 ARG B O 1
ATOM 3243 N N . VAL B 1 53 ? -0.74 2.473 9.969 1 98.12 53 VAL B N 1
ATOM 3244 C CA . VAL B 1 53 ? 0.677 2.277 10.258 1 98.12 53 VAL B CA 1
ATOM 3245 C C . VAL B 1 53 ? 1.038 0.803 10.094 1 98.12 53 VAL B C 1
ATOM 3247 O O . VAL B 1 53 ? 2.111 0.472 9.586 1 98.12 53 VAL B O 1
ATOM 3250 N N . SER B 1 54 ? 0.153 -0.026 10.562 1 98.06 54 SER B N 1
ATOM 3251 C CA . SER B 1 54 ? 0.398 -1.455 10.406 1 98.06 54 SER B CA 1
ATOM 3252 C C . SER B 1 54 ? 0.574 -1.826 8.938 1 98.06 54 SER B C 1
ATOM 3254 O O . SER B 1 54 ? 1.464 -2.605 8.586 1 98.06 54 SER B O 1
ATOM 3256 N N . SER B 1 55 ? -0.238 -1.294 8.125 1 96.94 55 SER B N 1
ATOM 3257 C CA . SER B 1 55 ? -0.141 -1.519 6.684 1 96.94 55 SER B CA 1
ATOM 3258 C C . SER B 1 55 ? 1.188 -1.014 6.133 1 96.94 55 SER B C 1
ATOM 3260 O O . SER B 1 55 ? 1.884 -1.736 5.418 1 96.94 55 SER B O 1
ATOM 3262 N N . LEU B 1 56 ? 1.546 0.16 6.484 1 97 56 LEU B N 1
ATOM 3263 C CA . LEU B 1 56 ? 2.807 0.753 6.047 1 97 56 LEU B CA 1
ATOM 3264 C C . LEU B 1 56 ? 3.99 -0.101 6.488 1 97 56 LEU B C 1
ATOM 3266 O O . LEU B 1 56 ? 4.887 -0.384 5.691 1 97 56 LEU B O 1
ATOM 3270 N N . CYS B 1 57 ? 3.957 -0.545 7.738 1 96.38 57 CYS B N 1
ATOM 3271 C CA . CYS B 1 57 ? 5.074 -1.303 8.289 1 96.38 57 CYS B CA 1
ATOM 3272 C C . CYS B 1 57 ? 5.184 -2.672 7.633 1 96.38 57 CYS B C 1
ATOM 3274 O O . CYS B 1 57 ? 6.289 -3.18 7.43 1 96.38 57 CYS B O 1
ATOM 3276 N N . ALA B 1 58 ? 4.059 -3.24 7.336 1 97.06 58 ALA B N 1
ATOM 3277 C CA . ALA B 1 58 ? 4.09 -4.512 6.621 1 97.06 58 ALA B CA 1
ATOM 3278 C C . ALA B 1 58 ? 4.699 -4.348 5.23 1 97.06 58 ALA B C 1
ATOM 3280 O O . ALA B 1 58 ? 5.473 -5.195 4.781 1 97.06 58 ALA B O 1
ATOM 3281 N N . GLN B 1 59 ? 4.375 -3.297 4.566 1 95 59 GLN B N 1
ATOM 3282 C CA . GLN B 1 59 ? 4.93 -3.025 3.242 1 95 59 GLN B CA 1
ATOM 3283 C C . GLN B 1 59 ? 6.441 -2.816 3.314 1 95 59 GLN B C 1
ATOM 3285 O O . GLN B 1 59 ? 7.188 -3.355 2.492 1 95 59 GLN B O 1
ATOM 3290 N N . MET B 1 60 ? 6.891 -2.193 4.348 1 93.81 60 MET B N 1
ATOM 3291 C CA . MET B 1 60 ? 8.305 -1.853 4.496 1 93.81 60 MET B CA 1
ATOM 3292 C C . MET B 1 60 ? 9.117 -3.074 4.906 1 93.81 60 MET B C 1
ATOM 3294 O O . MET B 1 60 ? 10.234 -3.268 4.43 1 93.81 60 MET B O 1
ATOM 3298 N N . SER B 1 61 ? 8.523 -3.922 5.734 1 94.06 61 SER B N 1
ATOM 3299 C CA . SER B 1 61 ? 9.352 -4.93 6.391 1 94.06 61 SER B CA 1
ATOM 3300 C C . SER B 1 61 ? 9.125 -6.312 5.789 1 94.06 61 SER B C 1
ATOM 3302 O O . SER B 1 61 ? 10.023 -7.148 5.777 1 94.06 61 SER B O 1
ATOM 3304 N N . VAL B 1 62 ? 7.895 -6.484 5.297 1 95.75 62 VAL B N 1
ATOM 3305 C CA . VAL B 1 62 ? 7.559 -7.852 4.906 1 95.75 62 VAL B CA 1
ATOM 3306 C C . VAL B 1 62 ? 7.418 -7.934 3.387 1 95.75 62 VAL B C 1
ATOM 3308 O O . VAL B 1 62 ? 7.867 -8.906 2.77 1 95.75 62 VAL B O 1
ATOM 3311 N N . GLU B 1 63 ? 6.859 -6.934 2.783 1 94.5 63 GLU B N 1
ATOM 3312 C CA . GLU B 1 63 ? 6.594 -6.961 1.347 1 94.5 63 GLU B CA 1
ATOM 3313 C C . GLU B 1 63 ? 7.82 -6.516 0.553 1 94.5 63 GLU B C 1
ATOM 3315 O O . GLU B 1 63 ? 7.941 -6.824 -0.634 1 94.5 63 GLU B O 1
ATOM 3320 N N . SER B 1 64 ? 8.727 -5.875 1.185 1 91.81 64 SER B N 1
ATOM 3321 C CA . SER B 1 64 ? 9.891 -5.344 0.493 1 91.81 64 SER B CA 1
ATOM 3322 C C . SER B 1 64 ? 10.914 -6.441 0.218 1 91.81 64 SER B C 1
ATOM 3324 O O . SER B 1 64 ? 11.016 -7.406 0.976 1 91.81 64 SER B O 1
ATOM 3326 N N . ASP B 1 65 ? 11.602 -6.297 -0.907 1 89.94 65 ASP B N 1
ATOM 3327 C CA . ASP B 1 65 ? 12.68 -7.191 -1.308 1 89.94 65 ASP B CA 1
ATOM 3328 C C . ASP B 1 65 ? 13.914 -6.398 -1.736 1 89.94 65 ASP B C 1
ATOM 3330 O O . ASP B 1 65 ? 13.992 -5.926 -2.871 1 89.94 65 ASP B O 1
ATOM 3334 N N . PRO B 1 66 ? 14.914 -6.363 -0.883 1 91.38 66 PRO B N 1
ATOM 3335 C CA . PRO B 1 66 ? 16.109 -5.586 -1.238 1 91.38 66 PRO B CA 1
ATOM 3336 C C . PRO B 1 66 ? 16.828 -6.148 -2.459 1 91.38 66 PRO B C 1
ATOM 3338 O O . PRO B 1 66 ? 17.656 -5.453 -3.068 1 91.38 66 PRO B O 1
ATOM 3341 N N . ALA B 1 67 ? 16.594 -7.387 -2.797 1 91.25 67 ALA B N 1
ATOM 3342 C CA . ALA B 1 67 ? 17.203 -7.965 -3.99 1 91.25 67 ALA B CA 1
ATOM 3343 C C . ALA B 1 67 ? 16.516 -7.465 -5.258 1 91.25 67 ALA B C 1
ATOM 3345 O O . ALA B 1 67 ? 17.094 -7.504 -6.344 1 91.25 67 ALA B O 1
ATOM 3346 N N . ARG B 1 68 ? 15.289 -7.027 -5.109 1 91.94 68 ARG B N 1
ATOM 3347 C CA . ARG B 1 68 ? 14.492 -6.441 -6.184 1 91.94 68 ARG B CA 1
ATOM 3348 C C . ARG B 1 68 ? 13.719 -5.223 -5.688 1 91.94 68 ARG B C 1
ATOM 3350 O O . ARG B 1 68 ? 12.492 -5.223 -5.68 1 91.94 68 ARG B O 1
ATOM 3357 N N . PRO B 1 69 ? 14.453 -4.188 -5.414 1 94 69 PRO B N 1
ATOM 3358 C CA . PRO B 1 69 ? 13.82 -3.035 -4.77 1 94 69 PRO B CA 1
ATOM 3359 C C . PRO B 1 69 ? 12.875 -2.285 -5.703 1 94 69 PRO B C 1
ATOM 3361 O O . PRO B 1 69 ? 13.094 -2.246 -6.914 1 94 69 PRO B O 1
ATOM 3364 N N . VAL B 1 70 ? 11.867 -1.813 -5.16 1 93.31 70 VAL B N 1
ATOM 3365 C CA . VAL B 1 70 ? 10.93 -0.93 -5.848 1 93.31 70 VAL B CA 1
ATOM 3366 C C . VAL B 1 70 ? 10.602 0.268 -4.961 1 93.31 70 VAL B C 1
ATOM 3368 O O . VAL B 1 70 ? 10.469 0.128 -3.742 1 93.31 70 VAL B O 1
ATOM 3371 N N . PHE B 1 71 ? 10.523 1.394 -5.609 1 95.94 71 PHE B N 1
ATOM 3372 C CA . PHE B 1 71 ? 10.039 2.541 -4.852 1 95.94 71 PHE B CA 1
ATOM 3373 C C . PHE B 1 71 ? 8.539 2.418 -4.59 1 95.94 71 PHE B C 1
ATOM 3375 O O . PHE B 1 71 ? 7.758 2.191 -5.516 1 95.94 71 PHE B O 1
ATOM 3382 N N . PHE B 1 72 ? 8.164 2.508 -3.352 1 92.81 72 PHE B N 1
ATOM 3383 C CA . PHE B 1 72 ? 6.73 2.586 -3.092 1 92.81 72 PHE B CA 1
ATOM 3384 C C . PHE B 1 72 ? 6.383 3.871 -2.35 1 92.81 72 PHE B C 1
ATOM 3386 O O . PHE B 1 72 ? 7.242 4.469 -1.695 1 92.81 72 PHE B O 1
ATOM 3393 N N . ASP B 1 73 ? 5.203 4.316 -2.518 1 94.06 73 ASP B N 1
ATOM 3394 C CA . ASP B 1 73 ? 4.699 5.535 -1.896 1 94.06 73 ASP B CA 1
ATOM 3395 C C . ASP B 1 73 ? 4.391 5.312 -0.418 1 94.06 73 ASP B C 1
ATOM 3397 O O . ASP B 1 73 ? 3.43 4.621 -0.078 1 94.06 73 ASP B O 1
ATOM 3401 N N . MET B 1 74 ? 5.145 5.922 0.427 1 95.06 74 MET B N 1
ATOM 3402 C CA . MET B 1 74 ? 4.973 5.738 1.865 1 95.06 74 MET B CA 1
ATOM 3403 C C . MET B 1 74 ? 3.762 6.516 2.371 1 95.06 74 MET B C 1
ATOM 3405 O O . MET B 1 74 ? 3.135 6.125 3.355 1 95.06 74 MET B O 1
ATOM 3409 N N . CYS B 1 75 ? 3.543 7.598 1.629 1 94.56 75 CYS B N 1
ATOM 3410 C CA . CYS B 1 75 ? 2.576 8.547 2.172 1 94.56 75 CYS B CA 1
ATOM 3411 C C . CYS B 1 75 ? 1.586 8.992 1.101 1 94.56 75 CYS B C 1
ATOM 3413 O O . CYS B 1 75 ? 1.443 10.188 0.838 1 94.56 75 CYS B O 1
ATOM 3415 N N . PRO B 1 76 ? 0.852 8.039 0.583 1 90.81 76 PRO B N 1
ATOM 3416 C CA . PRO B 1 76 ? -0.22 8.461 -0.318 1 90.81 76 PRO B CA 1
ATOM 3417 C C . PRO B 1 76 ? -1.276 9.312 0.383 1 90.81 76 PRO B C 1
ATOM 3419 O O . PRO B 1 76 ? -1.277 9.414 1.612 1 90.81 76 PRO B O 1
ATOM 3422 N N . PRO B 1 77 ? -2.111 9.977 -0.345 1 84.56 77 PRO B N 1
ATOM 3423 C CA . PRO B 1 77 ? -3.062 10.93 0.229 1 84.56 77 PRO B CA 1
ATOM 3424 C C . PRO B 1 77 ? -3.912 10.32 1.342 1 84.56 77 PRO B C 1
ATOM 3426 O O . PRO B 1 77 ? -4.332 11.023 2.26 1 84.56 77 PRO B O 1
ATOM 3429 N N . ASN B 1 78 ? -4.121 9.047 1.306 1 86.06 78 ASN B N 1
ATOM 3430 C CA . ASN B 1 78 ? -5.004 8.422 2.287 1 86.06 78 ASN B CA 1
ATOM 3431 C C . ASN B 1 78 ? -4.215 7.836 3.457 1 86.06 78 ASN B C 1
ATOM 3433 O O . ASN B 1 78 ? -4.777 7.137 4.301 1 86.06 78 ASN B O 1
ATOM 3437 N N . ARG B 1 79 ? -2.963 8.062 3.473 1 92.62 79 ARG B N 1
ATOM 3438 C CA . ARG B 1 79 ? -2.1 7.609 4.559 1 92.62 79 ARG B CA 1
ATOM 3439 C C . ARG B 1 79 ? -0.937 8.57 4.77 1 92.62 79 ARG B C 1
ATOM 3441 O O . ARG B 1 79 ? 0.215 8.234 4.484 1 92.62 79 ARG B O 1
ATOM 3448 N N . MET B 1 80 ? -1.183 9.688 5.27 1 94.69 80 MET B N 1
ATOM 3449 C CA . MET B 1 80 ? -0.133 10.672 5.5 1 94.69 80 MET B CA 1
ATOM 3450 C C . MET B 1 80 ? 0.325 10.648 6.957 1 94.69 80 MET B C 1
ATOM 3452 O O . MET B 1 80 ? 0.126 11.617 7.691 1 94.69 80 MET B O 1
ATOM 3456 N N . ILE B 1 81 ? 0.989 9.539 7.227 1 95.19 81 ILE B N 1
ATOM 3457 C CA . ILE B 1 81 ? 1.424 9.234 8.586 1 95.19 81 ILE B CA 1
ATOM 3458 C C . ILE B 1 81 ? 2.863 9.703 8.781 1 95.19 81 ILE B C 1
ATOM 3460 O O . ILE B 1 81 ? 3.66 9.695 7.844 1 95.19 81 ILE B O 1
ATOM 3464 N N . GLY B 1 82 ? 3.17 10.109 9.977 1 93.62 82 GLY B N 1
ATOM 3465 C CA . GLY B 1 82 ? 4.535 10.453 10.344 1 93.62 82 GLY B CA 1
ATOM 3466 C C . GLY B 1 82 ? 4.883 11.906 10.078 1 93.62 82 GLY B C 1
ATOM 3467 O O . GLY B 1 82 ? 6.051 12.289 10.141 1 93.62 82 GLY B O 1
ATOM 3468 N N . GLY B 1 83 ? 3.945 12.664 9.68 1 93.38 83 GLY B N 1
ATOM 3469 C CA . GLY B 1 83 ? 4.117 14.102 9.492 1 93.38 83 GLY B CA 1
ATOM 3470 C C . GLY B 1 83 ? 4.855 14.453 8.219 1 93.38 83 GLY B C 1
ATOM 3471 O O . GLY B 1 83 ? 5.789 15.258 8.234 1 93.38 83 GLY B O 1
ATOM 3472 N N . PRO B 1 84 ? 4.496 13.781 7.141 1 95.62 84 PRO B N 1
ATOM 3473 C CA . PRO B 1 84 ? 5.09 14.203 5.867 1 95.62 84 PRO B CA 1
ATOM 3474 C C . PRO B 1 84 ? 4.637 15.594 5.438 1 95.62 84 PRO B C 1
ATOM 3476 O O . PRO B 1 84 ? 3.672 16.125 5.988 1 95.62 84 PRO B O 1
ATOM 3479 N N . ASN B 1 85 ? 5.492 16.234 4.566 1 95.94 85 ASN B N 1
ATOM 3480 C CA . ASN B 1 85 ? 4.961 17.391 3.852 1 95.94 85 ASN B CA 1
ATOM 3481 C C . ASN B 1 85 ? 3.791 17 2.951 1 95.94 85 ASN B C 1
ATOM 3483 O O . ASN B 1 85 ? 3.965 16.25 1.992 1 95.94 85 ASN B O 1
ATOM 3487 N N . PRO B 1 86 ? 2.607 17.469 3.318 1 95.94 86 PRO B N 1
ATOM 3488 C CA . PRO B 1 86 ? 1.474 17.078 2.479 1 95.94 86 PRO B CA 1
ATOM 3489 C C . PRO B 1 86 ? 1.576 17.625 1.057 1 95.94 86 PRO B C 1
ATOM 3491 O O . PRO B 1 86 ? 0.892 17.141 0.154 1 95.94 86 PRO B O 1
ATOM 3494 N N . GLU B 1 87 ? 2.42 18.625 0.869 1 94.75 87 GLU B N 1
ATOM 3495 C CA . GLU B 1 87 ? 2.703 19.172 -0.45 1 94.75 87 GLU B CA 1
ATOM 3496 C C . GLU B 1 87 ? 3.943 18.531 -1.066 1 94.75 87 GLU B C 1
ATOM 3498 O O . GLU B 1 87 ? 4.926 19.219 -1.356 1 94.75 87 GLU B O 1
ATOM 3503 N N . GLY B 1 88 ? 3.885 17.312 -1.205 1 95.19 88 GLY B N 1
ATOM 3504 C CA . GLY B 1 88 ? 5.031 16.594 -1.723 1 95.19 88 GLY B CA 1
ATOM 3505 C C . GLY B 1 88 ? 4.781 15.102 -1.854 1 95.19 88 GLY B C 1
ATOM 3506 O O . GLY B 1 88 ? 3.633 14.656 -1.839 1 95.19 88 GLY B O 1
ATOM 3507 N N . ASN B 1 89 ? 5.859 14.383 -2.174 1 96.25 89 ASN B N 1
ATOM 3508 C CA . ASN B 1 89 ? 5.844 12.93 -2.293 1 96.25 89 ASN B CA 1
ATOM 3509 C C . ASN B 1 89 ? 6.98 12.289 -1.495 1 96.25 89 ASN B C 1
ATOM 3511 O O . ASN B 1 89 ? 8.055 12.875 -1.357 1 96.25 89 ASN B O 1
ATOM 3515 N N . TYR B 1 90 ? 6.688 11.156 -0.986 1 97 90 TYR B N 1
ATOM 3516 C CA . TYR B 1 90 ? 7.664 10.391 -0.222 1 97 90 TYR B CA 1
ATOM 3517 C C . TYR B 1 90 ? 7.734 8.945 -0.716 1 97 90 TYR B C 1
ATOM 3519 O O . TYR B 1 90 ? 6.746 8.211 -0.648 1 97 90 TYR B O 1
ATOM 3527 N N . PHE B 1 91 ? 8.875 8.523 -1.174 1 97.19 91 PHE B N 1
ATOM 3528 C CA . PHE B 1 91 ? 9.07 7.168 -1.666 1 97.19 91 PHE B CA 1
ATOM 3529 C C . PHE B 1 91 ? 10.164 6.457 -0.877 1 97.19 91 PHE B C 1
ATOM 3531 O O . PHE B 1 91 ? 11.078 7.098 -0.359 1 97.19 91 PHE B O 1
ATOM 3538 N N . LEU B 1 92 ? 9.992 5.203 -0.77 1 96.94 92 LEU B N 1
ATOM 3539 C CA . LEU B 1 92 ? 10.984 4.398 -0.059 1 96.94 92 LEU B CA 1
ATOM 3540 C C . LEU B 1 92 ? 11.281 3.109 -0.816 1 96.94 92 LEU B C 1
ATOM 3542 O O . LEU B 1 92 ? 10.375 2.488 -1.375 1 96.94 92 LEU B O 1
ATOM 3546 N N . ALA B 1 93 ? 12.508 2.746 -0.873 1 97.31 93 ALA B N 1
ATOM 3547 C CA . ALA B 1 93 ? 12.953 1.438 -1.347 1 97.31 93 ALA B CA 1
ATOM 3548 C C . ALA B 1 93 ? 13.93 0.8 -0.363 1 97.31 93 ALA B C 1
ATOM 3550 O O . ALA B 1 93 ? 14.93 1.414 0.013 1 97.31 93 ALA B O 1
ATOM 3551 N N . MET B 1 94 ? 13.625 -0.38 0.017 1 95.81 94 MET B N 1
ATOM 3552 C CA . MET B 1 94 ? 14.562 -1.105 0.862 1 95.81 94 MET B CA 1
ATOM 3553 C C . MET B 1 94 ? 15.734 -1.635 0.04 1 95.81 94 MET B C 1
ATOM 3555 O O . MET B 1 94 ? 15.547 -2.117 -1.078 1 95.81 94 MET B O 1
ATOM 3559 N N . ILE B 1 95 ? 16.906 -1.499 0.633 1 96.19 95 ILE B N 1
ATOM 3560 C CA . ILE B 1 95 ? 18.109 -1.96 -0.059 1 96.19 95 ILE B CA 1
ATOM 3561 C C . ILE B 1 95 ? 19 -2.703 0.92 1 96.19 95 ILE B C 1
ATOM 3563 O O . ILE B 1 95 ? 18.656 -2.881 2.088 1 96.19 95 ILE B O 1
ATOM 3567 N N . ARG B 1 96 ? 20.141 -3.23 0.367 1 94.56 96 ARG B N 1
ATOM 3568 C CA . ARG B 1 96 ? 21.188 -3.871 1.147 1 94.56 96 ARG B CA 1
ATOM 3569 C C . ARG B 1 96 ? 22.562 -3.316 0.778 1 94.56 96 ARG B C 1
ATOM 3571 O O . ARG B 1 96 ? 22.812 -2.996 -0.386 1 94.56 96 ARG B O 1
ATOM 3578 N N . GLY B 1 97 ? 23.406 -3.359 1.763 1 94.88 97 GLY B N 1
ATOM 3579 C CA . GLY B 1 97 ? 24.719 -2.764 1.569 1 94.88 97 GLY B CA 1
ATOM 3580 C C . GLY B 1 97 ? 25.641 -3.609 0.705 1 94.88 97 GLY B C 1
ATOM 3581 O O . GLY B 1 97 ? 26.609 -3.104 0.147 1 94.88 97 GLY B O 1
ATOM 3582 N N . ASP B 1 98 ? 25.328 -4.863 0.633 1 93.44 98 ASP B N 1
ATOM 3583 C CA . ASP B 1 98 ? 26.219 -5.75 -0.123 1 93.44 98 ASP B CA 1
ATOM 3584 C C . ASP B 1 98 ? 25.75 -5.875 -1.573 1 93.44 98 ASP B C 1
ATOM 3586 O O . ASP B 1 98 ? 26.297 -6.68 -2.336 1 93.44 98 ASP B O 1
ATOM 3590 N N . HIS B 1 99 ? 24.75 -5.184 -1.99 1 94.25 99 HIS B N 1
ATOM 3591 C CA . HIS B 1 99 ? 24.266 -5.156 -3.365 1 94.25 99 HIS B CA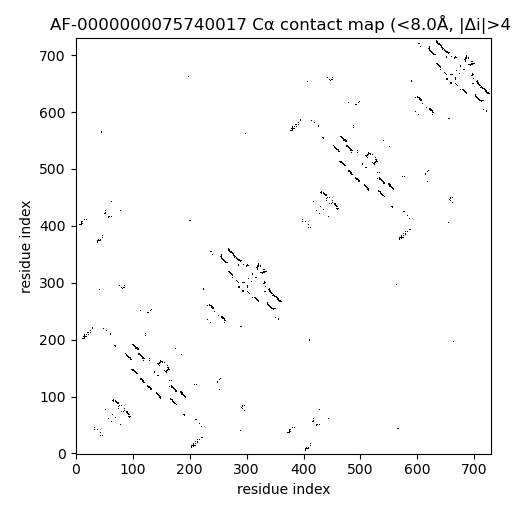 1
ATOM 3592 C C . HIS B 1 99 ? 24.641 -3.854 -4.059 1 94.25 99 HIS B C 1
ATOM 3594 O O . HIS B 1 99 ? 25.141 -2.924 -3.416 1 94.25 99 HIS B O 1
ATOM 3600 N N . ARG B 1 100 ? 24.531 -3.875 -5.309 1 95.25 100 ARG B N 1
ATOM 3601 C CA . ARG B 1 100 ? 24.688 -2.684 -6.137 1 95.25 100 ARG B CA 1
ATOM 3602 C C . ARG B 1 100 ? 23.375 -2.34 -6.844 1 95.25 100 ARG B C 1
ATOM 3604 O O . ARG B 1 100 ? 22.672 -3.23 -7.312 1 95.25 100 ARG B O 1
ATOM 3611 N N . TYR B 1 101 ? 23.078 -1.052 -6.883 1 96.69 101 TYR B N 1
ATOM 3612 C CA . TYR B 1 101 ? 21.797 -0.618 -7.461 1 96.69 101 TYR B CA 1
ATOM 3613 C C . TYR B 1 101 ? 22.016 0.52 -8.453 1 96.69 101 TYR B C 1
ATOM 3615 O O . TYR B 1 101 ? 23.062 1.169 -8.445 1 96.69 101 TYR B O 1
ATOM 3623 N N . ARG B 1 102 ? 21.094 0.677 -9.273 1 96.88 102 ARG B N 1
ATOM 3624 C CA . ARG B 1 102 ? 21 1.82 -10.172 1 96.88 102 ARG B CA 1
ATOM 3625 C C . ARG B 1 102 ? 19.641 2.51 -10.047 1 96.88 102 ARG B C 1
ATOM 3627 O O . ARG B 1 102 ? 18.609 1.849 -10.023 1 96.88 102 ARG B O 1
ATOM 3634 N N . ILE B 1 103 ? 19.656 3.773 -9.852 1 97.94 103 ILE B N 1
ATOM 3635 C CA . ILE B 1 103 ? 18.453 4.586 -9.938 1 97.94 103 ILE B CA 1
ATOM 3636 C C . ILE B 1 103 ? 18.484 5.434 -11.203 1 97.94 103 ILE B C 1
ATOM 3638 O O . ILE B 1 103 ? 19.469 6.105 -11.484 1 97.94 103 ILE B O 1
ATOM 3642 N N . THR B 1 104 ? 17.516 5.375 -12 1 97.75 104 THR B N 1
ATOM 3643 C CA . THR B 1 104 ? 17.359 6.227 -13.172 1 97.75 104 THR B CA 1
ATOM 3644 C C . THR B 1 104 ? 16.062 7.023 -13.086 1 97.75 104 THR B C 1
ATOM 3646 O O . THR B 1 104 ? 15.039 6.516 -12.602 1 97.75 104 THR B O 1
ATOM 3649 N N . GLY B 1 105 ? 16.156 8.281 -13.523 1 97.19 105 GLY B N 1
ATOM 3650 C CA . GLY B 1 105 ? 14.938 9.078 -13.445 1 97.19 105 GLY B CA 1
ATOM 3651 C C . GLY B 1 105 ? 15.086 10.445 -14.078 1 97.19 105 GLY B C 1
ATOM 3652 O O . GLY B 1 105 ? 16.109 10.75 -14.688 1 97.19 105 GLY B O 1
ATOM 3653 N N . THR B 1 106 ? 14.008 11.164 -14.031 1 98.19 106 THR B N 1
ATOM 3654 C CA . THR B 1 106 ? 13.961 12.562 -14.445 1 98.19 106 THR B CA 1
ATOM 3655 C C . THR B 1 106 ? 13.758 13.477 -13.242 1 98.19 106 THR B C 1
ATOM 3657 O O . THR B 1 106 ? 13.008 13.141 -12.32 1 98.19 106 THR B O 1
ATOM 3660 N N . ARG B 1 107 ? 14.406 14.586 -13.289 1 98.06 107 ARG B N 1
ATOM 3661 C CA . ARG B 1 107 ? 14.391 15.508 -12.156 1 98.06 107 ARG B CA 1
ATOM 3662 C C . ARG B 1 107 ? 13.062 16.25 -12.07 1 98.06 107 ARG B C 1
ATOM 3664 O O . ARG B 1 107 ? 12.578 16.562 -10.977 1 98.06 107 ARG B O 1
ATOM 3671 N N . GLY B 1 108 ? 12.492 16.531 -13.227 1 97.38 108 GLY B N 1
ATOM 3672 C CA . GLY B 1 108 ? 11.312 17.375 -13.25 1 97.38 108 GLY B CA 1
ATOM 3673 C C . GLY B 1 108 ? 11.609 18.812 -12.836 1 97.38 108 GLY B C 1
ATOM 3674 O O . GLY B 1 108 ? 12.719 19.297 -13.031 1 97.38 108 GLY B O 1
ATOM 3675 N N . THR B 1 109 ? 10.531 19.547 -12.344 1 96.88 109 THR B N 1
ATOM 3676 C CA . THR B 1 109 ? 10.703 20.953 -12 1 96.88 109 THR B CA 1
ATOM 3677 C C . THR B 1 109 ? 10.148 21.25 -10.609 1 96.88 109 THR B C 1
ATOM 3679 O O . THR B 1 109 ? 9.891 22.406 -10.266 1 96.88 109 THR B O 1
ATOM 3682 N N . SER B 1 110 ? 9.883 20.172 -9.844 1 97.12 110 SER B N 1
ATOM 3683 C CA . SER B 1 110 ? 9.414 20.375 -8.484 1 97.12 110 SER B CA 1
ATOM 3684 C C . SER B 1 110 ? 10.398 21.219 -7.684 1 97.12 110 SER B C 1
ATOM 3686 O O . SER B 1 110 ? 11.57 21.344 -8.062 1 97.12 110 SER B O 1
ATOM 3688 N N . CYS B 1 111 ? 9.992 21.75 -6.562 1 96.75 111 CYS B N 1
ATOM 3689 C CA . CYS B 1 111 ? 10.789 22.703 -5.781 1 96.75 111 CYS B CA 1
ATOM 3690 C C . CYS B 1 111 ? 12 22 -5.164 1 96.75 111 CYS B C 1
ATOM 3692 O O . CYS B 1 111 ? 13.031 22.625 -4.945 1 96.75 111 CYS B O 1
ATOM 3694 N N . TYR B 1 112 ? 11.836 20.781 -4.859 1 97.5 112 TYR B N 1
ATOM 3695 C CA . TYR B 1 112 ? 12.859 20.094 -4.09 1 97.5 112 TYR B CA 1
ATOM 3696 C C . TYR B 1 112 ? 12.828 18.594 -4.363 1 97.5 112 TYR B C 1
ATOM 3698 O O . TYR B 1 112 ? 11.758 18.016 -4.527 1 97.5 112 TYR B O 1
ATOM 3706 N N . LEU B 1 113 ? 13.969 18 -4.477 1 97.88 113 LEU B N 1
ATOM 3707 C CA . LEU B 1 113 ? 14.156 16.547 -4.504 1 97.88 113 LEU B CA 1
ATOM 3708 C C . LEU B 1 113 ? 15.359 16.141 -3.654 1 97.88 113 LEU B C 1
ATOM 3710 O O . LEU B 1 113 ? 16.469 16.609 -3.885 1 97.88 113 LEU B O 1
ATOM 3714 N N . GLY B 1 114 ? 15.117 15.367 -2.666 1 97.12 114 GLY B N 1
ATOM 3715 C CA . GLY B 1 114 ? 16.188 14.844 -1.823 1 97.12 114 GLY B CA 1
ATOM 3716 C C . GLY B 1 114 ? 16.219 13.328 -1.788 1 97.12 114 GLY B C 1
ATOM 3717 O O . GLY B 1 114 ? 15.18 12.672 -1.725 1 97.12 114 GLY B O 1
ATOM 3718 N N . ILE B 1 115 ? 17.391 12.75 -1.898 1 97.5 115 ILE B N 1
ATOM 3719 C CA . ILE B 1 115 ? 17.609 11.312 -1.835 1 97.5 115 ILE B CA 1
ATOM 3720 C C . ILE B 1 115 ? 18.469 10.969 -0.616 1 97.5 115 ILE B C 1
ATOM 3722 O O . ILE B 1 115 ? 19.641 11.344 -0.544 1 97.5 115 ILE B O 1
ATOM 3726 N N . GLN B 1 116 ? 17.859 10.289 0.302 1 96.94 116 GLN B N 1
ATOM 3727 C CA . GLN B 1 116 ? 18.516 9.93 1.561 1 96.94 116 GLN B CA 1
ATOM 3728 C C . GLN B 1 116 ? 18.844 8.445 1.605 1 96.94 116 GLN B C 1
ATOM 3730 O O . GLN B 1 116 ? 18.016 7.605 1.25 1 96.94 116 GLN B O 1
ATOM 3735 N N . ILE B 1 117 ? 20.062 8.172 1.97 1 97 117 ILE B N 1
ATOM 3736 C CA . ILE B 1 117 ? 20.469 6.797 2.225 1 97 117 ILE B CA 1
ATOM 3737 C C . ILE B 1 117 ? 20.406 6.508 3.723 1 97 117 ILE B C 1
ATOM 3739 O O . ILE B 1 117 ? 21.047 7.195 4.523 1 97 117 ILE B O 1
ATOM 3743 N N . LEU B 1 118 ? 19.625 5.516 4.035 1 96 118 LEU B N 1
ATOM 3744 C CA . LEU B 1 118 ? 19.547 5.098 5.43 1 96 118 LEU B CA 1
ATOM 3745 C C . LEU B 1 118 ? 20.359 3.844 5.68 1 96 118 LEU B C 1
ATOM 3747 O O . LEU B 1 118 ? 20.578 3.041 4.77 1 96 118 LEU B O 1
ATOM 3751 N N . ALA B 1 119 ? 20.859 3.789 6.898 1 94.94 119 ALA B N 1
ATOM 3752 C CA . ALA B 1 119 ? 21.594 2.613 7.367 1 94.94 119 ALA B CA 1
ATOM 3753 C C . ALA B 1 119 ? 21.094 2.178 8.742 1 94.94 119 ALA B C 1
ATOM 3755 O O . ALA B 1 119 ? 20.469 2.953 9.461 1 94.94 119 ALA B O 1
ATOM 3756 N N . GLY B 1 120 ? 21.406 0.95 9.062 1 90.88 120 GLY B N 1
ATOM 3757 C CA . GLY B 1 120 ? 20.906 0.297 10.266 1 90.88 120 GLY B CA 1
ATOM 3758 C C . GLY B 1 120 ? 20.016 -0.889 9.977 1 90.88 120 GLY B C 1
ATOM 3759 O O . GLY B 1 120 ? 19 -0.752 9.289 1 90.88 120 GLY B O 1
ATOM 3760 N N . THR B 1 121 ? 20.344 -2.059 10.484 1 80.62 121 THR B N 1
ATOM 3761 C CA . THR B 1 121 ? 19.594 -3.291 10.266 1 80.62 121 THR B CA 1
ATOM 3762 C C . THR B 1 121 ? 19.312 -3.994 11.586 1 80.62 121 THR B C 1
ATOM 3764 O O . THR B 1 121 ? 19.969 -3.732 12.594 1 80.62 121 THR B O 1
ATOM 3767 N N . GLY B 1 122 ? 18.281 -4.711 11.586 1 74.44 122 GLY B N 1
ATOM 3768 C CA . GLY B 1 122 ? 17.953 -5.43 12.805 1 74.44 122 GLY B CA 1
ATOM 3769 C C . GLY B 1 122 ? 17.578 -4.508 13.953 1 74.44 122 GLY B C 1
ATOM 3770 O O . GLY B 1 122 ? 16.719 -3.641 13.805 1 74.44 122 GLY B O 1
ATOM 3771 N N . LEU B 1 123 ? 18.297 -4.668 15.039 1 75.06 123 LEU B N 1
ATOM 3772 C CA . LEU B 1 123 ? 18 -3.912 16.25 1 75.06 123 LEU B CA 1
ATOM 3773 C C . LEU B 1 123 ? 18.812 -2.619 16.297 1 75.06 123 LEU B C 1
ATOM 3775 O O . LEU B 1 123 ? 18.625 -1.793 17.188 1 75.06 123 LEU B O 1
ATOM 3779 N N . THR B 1 124 ? 19.609 -2.432 15.211 1 78.25 124 THR B N 1
ATOM 3780 C CA . THR B 1 124 ? 20.359 -1.187 15.133 1 78.25 124 THR B CA 1
ATOM 3781 C C . THR B 1 124 ? 19.469 -0.042 14.664 1 78.25 124 THR B C 1
ATOM 3783 O O . THR B 1 124 ? 18.766 -0.168 13.656 1 78.25 124 THR B O 1
ATOM 3786 N N . PRO B 1 125 ? 19.516 1.029 15.406 1 80.69 125 PRO B N 1
ATOM 3787 C CA . PRO B 1 125 ? 18.688 2.17 15.016 1 80.69 125 PRO B CA 1
ATOM 3788 C C . PRO B 1 125 ? 19.016 2.699 13.625 1 80.69 125 PRO B C 1
ATOM 3790 O O . PRO B 1 125 ? 20.188 2.736 13.234 1 80.69 125 PRO B O 1
ATOM 3793 N N . ARG B 1 126 ? 18.031 3.08 12.961 1 85.88 126 ARG B N 1
ATOM 3794 C CA . ARG B 1 126 ? 18.234 3.664 11.633 1 85.88 126 ARG B CA 1
ATOM 3795 C C . ARG B 1 126 ? 18.875 5.043 11.734 1 85.88 126 ARG B C 1
ATOM 3797 O O . ARG B 1 126 ? 18.578 5.805 12.656 1 85.88 126 ARG B O 1
ATOM 3804 N N . ARG B 1 127 ? 19.781 5.316 10.766 1 89.44 127 ARG B N 1
ATOM 3805 C CA . ARG B 1 127 ? 20.469 6.598 10.664 1 89.44 127 ARG B CA 1
ATOM 3806 C C . ARG B 1 127 ? 20.641 7.016 9.203 1 89.44 127 ARG B C 1
ATOM 3808 O O . ARG B 1 127 ? 20.578 6.18 8.305 1 89.44 127 ARG B O 1
ATOM 3815 N N . MET B 1 128 ? 20.859 8.273 9.047 1 92.38 128 MET B N 1
ATOM 3816 C CA . MET B 1 128 ? 21.234 8.742 7.719 1 92.38 128 MET B CA 1
ATOM 3817 C C . MET B 1 128 ? 22.688 8.414 7.41 1 92.38 128 MET B C 1
ATOM 3819 O O . MET B 1 128 ? 23.578 8.789 8.172 1 92.38 128 MET B O 1
ATOM 3823 N N . ALA B 1 129 ? 22.953 7.77 6.352 1 93.94 129 ALA B N 1
ATOM 3824 C CA . ALA B 1 129 ? 24.297 7.383 5.969 1 93.94 129 ALA B CA 1
ATOM 3825 C C . ALA B 1 129 ? 24.766 8.148 4.734 1 93.94 129 ALA B C 1
ATOM 3827 O O . ALA B 1 129 ? 25.969 8.188 4.434 1 93.94 129 ALA B O 1
ATOM 3828 N N . GLY B 1 130 ? 23.875 8.734 4.09 1 94.06 130 GLY B N 1
ATOM 3829 C CA . GLY B 1 130 ? 24.156 9.531 2.908 1 94.06 130 GLY B CA 1
ATOM 3830 C C . GLY B 1 130 ? 22.984 10.398 2.477 1 94.06 130 GLY B C 1
ATOM 3831 O O . GLY B 1 130 ? 21.844 10.148 2.857 1 94.06 130 GLY B O 1
ATOM 3832 N N . TYR B 1 131 ? 23.344 11.414 1.74 1 95.06 131 TYR B N 1
ATOM 3833 C CA . TYR B 1 131 ? 22.312 12.344 1.274 1 95.06 131 TYR B CA 1
ATOM 3834 C C . TYR B 1 131 ? 22.734 13 -0.034 1 95.06 131 TYR B C 1
ATOM 3836 O O . TYR B 1 131 ? 23.906 13.367 -0.209 1 95.06 131 TYR B O 1
ATOM 3844 N N . LEU B 1 132 ? 21.859 13.031 -0.957 1 96.75 132 LEU B N 1
ATOM 3845 C CA . LEU B 1 132 ? 22.047 13.727 -2.227 1 96.75 132 LEU B CA 1
ATOM 3846 C C . LEU B 1 132 ? 20.922 14.719 -2.477 1 96.75 132 LEU B C 1
ATOM 3848 O O . LEU B 1 132 ? 19.766 14.32 -2.65 1 96.75 132 LEU B O 1
ATOM 3852 N N . SER B 1 133 ? 21.266 15.977 -2.525 1 95.25 133 SER B N 1
ATOM 3853 C CA . S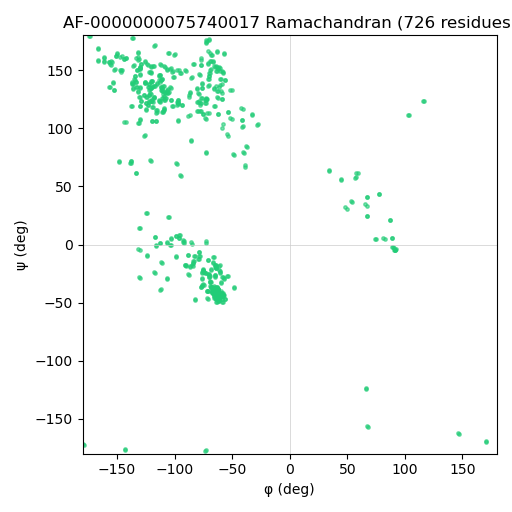ER B 1 133 ? 20.312 17.047 -2.797 1 95.25 133 SER B CA 1
ATOM 3854 C C . SER B 1 133 ? 20.078 17.234 -4.297 1 95.25 133 SER B C 1
ATOM 3856 O O . SER B 1 133 ? 20.953 16.906 -5.102 1 95.25 133 SER B O 1
ATOM 3858 N N . ASP B 1 134 ? 18.938 17.766 -4.613 1 94.81 134 ASP B N 1
ATOM 3859 C CA . ASP B 1 134 ? 18.672 18.078 -6.012 1 94.81 134 ASP B CA 1
ATOM 3860 C C . ASP B 1 134 ? 19.719 19.016 -6.578 1 94.81 134 ASP B C 1
ATOM 3862 O O . ASP B 1 134 ? 20.047 18.969 -7.766 1 94.81 134 ASP B O 1
ATOM 3866 N N . ALA B 1 135 ? 20.297 19.844 -5.762 1 93.31 135 ALA B N 1
ATOM 3867 C CA . ALA B 1 135 ? 21.312 20.797 -6.188 1 93.31 135 ALA B CA 1
ATOM 3868 C C . ALA B 1 135 ? 22.594 20.078 -6.602 1 93.31 135 ALA B C 1
ATOM 3870 O O . ALA B 1 135 ? 23.406 20.609 -7.371 1 93.31 135 ALA B O 1
ATOM 3871 N N . ASP B 1 136 ? 22.781 18.875 -6.145 1 95.5 136 ASP B N 1
ATOM 3872 C CA . ASP B 1 136 ? 24.016 18.141 -6.395 1 95.5 136 ASP B CA 1
ATOM 3873 C C . ASP B 1 136 ? 23.797 17.031 -7.414 1 95.5 136 ASP B C 1
ATOM 3875 O O . ASP B 1 136 ? 24.719 16.25 -7.703 1 95.5 136 ASP B O 1
ATOM 3879 N N . LEU B 1 137 ? 22.609 16.922 -7.914 1 96.31 137 LEU B N 1
ATOM 3880 C CA . LEU B 1 137 ? 22.281 15.883 -8.891 1 96.31 137 LEU B CA 1
ATOM 3881 C C . LEU B 1 137 ? 22.906 16.203 -10.242 1 96.31 137 LEU B C 1
ATOM 3883 O O . LEU B 1 137 ? 22.703 17.297 -10.781 1 96.31 137 LEU B O 1
ATOM 3887 N N . ALA B 1 138 ? 23.672 15.289 -10.742 1 96.62 138 ALA B N 1
ATOM 3888 C CA . ALA B 1 138 ? 24.219 15.43 -12.086 1 96.62 138 ALA B CA 1
ATOM 3889 C C . ALA B 1 138 ? 23.156 15.094 -13.141 1 96.62 138 ALA B C 1
ATOM 3891 O O . ALA B 1 138 ? 22.75 13.938 -13.273 1 96.62 138 ALA B O 1
ATOM 3892 N N . LEU B 1 139 ? 22.812 16.125 -13.906 1 96.19 139 LEU B N 1
ATOM 3893 C CA . LEU B 1 139 ? 21.734 15.953 -14.875 1 96.19 139 LEU B CA 1
ATOM 3894 C C . LEU B 1 139 ? 22.281 15.977 -16.297 1 96.19 139 LEU B C 1
ATOM 3896 O O . LEU B 1 139 ? 23.203 16.734 -16.609 1 96.19 139 LEU B O 1
ATOM 3900 N N . GLN B 1 140 ? 21.812 15.102 -17.078 1 95.5 140 GLN B N 1
ATOM 3901 C CA . GLN B 1 140 ? 21.969 15.133 -18.531 1 95.5 140 GLN B CA 1
ATOM 3902 C C . GLN B 1 140 ? 20.625 15.289 -19.234 1 95.5 140 GLN B C 1
ATOM 3904 O O . GLN B 1 140 ? 19.875 14.32 -19.375 1 95.5 140 GLN B O 1
ATOM 3909 N N . SER B 1 141 ? 20.344 16.422 -19.766 1 95.75 141 SER B N 1
ATOM 3910 C CA . SER B 1 141 ? 19.078 16.75 -20.422 1 95.75 141 SER B CA 1
ATOM 3911 C C . SER B 1 141 ? 17.891 16.453 -19.5 1 95.75 141 SER B C 1
ATOM 3913 O O . SER B 1 141 ? 16.938 15.797 -19.906 1 95.75 141 SER B O 1
ATOM 3915 N N . GLY B 1 142 ? 18.047 16.703 -18.219 1 96.38 142 GLY B N 1
ATOM 3916 C CA . GLY B 1 142 ? 16.969 16.578 -17.266 1 96.38 142 GLY B CA 1
ATOM 3917 C C . GLY B 1 142 ? 16.875 15.195 -16.641 1 96.38 142 GLY B C 1
ATOM 3918 O O . GLY B 1 142 ? 16.047 14.953 -15.758 1 96.38 142 GLY B O 1
ATOM 3919 N N . GLU B 1 143 ? 17.75 14.328 -17.109 1 97.12 143 GLU B N 1
ATOM 3920 C CA . GLU B 1 143 ? 17.766 12.953 -16.609 1 97.12 143 GLU B CA 1
ATOM 3921 C C . GLU B 1 143 ? 18.953 12.711 -15.703 1 97.12 143 GLU B C 1
ATOM 3923 O O . GLU B 1 143 ? 19.984 13.383 -15.82 1 97.12 143 GLU B O 1
ATOM 3928 N N . PHE B 1 144 ? 18.766 11.797 -14.75 1 97.56 144 PHE B N 1
ATOM 3929 C CA . PHE B 1 144 ? 19.875 11.438 -13.883 1 97.56 144 PHE B CA 1
ATOM 3930 C C . PHE B 1 144 ? 20 9.922 -13.758 1 97.56 144 PHE B C 1
ATOM 3932 O O . PHE B 1 144 ? 19.031 9.195 -13.953 1 97.56 144 PHE B O 1
ATOM 3939 N N . THR B 1 145 ? 21.172 9.469 -13.562 1 97.44 145 THR B N 1
ATOM 3940 C CA . THR B 1 145 ? 21.516 8.086 -13.234 1 97.44 145 THR B CA 1
ATOM 3941 C C . THR B 1 145 ? 22.422 8.031 -12.008 1 97.44 145 THR B C 1
ATOM 3943 O O . THR B 1 145 ? 23.453 8.695 -11.953 1 97.44 145 THR B O 1
ATOM 3946 N N . LEU B 1 146 ? 21.984 7.297 -10.992 1 97.62 146 LEU B N 1
ATOM 3947 C CA . LEU B 1 146 ? 22.781 7.082 -9.789 1 97.62 146 LEU B CA 1
ATOM 3948 C C . LEU B 1 146 ? 23.219 5.625 -9.68 1 97.62 146 LEU B C 1
ATOM 3950 O O . LEU B 1 146 ? 22.438 4.715 -9.961 1 97.62 146 LEU B O 1
ATOM 3954 N N . LEU B 1 147 ? 24.469 5.496 -9.352 1 97.06 147 LEU B N 1
ATOM 3955 C CA . LEU B 1 147 ? 25 4.172 -9.055 1 97.06 147 LEU B CA 1
ATOM 3956 C C . LEU B 1 147 ? 25.297 4.027 -7.57 1 97.06 147 LEU B C 1
ATOM 3958 O O . LEU B 1 147 ? 26.156 4.723 -7.031 1 97.06 147 LEU B O 1
ATOM 3962 N N . LEU B 1 148 ? 24.594 3.158 -6.945 1 97.19 148 LEU B N 1
ATOM 3963 C CA . LEU B 1 148 ? 24.75 2.938 -5.512 1 97.19 148 LEU B CA 1
ATOM 3964 C C . LEU B 1 148 ? 25.578 1.682 -5.242 1 97.19 148 LEU B C 1
ATOM 3966 O O . LEU B 1 148 ? 25.188 0.582 -5.637 1 97.19 148 LEU B O 1
ATOM 3970 N N . SER B 1 149 ? 26.672 1.845 -4.602 1 96.19 149 SER B N 1
ATOM 3971 C CA . SER B 1 149 ? 27.516 0.714 -4.246 1 96.19 149 SER B CA 1
ATOM 3972 C C . SER B 1 149 ? 28.484 1.082 -3.127 1 96.19 149 SER B C 1
ATOM 3974 O O . SER B 1 149 ? 28.703 2.264 -2.85 1 96.19 149 SER B O 1
ATOM 3976 N N . ALA B 1 150 ? 29 0.059 -2.477 1 95.19 150 ALA B N 1
ATOM 3977 C CA . ALA B 1 150 ? 29.953 0.276 -1.392 1 95.19 150 ALA B CA 1
ATOM 3978 C C . ALA B 1 150 ? 31.281 0.822 -1.924 1 95.19 150 ALA B C 1
ATOM 3980 O O . ALA B 1 150 ? 31.875 1.721 -1.324 1 95.19 150 ALA B O 1
ATOM 3981 N N . LEU B 1 151 ? 31.656 0.261 -3.039 1 93.25 151 LEU B N 1
ATOM 3982 C CA . LEU B 1 151 ? 32.906 0.687 -3.67 1 93.25 151 LEU B CA 1
ATOM 3983 C C . LEU B 1 151 ? 32.625 1.395 -4.992 1 93.25 151 LEU B C 1
ATOM 3985 O O . LEU B 1 151 ? 31.703 1.023 -5.719 1 93.25 151 LEU B O 1
ATOM 3989 N N . GLU B 1 152 ? 33.438 2.311 -5.219 1 91.94 152 GLU B N 1
ATOM 3990 C CA . GLU B 1 152 ? 33.312 3.031 -6.48 1 91.94 152 GLU B CA 1
ATOM 3991 C C . GLU B 1 152 ? 33.531 2.109 -7.672 1 91.94 152 GLU B C 1
ATOM 3993 O O . GLU B 1 152 ? 34.562 1.397 -7.719 1 91.94 152 GLU B O 1
ATOM 3998 N N . PRO B 1 153 ? 32.594 2.137 -8.516 1 88.81 153 PRO B N 1
ATOM 3999 C CA . PRO B 1 153 ? 32.812 1.277 -9.688 1 88.81 153 PRO B CA 1
ATOM 4000 C C . PRO B 1 153 ? 33.938 1.77 -10.594 1 88.81 153 PRO B C 1
ATOM 4002 O O . PRO B 1 153 ? 34.156 2.977 -10.68 1 88.81 153 PRO B O 1
ATOM 4005 N N . ASP B 1 154 ? 34.531 0.839 -11.234 1 84.75 154 ASP B N 1
ATOM 4006 C CA . ASP B 1 154 ? 35.625 1.182 -12.156 1 84.75 154 ASP B CA 1
ATOM 4007 C C . ASP B 1 154 ? 35.094 1.973 -13.352 1 84.75 154 ASP B C 1
ATOM 4009 O O . ASP B 1 154 ? 35.719 2.939 -13.789 1 84.75 154 ASP B O 1
ATOM 4013 N N . GLU B 1 155 ? 33.969 1.63 -13.852 1 80.44 155 GLU B N 1
ATOM 4014 C CA . GLU B 1 155 ? 33.312 2.291 -14.977 1 80.44 155 GLU B CA 1
ATOM 4015 C C . GLU B 1 155 ? 31.891 2.697 -14.625 1 80.44 155 GLU B C 1
ATOM 4017 O O . GLU B 1 155 ? 30.953 1.933 -14.844 1 80.44 155 GLU B O 1
ATOM 4022 N N . PRO B 1 156 ? 31.734 3.855 -14.195 1 73.69 156 PRO B N 1
ATOM 4023 C CA . PRO B 1 156 ? 30.391 4.227 -13.758 1 73.69 156 PRO B CA 1
ATOM 4024 C C . PRO B 1 156 ? 29.422 4.422 -14.922 1 73.69 156 PRO B C 1
ATOM 4026 O O . PRO B 1 156 ? 28.219 4.512 -14.719 1 73.69 156 PRO B O 1
ATOM 4029 N N . GLY B 1 157 ? 29.875 4.18 -16.062 1 73 157 GLY B N 1
ATOM 4030 C CA . GLY B 1 157 ? 29 4.238 -17.234 1 73 157 GLY B CA 1
ATOM 4031 C C . GLY B 1 157 ? 28.156 5.496 -17.281 1 73 157 GLY B C 1
ATOM 4032 O O . GLY B 1 157 ? 26.969 5.438 -17.641 1 73 157 GLY B O 1
ATOM 4033 N N . GLY B 1 158 ? 28.688 6.637 -16.75 1 80.06 158 GLY B N 1
ATOM 4034 C CA . GLY B 1 158 ? 28 7.914 -16.859 1 80.06 158 GLY B CA 1
ATOM 4035 C C . GLY B 1 158 ? 27.094 8.203 -15.68 1 80.06 158 GLY B C 1
ATOM 4036 O O . GLY B 1 158 ? 26.5 9.281 -15.594 1 80.06 158 GLY B O 1
ATOM 4037 N N . GLY B 1 159 ? 26.969 7.297 -14.797 1 91.88 159 GLY B N 1
ATOM 4038 C CA . GLY B 1 159 ? 26.125 7.57 -13.648 1 91.88 159 GLY B CA 1
ATOM 4039 C C . GLY B 1 159 ? 26.875 8.203 -12.492 1 91.88 159 GLY B C 1
ATOM 4040 O O . GLY B 1 159 ? 28.094 8.086 -12.398 1 91.88 159 GLY B O 1
ATOM 4041 N N . GLN B 1 160 ? 26.203 9.031 -11.711 1 96.06 160 GLN B N 1
ATOM 4042 C CA . GLN B 1 160 ? 26.734 9.609 -10.477 1 96.06 160 GLN B CA 1
ATOM 4043 C C . GLN B 1 160 ? 26.812 8.57 -9.367 1 96.06 160 GLN B C 1
ATOM 4045 O O . GLN B 1 160 ? 25.797 7.961 -9.016 1 96.06 160 GLN B O 1
ATOM 4050 N N . TRP B 1 161 ? 28 8.398 -8.883 1 96.56 161 TRP B N 1
ATOM 4051 C CA . TRP B 1 161 ? 28.203 7.387 -7.848 1 96.56 161 TRP B CA 1
ATOM 4052 C C . TRP B 1 161 ? 27.781 7.918 -6.484 1 96.56 161 TRP B C 1
ATOM 4054 O O . TRP B 1 161 ? 28.109 9.055 -6.125 1 96.56 161 TRP B O 1
ATOM 4064 N N . VAL B 1 162 ? 27.047 7.117 -5.789 1 96.56 162 VAL B N 1
ATOM 4065 C CA . VAL B 1 162 ? 26.672 7.363 -4.402 1 96.56 162 VAL B CA 1
ATOM 4066 C C . VAL B 1 162 ? 27.078 6.172 -3.535 1 96.56 162 VAL B C 1
ATOM 4068 O O . VAL B 1 162 ? 26.609 5.055 -3.738 1 96.56 162 VAL B O 1
ATOM 4071 N N . GLN B 1 163 ? 27.859 6.402 -2.568 1 96.38 163 GLN B N 1
ATOM 4072 C CA . GLN B 1 163 ? 28.344 5.324 -1.712 1 96.38 163 GLN B CA 1
ATOM 4073 C C . GLN B 1 163 ? 27.25 4.871 -0.74 1 96.38 163 GLN B C 1
ATOM 4075 O O . GLN B 1 163 ? 26.562 5.699 -0.146 1 96.38 163 GLN B O 1
ATOM 4080 N N . ILE B 1 164 ? 27.109 3.553 -0.636 1 97.25 164 ILE B N 1
ATOM 4081 C CA . ILE B 1 164 ? 26.25 3.025 0.42 1 97.25 164 ILE B CA 1
ATOM 4082 C C . ILE B 1 164 ? 27.062 2.141 1.356 1 97.25 164 ILE B C 1
ATOM 4084 O O . ILE B 1 164 ? 27.953 1.413 0.912 1 97.25 164 ILE B O 1
ATOM 4088 N N . PRO B 1 165 ? 26.891 2.283 2.639 1 96.88 165 PRO B N 1
ATOM 4089 C CA . PRO B 1 165 ? 27.641 1.471 3.596 1 96.88 165 PRO B CA 1
ATOM 4090 C C . PRO B 1 165 ? 27.172 0.021 3.643 1 96.88 165 PRO B C 1
ATOM 4092 O O . PRO B 1 165 ? 26.141 -0.315 3.043 1 96.88 165 PRO B O 1
ATOM 4095 N N . ASP B 1 166 ? 27.891 -0.816 4.398 1 94.88 166 ASP B N 1
ATOM 4096 C CA . ASP B 1 166 ? 27.594 -2.244 4.5 1 94.88 166 ASP B CA 1
ATOM 4097 C C . ASP B 1 166 ? 26.25 -2.486 5.16 1 94.88 166 ASP B C 1
ATOM 4099 O O . ASP B 1 166 ? 25.594 -3.498 4.895 1 94.88 166 ASP B O 1
ATOM 4103 N N . ASP B 1 167 ? 25.828 -1.562 6.008 1 95.5 167 ASP B N 1
ATOM 4104 C CA . ASP B 1 167 ? 24.578 -1.744 6.727 1 95.5 167 ASP B CA 1
ATOM 4105 C C . ASP B 1 167 ? 23.484 -0.845 6.156 1 95.5 167 ASP B C 1
ATOM 4107 O O . ASP B 1 167 ? 22.562 -0.441 6.871 1 95.5 167 ASP B O 1
ATOM 4111 N N . ALA B 1 168 ? 23.672 -0.448 4.832 1 96.75 168 ALA B N 1
ATOM 4112 C CA . ALA B 1 168 ? 22.609 0.305 4.172 1 96.75 168 ALA B CA 1
ATOM 4113 C C . ALA B 1 168 ? 21.281 -0.461 4.211 1 96.75 168 ALA B C 1
ATOM 4115 O O . ALA B 1 168 ? 21.266 -1.683 4.047 1 96.75 168 ALA B O 1
ATOM 4116 N N . SER B 1 169 ? 20.188 0.308 4.414 1 95.69 169 SER B N 1
ATOM 4117 C CA . SER B 1 169 ? 18.922 -0.4 4.633 1 95.69 169 SER B CA 1
ATOM 4118 C C . SER B 1 169 ? 17.828 0.144 3.73 1 95.69 169 SER B C 1
ATOM 4120 O O . SER B 1 169 ? 16.875 -0.576 3.387 1 95.69 169 SER B O 1
ATOM 4122 N N . ALA B 1 170 ? 17.922 1.441 3.355 1 96.88 170 ALA B N 1
ATOM 4123 C CA . ALA B 1 170 ? 16.828 1.997 2.561 1 96.88 170 ALA B CA 1
ATOM 4124 C C . ALA B 1 170 ? 17.266 3.271 1.844 1 96.88 170 ALA B C 1
ATOM 4126 O O . ALA B 1 170 ? 18.266 3.895 2.223 1 96.88 170 ALA B O 1
ATOM 4127 N N . ILE B 1 171 ? 16.562 3.57 0.805 1 97.62 171 ILE B N 1
ATOM 4128 C CA . ILE B 1 171 ? 16.594 4.875 0.151 1 97.62 171 ILE B CA 1
ATOM 4129 C C . ILE B 1 171 ? 15.258 5.59 0.381 1 97.62 171 ILE B C 1
ATOM 4131 O O . ILE B 1 171 ? 14.195 5.02 0.136 1 97.62 171 ILE B O 1
ATOM 4135 N N . VAL B 1 172 ? 15.297 6.785 0.888 1 97.06 172 VAL B N 1
ATOM 4136 C CA . VAL B 1 172 ? 14.109 7.617 1.047 1 97.06 172 VAL B CA 1
ATOM 4137 C C . VAL B 1 172 ? 14.203 8.828 0.125 1 97.06 172 VAL B C 1
ATOM 4139 O O . VAL B 1 172 ? 15.18 9.578 0.167 1 97.06 172 VAL B O 1
ATOM 4142 N N . VAL B 1 173 ? 13.227 8.969 -0.686 1 97.69 173 VAL B N 1
ATOM 4143 C CA . VAL B 1 173 ? 13.141 10.117 -1.591 1 97.69 173 VAL B CA 1
ATOM 4144 C C . VAL B 1 173 ? 12.07 11.086 -1.1 1 97.69 173 VAL B C 1
ATOM 4146 O O . VAL B 1 173 ? 10.945 10.672 -0.798 1 97.69 173 VAL B O 1
ATOM 4149 N N . ARG B 1 174 ? 12.406 12.336 -1.039 1 97.31 174 ARG B N 1
ATOM 4150 C CA . ARG B 1 174 ? 11.477 13.398 -0.669 1 97.31 174 ARG B CA 1
ATOM 4151 C C . ARG B 1 174 ? 11.359 14.43 -1.784 1 97.31 174 ARG B C 1
ATOM 4153 O O . ARG B 1 174 ? 12.367 14.922 -2.297 1 97.31 174 ARG B O 1
ATOM 4160 N N . GLU B 1 175 ? 10.195 14.727 -2.129 1 97.81 175 GLU B N 1
ATOM 4161 C CA . GLU B 1 175 ? 9.891 15.75 -3.125 1 97.81 175 GLU B CA 1
ATOM 4162 C C . GLU B 1 175 ? 8.938 16.797 -2.566 1 97.81 175 GLU B C 1
ATOM 4164 O O . GLU B 1 175 ? 7.949 16.469 -1.914 1 97.81 175 GLU B O 1
ATOM 4169 N N . TYR B 1 176 ? 9.312 18.094 -2.666 1 97.88 176 TYR B N 1
ATOM 4170 C CA . TYR B 1 176 ? 8.406 19.172 -2.312 1 97.88 176 TYR B CA 1
ATOM 4171 C C . TYR B 1 176 ? 7.832 19.844 -3.562 1 97.88 176 TYR B C 1
ATOM 4173 O O . TYR B 1 176 ? 8.555 20.094 -4.527 1 97.88 176 TYR B O 1
ATOM 4181 N N . VAL B 1 177 ? 6.578 20.062 -3.482 1 97.19 177 VAL B N 1
ATOM 4182 C CA . VAL B 1 177 ? 5.859 20.672 -4.602 1 97.19 177 VAL B CA 1
ATOM 4183 C C . VAL B 1 177 ? 5.227 21.984 -4.16 1 97.19 177 VAL B C 1
ATOM 4185 O O . VAL B 1 177 ? 4.484 22.031 -3.178 1 97.19 177 VAL B O 1
ATOM 4188 N N . GLY B 1 178 ? 5.523 23.062 -4.812 1 94.31 178 GLY B N 1
ATOM 4189 C CA . GLY B 1 178 ? 4.941 24.359 -4.516 1 94.31 178 GLY B CA 1
ATOM 4190 C C . GLY B 1 178 ? 3.576 24.562 -5.145 1 94.31 178 GLY B C 1
ATOM 4191 O O . GLY B 1 178 ? 2.637 25 -4.48 1 94.31 178 GLY B O 1
ATOM 4192 N N . ASP B 1 179 ? 3.496 24.234 -6.391 1 92.31 179 ASP B N 1
ATOM 4193 C CA . ASP B 1 179 ? 2.279 24.344 -7.191 1 92.31 179 ASP B CA 1
ATOM 4194 C C . ASP B 1 179 ? 2.172 23.188 -8.18 1 92.31 179 ASP B C 1
ATOM 4196 O O . ASP B 1 179 ? 2.785 23.219 -9.25 1 92.31 179 ASP B O 1
ATOM 4200 N N . ARG B 1 180 ? 1.302 22.25 -7.914 1 89 180 ARG B N 1
ATOM 4201 C CA . ARG B 1 180 ? 1.199 21.016 -8.68 1 89 180 ARG B CA 1
ATOM 4202 C C . ARG B 1 180 ? 0.761 21.297 -10.117 1 89 180 ARG B C 1
ATOM 4204 O O . ARG B 1 180 ? 1.09 20.547 -11.031 1 89 180 ARG B O 1
ATOM 4211 N N . SER B 1 181 ? 0.082 22.359 -10.312 1 90.44 181 SER B N 1
ATOM 4212 C CA . SER B 1 181 ? -0.421 22.688 -11.641 1 90.44 181 SER B CA 1
ATOM 4213 C C . SER B 1 181 ? 0.68 23.266 -12.523 1 90.44 181 SER B C 1
ATOM 4215 O O . SER B 1 181 ? 0.529 23.344 -13.742 1 90.44 181 SER B O 1
ATOM 4217 N N . ARG B 1 182 ? 1.795 23.562 -11.961 1 93.38 182 ARG B N 1
ATOM 4218 C CA . ARG B 1 182 ? 2.822 24.281 -12.711 1 93.38 182 ARG B CA 1
ATOM 4219 C C . ARG B 1 182 ? 4.137 23.5 -12.711 1 93.38 182 ARG B C 1
ATOM 4221 O O . ARG B 1 182 ? 5.078 23.875 -13.422 1 93.38 182 ARG B O 1
ATOM 4228 N N . GLU B 1 183 ? 4.164 22.5 -11.922 1 95.81 183 GLU B N 1
ATOM 4229 C CA . GLU B 1 183 ? 5.422 21.781 -11.758 1 95.81 183 GLU B CA 1
ATOM 4230 C C . GLU B 1 183 ? 5.32 20.359 -12.328 1 95.81 183 GLU B C 1
ATOM 4232 O O . GLU B 1 183 ? 4.246 19.75 -12.312 1 95.81 183 GLU B O 1
ATOM 4237 N N . GLU B 1 184 ? 6.461 19.938 -12.891 1 96.81 184 GLU B N 1
ATOM 4238 C CA . GLU B 1 184 ? 6.602 18.547 -13.305 1 96.81 184 GLU B CA 1
ATOM 4239 C C . GLU B 1 184 ? 7.316 17.719 -12.242 1 96.81 184 GLU B C 1
ATOM 4241 O O . GLU B 1 184 ? 8.438 18.047 -11.844 1 96.81 184 GLU B O 1
ATOM 4246 N N . LEU B 1 185 ? 6.672 16.672 -11.82 1 97.19 185 LEU B N 1
ATOM 4247 C CA . LEU B 1 185 ? 7.199 15.859 -10.727 1 97.19 185 LEU B CA 1
ATOM 4248 C C . LEU B 1 185 ? 8.336 14.961 -11.211 1 97.19 185 LEU B C 1
ATOM 4250 O O . LEU B 1 185 ? 8.391 14.609 -12.391 1 97.19 185 LEU B O 1
ATOM 4254 N N . ALA B 1 186 ? 9.188 14.609 -10.289 1 97.81 186 ALA B N 1
ATOM 4255 C CA . ALA B 1 186 ? 1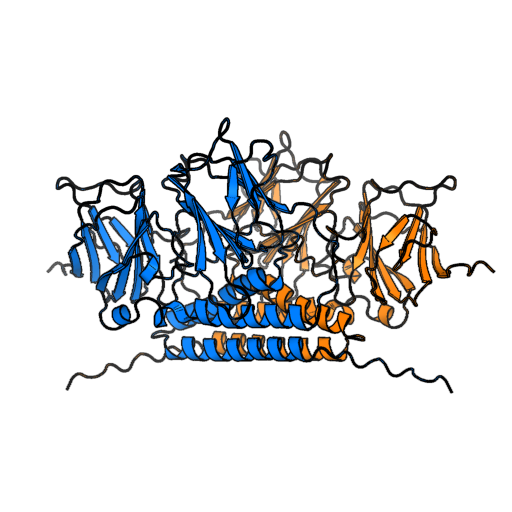0.281 13.68 -10.57 1 97.81 186 ALA B CA 1
ATOM 4256 C C . ALA B 1 186 ? 9.75 12.266 -10.797 1 97.81 186 ALA B C 1
ATOM 4258 O O . ALA B 1 186 ? 8.688 11.906 -10.281 1 97.81 186 ALA B O 1
ATOM 4259 N N . LYS B 1 187 ? 10.398 11.555 -11.625 1 96.5 187 LYS B N 1
ATOM 4260 C CA . LYS B 1 187 ? 10.164 10.133 -11.844 1 96.5 187 LYS B CA 1
ATOM 4261 C C . LYS B 1 187 ? 11.445 9.328 -11.672 1 96.5 187 LYS B C 1
ATOM 4263 O O . LYS B 1 187 ? 12.531 9.781 -12.055 1 96.5 187 LYS B O 1
ATOM 4268 N N . MET B 1 188 ? 11.281 8.156 -11.016 1 97.06 188 MET B N 1
ATOM 4269 C CA . MET B 1 188 ? 12.5 7.363 -10.875 1 97.06 188 MET B CA 1
ATOM 4270 C C . MET B 1 188 ? 12.172 5.891 -10.664 1 97.06 188 MET B C 1
ATOM 4272 O O . MET B 1 188 ? 11.062 5.551 -10.242 1 97.06 188 MET B O 1
ATOM 4276 N N . ARG B 1 189 ? 13.062 5.105 -10.961 1 96.94 189 ARG B N 1
ATOM 4277 C CA . ARG B 1 189 ? 13.023 3.668 -10.711 1 96.94 189 ARG B CA 1
ATOM 4278 C C . ARG B 1 189 ? 14.359 3.172 -10.172 1 96.94 189 ARG B C 1
ATOM 4280 O O . ARG B 1 189 ? 15.398 3.799 -10.391 1 96.94 189 ARG B O 1
ATOM 4287 N N . ILE B 1 190 ? 14.297 2.098 -9.445 1 97.56 190 ILE B N 1
ATOM 4288 C CA . ILE B 1 190 ? 15.5 1.493 -8.883 1 97.56 190 ILE B CA 1
ATOM 4289 C C . ILE B 1 190 ? 15.625 0.048 -9.359 1 97.56 190 ILE B C 1
ATOM 4291 O O . ILE B 1 190 ? 14.625 -0.67 -9.445 1 97.56 190 ILE B O 1
ATOM 4295 N N . GLU B 1 191 ? 16.844 -0.337 -9.703 1 95.31 191 GLU B N 1
ATOM 4296 C CA . GLU B 1 191 ? 17.125 -1.707 -10.117 1 95.31 191 GLU B CA 1
ATOM 4297 C C . GLU B 1 191 ? 18.391 -2.23 -9.445 1 95.31 191 GLU B C 1
ATOM 4299 O O . GLU B 1 191 ? 19.344 -1.479 -9.234 1 95.31 191 GLU B O 1
ATOM 4304 N N . ALA B 1 192 ? 18.359 -3.471 -9.094 1 95 192 ALA B N 1
ATOM 4305 C CA . ALA B 1 192 ? 19.547 -4.137 -8.586 1 95 192 ALA B CA 1
ATOM 4306 C C . ALA B 1 192 ? 20.406 -4.676 -9.734 1 95 192 ALA B C 1
ATOM 4308 O O . ALA B 1 192 ? 19.875 -5.148 -10.742 1 95 192 ALA B O 1
ATOM 4309 N N . PHE B 1 193 ? 21.719 -4.52 -9.375 1 90.94 193 PHE B N 1
ATOM 4310 C CA . PHE B 1 193 ? 22.609 -5.184 -10.312 1 90.94 193 PHE B CA 1
ATOM 4311 C C . PHE B 1 193 ? 22.641 -6.688 -10.062 1 90.94 193 PHE B C 1
ATOM 4313 O O . PHE B 1 193 ? 22.859 -7.129 -8.93 1 90.94 193 PHE B O 1
ATOM 4320 N N . ALA B 1 194 ? 22.359 -7.551 -10.875 1 84.44 194 ALA B N 1
ATOM 4321 C CA . ALA B 1 194 ? 22.438 -9.008 -10.82 1 84.44 194 ALA B CA 1
ATOM 4322 C C . ALA B 1 194 ? 21.594 -9.562 -9.68 1 84.44 194 ALA B C 1
ATOM 4324 O O . ALA B 1 194 ? 22.125 -10.156 -8.734 1 84.44 194 ALA B O 1
ATOM 4325 N N . PRO B 1 195 ? 20.344 -9.375 -9.656 1 83.56 195 PRO B N 1
ATOM 4326 C CA . PRO B 1 195 ? 19.516 -9.875 -8.562 1 83.56 195 PRO B CA 1
ATOM 4327 C C . PRO B 1 195 ? 19.594 -11.391 -8.391 1 83.56 195 PRO B C 1
ATOM 4329 O O . PRO B 1 195 ? 19.672 -12.117 -9.383 1 83.56 195 PRO B O 1
ATOM 4332 N N . ALA B 1 196 ? 19.828 -11.734 -7.098 1 77 196 ALA B N 1
ATOM 4333 C CA . ALA B 1 196 ? 19.859 -13.164 -6.797 1 77 196 ALA B CA 1
ATOM 4334 C C . ALA B 1 196 ? 18.5 -13.812 -7.074 1 77 196 ALA B C 1
ATOM 4336 O O . ALA B 1 196 ? 17.469 -13.148 -7.027 1 77 196 ALA B O 1
ATOM 4337 N N . PRO B 1 197 ? 18.609 -15.094 -7.375 1 78.44 197 PRO B N 1
ATOM 4338 C CA . PRO B 1 197 ? 17.328 -15.797 -7.531 1 78.44 197 PRO B CA 1
ATOM 4339 C C . PRO B 1 197 ? 16.5 -15.812 -6.246 1 78.44 197 PRO B C 1
ATOM 4341 O O . PRO B 1 197 ? 17.062 -15.719 -5.148 1 78.44 197 PRO B O 1
ATOM 4344 N N . ALA B 1 198 ? 15.281 -15.867 -6.445 1 77.62 198 ALA B N 1
ATOM 4345 C CA . ALA B 1 198 ? 14.375 -15.906 -5.301 1 77.62 198 ALA B CA 1
ATOM 4346 C C . ALA B 1 198 ? 14.594 -17.172 -4.477 1 77.62 198 ALA B C 1
ATOM 4348 O O . ALA B 1 198 ? 14.82 -18.25 -5.027 1 77.62 198 ALA B O 1
ATOM 4349 N N . SER B 1 199 ? 14.703 -16.969 -3.209 1 77.81 199 SER B N 1
ATOM 4350 C CA . SER B 1 199 ? 14.766 -18.094 -2.279 1 77.81 199 SER B CA 1
ATOM 4351 C C . SER B 1 199 ? 13.633 -18.047 -1.264 1 77.81 199 SER B C 1
ATOM 4353 O O . SER B 1 199 ? 13.141 -16.953 -0.935 1 77.81 199 SER B O 1
ATOM 4355 N N . PRO B 1 200 ? 13.195 -19.25 -0.86 1 81.69 200 PRO B N 1
ATOM 4356 C CA . PRO B 1 200 ? 12.195 -19.234 0.212 1 81.69 200 PRO B CA 1
ATOM 4357 C C . PRO B 1 200 ? 12.688 -18.516 1.468 1 81.69 200 PRO B C 1
ATOM 4359 O O . PRO B 1 200 ? 13.891 -18.531 1.758 1 81.69 200 PRO B O 1
ATOM 4362 N N . PRO B 1 201 ? 11.742 -17.938 2.104 1 88.81 201 PRO B N 1
ATOM 4363 C CA . PRO B 1 201 ? 12.172 -17.281 3.346 1 88.81 201 PRO B CA 1
ATOM 4364 C C . PRO B 1 201 ? 12.711 -18.281 4.375 1 88.81 201 PRO B C 1
ATOM 4366 O O . PRO B 1 201 ? 12.258 -19.422 4.426 1 88.81 201 PRO B O 1
ATOM 4369 N N . THR B 1 202 ? 13.641 -17.828 5.176 1 94.12 202 THR B N 1
ATOM 4370 C CA . THR B 1 202 ? 14.125 -18.609 6.301 1 94.12 202 THR B CA 1
ATOM 4371 C C . THR B 1 202 ? 13.484 -18.156 7.605 1 94.12 202 THR B C 1
ATOM 4373 O O . THR B 1 202 ? 12.914 -17.062 7.672 1 94.12 202 THR B O 1
ATOM 4376 N N . ASP B 1 203 ? 13.594 -18.984 8.578 1 97.5 203 ASP B N 1
ATOM 4377 C CA . ASP B 1 203 ? 13.016 -18.703 9.891 1 97.5 203 ASP B CA 1
ATOM 4378 C C . ASP B 1 203 ? 13.586 -17.422 10.469 1 97.5 203 ASP B C 1
ATOM 4380 O O . ASP B 1 203 ? 12.836 -16.547 10.922 1 97.5 203 ASP B O 1
ATOM 4384 N N . ASP B 1 204 ? 14.891 -17.25 10.367 1 95.56 204 ASP B N 1
ATOM 4385 C CA . ASP B 1 204 ? 15.562 -16.094 10.953 1 95.56 204 ASP B CA 1
ATOM 4386 C C . ASP B 1 204 ? 15.234 -14.812 10.18 1 95.56 204 ASP B C 1
ATOM 4388 O O . ASP B 1 204 ? 15.008 -13.758 10.773 1 95.56 204 ASP B O 1
ATOM 4392 N N . GLU B 1 205 ? 15.18 -14.914 8.906 1 92.81 205 GLU B N 1
ATOM 4393 C CA . GLU B 1 205 ? 14.875 -13.75 8.07 1 92.81 205 GLU B CA 1
ATOM 4394 C C . GLU B 1 205 ? 13.469 -13.234 8.344 1 92.81 205 GLU B C 1
ATOM 4396 O O . GLU B 1 205 ? 13.273 -12.031 8.523 1 92.81 205 GLU B O 1
ATOM 4401 N N . LEU B 1 206 ? 12.508 -14.133 8.383 1 96.94 206 LEU B N 1
ATOM 4402 C CA . LEU B 1 206 ? 11.125 -13.719 8.617 1 96.94 206 LEU B CA 1
ATOM 4403 C C . LEU B 1 206 ? 10.938 -13.203 10.039 1 96.94 206 LEU B C 1
ATOM 4405 O O . LEU B 1 206 ? 10.188 -12.258 10.266 1 96.94 206 LEU B O 1
ATOM 4409 N N . ALA B 1 207 ? 11.648 -13.836 10.977 1 97.31 207 ALA B N 1
ATOM 4410 C CA . ALA B 1 207 ? 11.633 -13.336 12.352 1 97.31 207 ALA B CA 1
ATOM 4411 C C . ALA B 1 207 ? 12.117 -11.891 12.414 1 97.31 207 ALA B C 1
ATOM 4413 O O . ALA B 1 207 ? 11.531 -11.062 13.109 1 97.31 207 ALA B O 1
ATOM 4414 N N . GLY B 1 208 ? 13.18 -11.609 11.688 1 94.81 208 GLY B N 1
ATOM 4415 C CA . GLY B 1 208 ? 13.68 -10.25 11.617 1 94.81 208 GLY B CA 1
ATOM 4416 C C . GLY B 1 208 ? 12.688 -9.273 11.023 1 94.81 208 GLY B C 1
ATOM 4417 O O . GLY B 1 208 ? 12.523 -8.164 11.523 1 94.81 208 GLY B O 1
ATOM 4418 N N . GLN B 1 209 ? 12.023 -9.688 9.984 1 95.25 209 GLN B N 1
ATOM 4419 C CA . GLN B 1 209 ? 11.023 -8.852 9.336 1 95.25 209 GLN B CA 1
ATOM 4420 C C . GLN B 1 209 ? 9.867 -8.539 10.273 1 95.25 209 GLN B C 1
ATOM 4422 O O . GLN B 1 209 ? 9.43 -7.391 10.375 1 95.25 209 GLN B O 1
ATOM 4427 N N . PHE B 1 210 ? 9.375 -9.562 10.992 1 97.62 210 PHE B N 1
ATOM 4428 C CA . PHE B 1 210 ? 8.258 -9.367 11.922 1 97.62 210 PHE B CA 1
ATOM 4429 C C . PHE B 1 210 ? 8.68 -8.484 13.094 1 97.62 210 PHE B C 1
ATOM 4431 O O . PHE B 1 210 ? 7.887 -7.672 13.57 1 97.62 210 PHE B O 1
ATOM 4438 N N . THR B 1 211 ? 9.906 -8.664 13.539 1 96.44 211 THR B N 1
ATOM 4439 C CA . THR B 1 211 ? 10.422 -7.824 14.617 1 96.44 211 THR B CA 1
ATOM 4440 C C . THR B 1 211 ? 10.492 -6.363 14.18 1 96.44 211 THR B C 1
ATOM 4442 O O . THR B 1 211 ? 10.07 -5.473 14.922 1 96.44 211 THR B O 1
ATOM 4445 N N . ALA B 1 212 ? 10.992 -6.141 1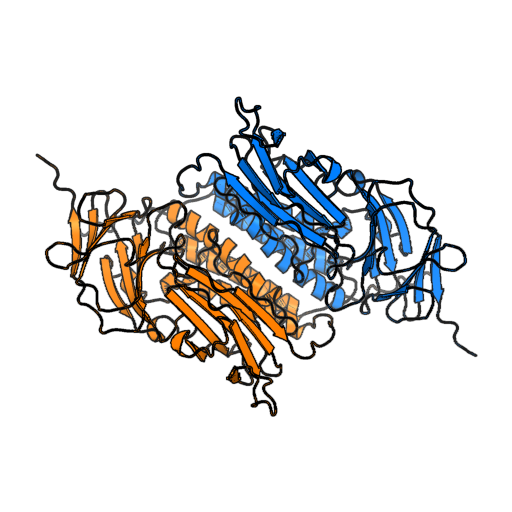3.016 1 94.25 212 ALA B N 1
ATOM 4446 C CA . ALA B 1 212 ? 11.039 -4.789 12.469 1 94.25 212 ALA B CA 1
ATOM 4447 C C . ALA B 1 212 ? 9.641 -4.203 12.328 1 94.25 212 ALA B C 1
ATOM 4449 O O . ALA B 1 212 ? 9.422 -3.027 12.633 1 94.25 212 ALA B O 1
ATOM 4450 N N . LEU B 1 213 ? 8.742 -5.008 11.875 1 96.38 213 LEU B N 1
ATOM 4451 C CA . LEU B 1 213 ? 7.34 -4.609 11.758 1 96.38 213 LEU B CA 1
ATOM 4452 C C . LEU B 1 213 ? 6.793 -4.137 13.102 1 96.38 213 LEU B C 1
ATOM 4454 O O . LEU B 1 213 ? 6.191 -3.066 13.195 1 96.38 213 LEU B O 1
ATOM 4458 N N . ALA B 1 214 ? 7.066 -4.902 14.148 1 97.06 214 ALA B N 1
ATOM 4459 C CA . ALA B 1 214 ? 6.555 -4.605 15.484 1 97.06 214 ALA B CA 1
ATOM 4460 C C . ALA B 1 214 ? 7.148 -3.307 16.016 1 97.06 214 ALA B C 1
ATOM 4462 O O . ALA B 1 214 ? 6.418 -2.439 16.516 1 97.06 214 ALA B O 1
ATOM 4463 N N . TRP B 1 215 ? 8.375 -3.152 15.883 1 94.31 215 TRP B N 1
ATOM 4464 C CA . TRP B 1 215 ? 9.039 -1.983 16.438 1 94.31 215 TRP B CA 1
ATOM 4465 C C . TRP B 1 215 ? 8.68 -0.723 15.664 1 94.31 215 TRP B C 1
ATOM 4467 O O . TRP B 1 215 ? 8.492 0.344 16.25 1 94.31 215 TRP B O 1
ATOM 4477 N N . SER B 1 216 ? 8.602 -0.822 14.359 1 94.12 216 SER B N 1
ATOM 4478 C CA . SER B 1 216 ? 8.188 0.326 13.562 1 94.12 216 SER B CA 1
ATOM 4479 C C . SER B 1 216 ? 6.762 0.752 13.891 1 94.12 216 SER B C 1
ATOM 4481 O O . SER B 1 216 ? 6.457 1.945 13.914 1 94.12 216 SER B O 1
ATOM 4483 N N . LEU B 1 217 ? 5.918 -0.242 14.141 1 97 217 LEU B N 1
ATOM 4484 C CA . LEU B 1 217 ? 4.551 0.053 14.555 1 97 217 LEU B CA 1
ATOM 4485 C C . LEU B 1 217 ? 4.539 0.888 15.836 1 97 217 LEU B C 1
ATOM 4487 O O . LEU B 1 217 ? 3.873 1.926 15.891 1 97 217 LEU B O 1
ATOM 4491 N N . MET B 1 218 ? 5.273 0.463 16.797 1 96.62 218 MET B N 1
ATOM 4492 C CA . MET B 1 218 ? 5.355 1.182 18.062 1 96.62 218 MET B CA 1
ATOM 4493 C C . MET B 1 218 ? 5.891 2.594 17.859 1 96.62 218 MET B C 1
ATOM 4495 O O . MET B 1 218 ? 5.293 3.564 18.328 1 96.62 218 MET B O 1
ATOM 4499 N N . LYS B 1 219 ? 6.875 2.674 17.094 1 93.62 219 LYS B N 1
ATOM 4500 C CA . LYS B 1 219 ? 7.516 3.969 16.875 1 93.62 219 LYS B CA 1
ATOM 4501 C C . LYS B 1 219 ? 6.559 4.941 16.188 1 93.62 219 LYS B C 1
ATOM 4503 O O . LYS B 1 219 ? 6.34 6.051 16.688 1 93.62 219 LYS B O 1
ATOM 4508 N N . LEU B 1 220 ? 5.938 4.52 15.141 1 95.62 220 LEU B N 1
ATOM 4509 C CA . LEU B 1 220 ? 5.16 5.43 14.305 1 95.62 220 LEU B CA 1
ATOM 4510 C C . LEU B 1 220 ? 3.828 5.77 14.961 1 95.62 220 LEU B C 1
ATOM 4512 O O . LEU B 1 220 ? 3.266 6.84 14.719 1 95.62 220 LEU B O 1
ATOM 4516 N N . THR B 1 221 ? 3.309 4.902 15.867 1 97.88 221 THR B N 1
ATOM 4517 C CA . THR B 1 221 ? 2.018 5.156 16.5 1 97.88 221 THR B CA 1
ATOM 4518 C C . THR B 1 221 ? 2.189 5.984 17.766 1 97.88 221 THR B C 1
ATOM 4520 O O . THR B 1 221 ? 1.21 6.484 18.328 1 97.88 221 THR B O 1
ATOM 4523 N N . THR B 1 222 ? 3.459 6.199 18.219 1 97.25 222 THR B N 1
ATOM 4524 C CA . THR B 1 222 ? 3.662 6.891 19.484 1 97.25 222 THR B CA 1
ATOM 4525 C C . THR B 1 222 ? 4.566 8.102 19.297 1 97.25 222 THR B C 1
ATOM 4527 O O . THR B 1 222 ? 5.277 8.5 20.219 1 97.25 222 THR B O 1
ATOM 4530 N N . LEU B 1 223 ? 4.574 8.633 18.172 1 95.5 223 LEU B N 1
ATOM 4531 C CA . LEU B 1 223 ? 5.402 9.805 17.891 1 95.5 223 LEU B CA 1
ATOM 4532 C C . LEU B 1 223 ? 5.039 10.961 18.797 1 95.5 223 LEU B C 1
ATOM 4534 O O . LEU B 1 223 ? 5.902 11.758 19.172 1 95.5 223 LEU B O 1
ATOM 4538 N N . HIS B 1 224 ? 3.756 11.102 19.203 1 96.31 224 HIS B N 1
ATOM 4539 C CA . HIS B 1 224 ? 3.316 12.164 20.094 1 96.31 224 HIS B CA 1
ATOM 4540 C C . HIS B 1 224 ? 4.023 12.086 21.453 1 96.31 224 HIS B C 1
ATOM 4542 O O . HIS B 1 224 ? 4.164 13.094 22.141 1 96.31 224 HIS B O 1
ATOM 4548 N N . ARG B 1 225 ? 4.52 10.914 21.781 1 96.12 225 ARG B N 1
ATOM 4549 C CA . ARG B 1 225 ? 5.223 10.711 23.047 1 96.12 225 ARG B CA 1
ATOM 4550 C C . ARG B 1 225 ? 6.719 10.961 22.891 1 96.12 225 ARG B C 1
ATOM 4552 O O . ARG B 1 225 ? 7.438 11.133 23.875 1 96.12 225 ARG B O 1
ATOM 4559 N N . THR B 1 226 ? 7.188 10.938 21.594 1 92.38 226 THR B N 1
ATOM 4560 C CA . THR B 1 226 ? 8.641 10.898 21.438 1 92.38 226 THR B CA 1
ATOM 4561 C C . THR B 1 226 ? 9.148 12.141 20.719 1 92.38 226 THR B C 1
ATOM 4563 O O . THR B 1 226 ? 10.305 12.531 20.875 1 92.38 226 THR B O 1
ATOM 4566 N N . ILE B 1 227 ? 8.289 12.758 19.953 1 91.44 227 ILE B N 1
ATOM 4567 C CA . ILE B 1 227 ? 8.688 13.969 19.25 1 91.44 227 ILE B CA 1
ATOM 4568 C C . ILE B 1 227 ? 8.242 15.195 20.047 1 91.44 227 ILE B C 1
ATOM 4570 O O . ILE B 1 227 ? 7.059 15.547 20.047 1 91.44 227 ILE B O 1
ATOM 4574 N N . LYS B 1 228 ? 9.219 15.852 20.656 1 91.88 228 LYS B N 1
ATOM 4575 C CA . LYS B 1 228 ? 9.016 17.078 21.422 1 91.88 228 LYS B CA 1
ATOM 4576 C C . LYS B 1 228 ? 7.793 16.969 22.328 1 91.88 228 LYS B C 1
ATOM 4578 O O . LYS B 1 228 ? 6.906 17.812 22.297 1 91.88 228 LYS B O 1
ATOM 4583 N N . PRO B 1 229 ? 7.777 15.922 23.188 1 90.94 229 PRO B N 1
ATOM 4584 C CA . PRO B 1 229 ? 6.602 15.688 24.016 1 90.94 229 PRO B CA 1
ATOM 4585 C C . PRO B 1 229 ? 6.297 16.859 24.953 1 90.94 229 PRO B C 1
ATOM 4587 O O . PRO B 1 229 ? 5.164 17.016 25.406 1 90.94 229 PRO B O 1
ATOM 4590 N N . GLU B 1 230 ? 7.27 17.766 25.203 1 92.62 230 GLU B N 1
ATOM 4591 C CA . GLU B 1 230 ? 7.078 18.922 26.062 1 92.62 230 GLU B CA 1
ATOM 4592 C C . GLU B 1 230 ? 6.031 19.875 25.484 1 92.62 230 GLU B C 1
ATOM 4594 O O . GLU B 1 230 ? 5.422 20.641 26.234 1 92.62 230 GLU B O 1
ATOM 4599 N N . LEU B 1 231 ? 5.793 19.766 24.219 1 94.56 231 LEU B N 1
ATOM 4600 C CA . LEU B 1 231 ? 4.828 20.625 23.547 1 94.56 231 LEU B CA 1
ATOM 4601 C C . LEU B 1 231 ? 3.402 20.281 23.984 1 94.56 231 LEU B C 1
ATOM 4603 O O . LEU B 1 231 ? 2.494 21.109 23.844 1 94.56 231 LEU B O 1
ATOM 4607 N N . LEU B 1 232 ? 3.197 19.047 24.391 1 94.62 232 LEU B N 1
ATOM 4608 C CA . LEU B 1 232 ? 1.873 18.656 24.859 1 94.62 232 LEU B CA 1
ATOM 4609 C C . LEU B 1 232 ? 1.553 19.328 26.203 1 94.62 232 LEU B C 1
ATOM 4611 O O . LEU B 1 232 ? 0.392 19.625 26.484 1 94.62 232 LEU B O 1
ATOM 4615 N N . ASP B 1 233 ? 2.58 19.625 26.953 1 94.94 233 ASP B N 1
ATOM 4616 C CA . ASP B 1 233 ? 2.416 20.266 28.25 1 94.94 233 ASP B CA 1
ATOM 4617 C C . ASP B 1 233 ? 2.398 21.781 28.109 1 94.94 233 ASP B C 1
ATOM 4619 O O . ASP B 1 233 ? 1.891 22.5 28.984 1 94.94 233 ASP B O 1
ATOM 4623 N N . HIS B 1 234 ? 3.016 22.25 27.078 1 95.5 234 HIS B N 1
ATOM 4624 C CA . HIS B 1 234 ? 3.049 23.688 26.797 1 95.5 234 HIS B CA 1
ATOM 4625 C C . HIS B 1 234 ? 2.447 23.984 25.422 1 95.5 234 HIS B C 1
ATOM 4627 O O . HIS B 1 234 ? 3.158 24.391 24.5 1 95.5 234 HIS B O 1
ATOM 4633 N N . PRO B 1 235 ? 1.128 23.859 25.328 1 97.06 235 PRO B N 1
ATOM 4634 C CA . PRO B 1 235 ? 0.487 23.984 24.016 1 97.06 235 PRO B CA 1
ATOM 4635 C C . PRO B 1 235 ? 0.567 25.406 23.453 1 97.06 235 PRO B C 1
ATOM 4637 O O . PRO B 1 235 ? 0.899 26.344 24.188 1 97.06 235 PRO B O 1
ATOM 4640 N N . ASN B 1 236 ? 0.345 25.547 22.219 1 98.06 236 ASN B N 1
ATOM 4641 C CA . ASN B 1 236 ? 0.257 26.812 21.5 1 98.06 236 ASN B CA 1
ATOM 4642 C C . ASN B 1 236 ? 1.595 27.547 21.5 1 98.06 236 ASN B C 1
ATOM 4644 O O . ASN B 1 236 ? 1.638 28.766 21.625 1 98.06 236 ASN B O 1
ATOM 4648 N N . THR B 1 237 ? 2.607 26.75 21.438 1 96.19 237 THR B N 1
ATOM 4649 C CA . THR B 1 237 ? 3.963 27.25 21.281 1 96.19 237 THR B CA 1
ATOM 4650 C C . THR B 1 237 ? 4.648 26.594 20.078 1 96.19 237 THR B C 1
ATOM 4652 O O . THR B 1 237 ? 4.16 25.594 19.547 1 96.19 237 THR B O 1
ATOM 4655 N N . LEU B 1 238 ? 5.605 27.266 19.625 1 95.19 238 LEU B N 1
ATOM 4656 C CA . LEU B 1 238 ? 6.41 26.797 18.516 1 95.19 238 LEU B CA 1
ATOM 4657 C C . LEU B 1 238 ? 7.883 26.703 18.906 1 95.19 238 LEU B C 1
ATOM 4659 O O . LEU B 1 238 ? 8.422 27.609 19.531 1 95.19 238 LEU B O 1
ATOM 4663 N N . LEU B 1 239 ? 8.477 25.594 18.562 1 93.31 239 LEU B N 1
ATOM 4664 C CA . LEU B 1 239 ? 9.891 25.375 18.812 1 93.31 239 LEU B CA 1
ATOM 4665 C C . LEU B 1 239 ? 10.656 25.203 17.516 1 93.31 239 LEU B C 1
ATOM 4667 O O . LEU B 1 239 ? 10.164 24.578 16.578 1 93.31 239 LEU B O 1
ATOM 4671 N N . THR B 1 240 ? 11.781 25.859 17.484 1 88.56 240 THR B N 1
ATOM 4672 C CA . THR B 1 240 ? 12.711 25.516 16.422 1 88.56 240 THR B CA 1
ATOM 4673 C C . THR B 1 240 ? 13.359 24.156 16.672 1 88.56 240 THR B C 1
ATOM 4675 O O . THR B 1 240 ? 13.758 23.859 17.797 1 88.56 240 THR B O 1
ATOM 4678 N N . ALA B 1 241 ? 13.219 23.328 15.711 1 78.12 241 ALA B N 1
ATOM 4679 C CA . ALA B 1 241 ? 13.836 22 15.828 1 78.12 241 ALA B CA 1
ATOM 4680 C C . ALA B 1 241 ? 14.781 21.734 14.656 1 78.12 241 ALA B C 1
ATOM 4682 O O . ALA B 1 241 ? 14.414 21.922 13.5 1 78.12 241 ALA B O 1
ATOM 4683 N N . GLN B 1 242 ? 16.047 21.516 15.094 1 70.56 242 GLN B N 1
ATOM 4684 C CA . GLN B 1 242 ? 16.938 21.031 14.039 1 70.56 242 GLN B CA 1
ATOM 4685 C C . GLN B 1 242 ? 16.562 19.625 13.609 1 70.56 242 GLN B C 1
ATOM 4687 O O . GLN B 1 242 ? 15.852 18.906 14.328 1 70.56 242 GLN B O 1
ATOM 4692 N N . ALA B 1 243 ? 16.969 19.25 12.406 1 71.88 243 ALA B N 1
ATOM 4693 C CA . ALA B 1 243 ? 16.688 17.938 11.836 1 71.88 243 ALA B CA 1
ATOM 4694 C C . ALA B 1 243 ? 17.016 16.828 12.836 1 71.88 243 ALA B C 1
ATOM 4696 O O . ALA B 1 243 ? 16.234 15.891 13.016 1 71.88 243 ALA B O 1
ATOM 4697 N N . ALA B 1 244 ? 17.969 17 13.539 1 68.62 244 ALA B N 1
ATOM 4698 C CA . ALA B 1 244 ? 18.438 15.977 14.469 1 68.62 244 ALA B CA 1
ATOM 4699 C C . ALA B 1 244 ? 17.469 15.805 15.641 1 68.62 244 ALA B C 1
ATOM 4701 O O . ALA B 1 244 ? 17.312 14.711 16.172 1 68.62 244 ALA B O 1
ATOM 4702 N N . ASP B 1 245 ? 16.734 16.859 15.922 1 70.25 245 ASP B N 1
ATOM 4703 C CA . ASP B 1 245 ? 15.797 16.828 17.047 1 70.25 245 ASP B CA 1
ATOM 4704 C C . ASP B 1 245 ? 14.57 15.984 16.719 1 70.25 245 ASP B C 1
ATOM 4706 O O . ASP B 1 245 ? 13.93 15.445 17.609 1 70.25 245 ASP B O 1
ATOM 4710 N N . LEU B 1 246 ? 14.391 15.922 15.453 1 73.12 246 LEU B N 1
ATOM 4711 C CA . LEU B 1 246 ? 13.156 15.273 15.023 1 73.12 246 LEU B CA 1
ATOM 4712 C C . LEU B 1 246 ? 13.43 13.859 14.516 1 73.12 246 LEU B C 1
ATOM 4714 O O . LEU B 1 246 ? 12.5 13.125 14.18 1 73.12 246 LEU B O 1
ATOM 4718 N N . GLY B 1 247 ? 14.641 13.391 14.625 1 71.06 247 GLY B N 1
ATOM 4719 C CA . GLY B 1 247 ? 15.039 12.086 14.141 1 71.06 247 GLY B CA 1
ATOM 4720 C C . GLY B 1 247 ? 15.805 12.141 12.836 1 71.06 247 GLY B C 1
ATOM 4721 O O . GLY B 1 247 ? 15.234 12.43 11.781 1 71.06 247 GLY B O 1
ATOM 4722 N N . ALA B 1 248 ? 17.031 11.812 12.977 1 67.81 248 ALA B N 1
ATOM 4723 C CA . ALA B 1 248 ? 17.938 11.938 11.844 1 67.81 248 ALA B CA 1
ATOM 4724 C C . ALA B 1 248 ? 17.5 11.07 10.68 1 67.81 248 ALA B C 1
ATOM 4726 O O . ALA B 1 248 ? 17.75 11.391 9.516 1 67.81 248 ALA B O 1
ATOM 4727 N N . ALA B 1 249 ? 16.797 10.102 10.969 1 74.44 249 ALA B N 1
ATOM 4728 C CA . ALA B 1 249 ? 16.328 9.219 9.906 1 74.44 249 ALA B CA 1
ATOM 4729 C C . ALA B 1 249 ? 15.086 9.773 9.227 1 74.44 249 ALA B C 1
ATOM 4731 O O . ALA B 1 249 ? 14.75 9.375 8.109 1 74.44 249 ALA B O 1
ATOM 4732 N N . ASP B 1 250 ? 14.562 10.758 9.797 1 76.25 250 ASP B N 1
ATOM 4733 C CA . ASP B 1 250 ? 13.234 11.164 9.344 1 76.25 250 ASP B CA 1
ATOM 4734 C C . ASP B 1 250 ? 13.266 12.562 8.742 1 76.25 250 ASP B C 1
ATOM 4736 O O . ASP B 1 250 ? 12.234 13.086 8.32 1 76.25 250 ASP B O 1
ATOM 4740 N N . THR B 1 251 ? 14.477 13.172 8.742 1 83 251 THR B N 1
ATOM 4741 C CA . THR B 1 251 ? 14.609 14.539 8.258 1 83 251 THR B CA 1
ATOM 4742 C C . THR B 1 251 ? 15.781 14.656 7.285 1 83 251 THR B C 1
ATOM 4744 O O . THR B 1 251 ? 16.516 13.695 7.07 1 83 251 THR B O 1
ATOM 4747 N N . THR B 1 252 ? 15.797 15.766 6.574 1 86.44 252 THR B N 1
ATOM 4748 C CA . THR B 1 252 ? 16.906 16.031 5.668 1 86.44 252 THR B CA 1
ATOM 4749 C C . THR B 1 252 ? 17.641 17.312 6.074 1 86.44 252 THR B C 1
ATOM 4751 O O . THR B 1 252 ? 17.047 18.219 6.641 1 86.44 252 THR B O 1
ATOM 4754 N N . PRO B 1 253 ? 18.875 17.391 5.742 1 87.5 253 PRO B N 1
ATOM 4755 C CA . PRO B 1 253 ? 19.672 18.547 6.152 1 87.5 253 PRO B CA 1
ATOM 4756 C C . PRO B 1 253 ? 19.281 19.828 5.414 1 87.5 253 PRO B C 1
ATOM 4758 O O . PRO B 1 253 ? 19.625 20.922 5.848 1 87.5 253 PRO B O 1
ATOM 4761 N N . ASP B 1 254 ? 18.547 19.688 4.414 1 92.19 254 ASP B N 1
ATOM 4762 C CA . ASP B 1 254 ? 18.203 20.828 3.584 1 92.19 254 ASP B CA 1
ATOM 4763 C C . ASP B 1 254 ? 17.094 21.656 4.234 1 92.19 254 ASP B C 1
ATOM 4765 O O . ASP B 1 254 ? 16.828 22.797 3.811 1 92.19 254 ASP B O 1
ATOM 4769 N N . ASN B 1 255 ? 16.531 21.188 5.316 1 92.5 255 ASN B N 1
ATOM 4770 C CA . ASN B 1 255 ? 15.375 21.875 5.879 1 92.5 255 ASN B CA 1
ATOM 4771 C C . ASN B 1 255 ? 15.633 22.344 7.309 1 92.5 255 ASN B C 1
ATOM 4773 O O . ASN B 1 255 ? 16.266 21.641 8.094 1 92.5 255 ASN B O 1
ATOM 4777 N N . LEU B 1 256 ? 15.234 23.578 7.555 1 94.12 256 LEU B N 1
ATOM 4778 C CA . LEU B 1 256 ? 14.961 23.984 8.93 1 94.12 256 LEU B CA 1
ATOM 4779 C C . LEU B 1 256 ? 13.523 23.641 9.32 1 94.12 256 LEU B C 1
ATOM 4781 O O . LEU B 1 256 ? 12.586 23.953 8.594 1 94.12 256 LEU B O 1
ATOM 4785 N N . TYR B 1 257 ? 13.406 23 10.477 1 94.31 257 TYR B N 1
ATOM 4786 C CA . TYR B 1 257 ? 12.078 22.609 10.938 1 94.31 257 TYR B CA 1
ATOM 4787 C C . TYR B 1 257 ? 11.672 23.406 12.172 1 94.31 257 TYR B C 1
ATOM 4789 O O . TYR B 1 257 ? 12.508 23.719 13.023 1 94.31 257 TYR B O 1
ATOM 4797 N N . MET B 1 258 ? 10.484 23.75 12.219 1 95.06 258 MET B N 1
ATOM 4798 C CA . MET B 1 258 ? 9.828 24.219 13.438 1 95.06 258 MET B CA 1
ATOM 4799 C C . MET B 1 258 ? 8.57 23.406 13.719 1 95.06 258 MET B C 1
ATOM 4801 O O . MET B 1 258 ? 7.855 23.016 12.797 1 95.06 258 MET B O 1
ATOM 4805 N N . ILE B 1 259 ? 8.367 23.094 14.984 1 95.94 259 ILE B N 1
ATOM 4806 C CA . ILE B 1 259 ? 7.223 22.281 15.375 1 95.94 259 ILE B CA 1
ATOM 4807 C C . ILE B 1 259 ? 6.516 22.922 16.562 1 95.94 259 ILE B C 1
ATOM 4809 O O . ILE B 1 259 ? 7.168 23.422 17.484 1 95.94 259 ILE B O 1
ATOM 4813 N N . GLY B 1 260 ? 5.246 22.953 16.484 1 96.81 260 GLY B N 1
ATOM 4814 C CA . GLY B 1 260 ? 4.402 23.406 17.578 1 96.81 260 GLY B CA 1
ATOM 4815 C C . GLY B 1 260 ? 3.109 22.625 17.703 1 96.81 260 GLY B C 1
ATOM 4816 O O . GLY B 1 260 ? 2.963 21.562 17.109 1 96.81 260 GLY B O 1
ATOM 4817 N N . THR B 1 261 ? 2.254 23.062 18.641 1 98.06 261 THR B N 1
ATOM 4818 C CA . THR B 1 261 ? 0.926 22.484 18.812 1 98.06 261 THR B CA 1
ATOM 4819 C C . THR B 1 261 ? -0.139 23.578 18.859 1 98.06 261 THR B C 1
ATOM 4821 O O . THR B 1 261 ? 0.17 24.75 19.109 1 98.06 261 THR B O 1
ATOM 4824 N N . PHE B 1 262 ? -1.267 23.219 18.453 1 98.56 262 PHE B N 1
ATOM 4825 C CA . PHE B 1 262 ? -2.434 24.031 18.781 1 98.56 262 PHE B CA 1
ATOM 4826 C C . PHE B 1 262 ? -3.348 23.312 19.766 1 98.56 262 PHE B C 1
ATOM 4828 O O . PHE B 1 262 ? -3.518 22.094 19.672 1 98.56 262 PHE B O 1
ATOM 4835 N N . ARG B 1 263 ? -3.777 23.906 20.75 1 98.25 263 ARG B N 1
ATOM 4836 C CA . ARG B 1 263 ? -4.863 23.547 21.656 1 98.25 263 ARG B CA 1
ATOM 4837 C C . ARG B 1 263 ? -5.824 24.719 21.844 1 98.25 263 ARG B C 1
ATOM 4839 O O . ARG B 1 263 ? -5.484 25.703 22.5 1 98.25 263 ARG B O 1
ATOM 4846 N N . LEU B 1 264 ? -6.977 24.562 21.25 1 97.88 264 LEU B N 1
ATOM 4847 C CA . LEU B 1 264 ? -7.82 25.734 21.094 1 97.88 264 LEU B CA 1
ATOM 4848 C C . LEU B 1 264 ? -9.242 25.453 21.578 1 97.88 264 LEU B C 1
ATOM 4850 O O . LEU B 1 264 ? -9.789 24.375 21.328 1 97.88 264 LEU B O 1
ATOM 4854 N N . ALA B 1 265 ? -9.781 26.375 22.328 1 95.44 265 ALA B N 1
ATOM 4855 C CA . ALA B 1 265 ? -11.211 26.375 22.641 1 95.44 265 ALA B CA 1
ATOM 4856 C C . ALA B 1 265 ? -12.023 26.891 21.453 1 95.44 265 ALA B C 1
ATOM 4858 O O . ALA B 1 265 ? -11.469 27.516 20.531 1 95.44 265 ALA B O 1
ATOM 4859 N N . PRO B 1 266 ? -13.328 26.516 21.469 1 93.12 266 PRO B N 1
ATOM 4860 C CA . PRO B 1 266 ? -14.164 27.094 20.406 1 93.12 266 PRO B CA 1
ATOM 4861 C C . PRO B 1 266 ? -14.023 28.609 20.297 1 93.12 266 PRO B C 1
ATOM 4863 O O . PRO B 1 266 ? -13.992 29.297 21.328 1 93.12 266 PRO B O 1
ATOM 4866 N N . GLY B 1 267 ? -13.844 29.172 19.094 1 95.06 267 GLY B N 1
ATOM 4867 C CA . GLY B 1 267 ? -13.758 30.609 18.859 1 95.06 267 GLY B CA 1
ATOM 4868 C C . GLY B 1 267 ? -12.336 31.141 18.938 1 95.06 267 GLY B C 1
ATOM 4869 O O . GLY B 1 267 ? -12.102 32.312 18.703 1 95.06 267 GLY B O 1
ATOM 4870 N N . GLN B 1 268 ? -11.445 30.297 19.281 1 97.44 268 GLN B N 1
ATOM 4871 C CA . GLN B 1 268 ? -10.047 30.703 19.359 1 97.44 268 GLN B CA 1
ATOM 4872 C C . GLN B 1 268 ? -9.297 30.344 18.078 1 97.44 268 GLN B C 1
ATOM 4874 O O . GLN B 1 268 ? -9.664 29.391 17.375 1 97.44 268 GLN B O 1
ATOM 4879 N N . ALA B 1 269 ? -8.289 31.156 17.781 1 98.38 269 ALA B N 1
ATOM 4880 C CA . ALA B 1 269 ? -7.367 30.891 16.688 1 98.38 269 ALA B CA 1
ATOM 4881 C C . ALA B 1 269 ? -5.918 31.047 17.125 1 98.38 269 ALA B C 1
ATOM 4883 O O . ALA B 1 269 ? -5.586 31.953 17.891 1 98.38 269 ALA B O 1
ATOM 4884 N N . LEU B 1 270 ? -5.105 30.094 16.812 1 98.69 270 LEU B N 1
ATOM 4885 C CA . LEU B 1 270 ? -3.658 30.266 16.922 1 98.69 270 LEU B CA 1
ATOM 4886 C C . LEU B 1 270 ? -3.109 31.016 15.719 1 98.69 270 LEU B C 1
ATOM 4888 O O . LEU B 1 270 ? -3.307 30.609 14.578 1 98.69 270 LEU B O 1
ATOM 4892 N N . VAL B 1 271 ? -2.445 32.125 15.938 1 98.56 271 VAL B N 1
ATOM 4893 C CA . VAL B 1 271 ? -1.944 32.969 14.852 1 98.56 271 VAL B CA 1
ATOM 4894 C C . VAL B 1 271 ? -0.417 32.938 14.844 1 98.56 271 VAL B C 1
ATOM 4896 O O . VAL B 1 271 ? 0.219 33.188 15.867 1 98.56 271 VAL B O 1
ATOM 4899 N N . LEU B 1 272 ? 0.152 32.562 13.758 1 98.44 272 LEU B N 1
ATOM 4900 C CA . LEU B 1 272 ? 1.58 32.656 13.484 1 98.44 272 LEU B CA 1
ATOM 4901 C C . LEU B 1 272 ? 1.876 33.906 12.656 1 98.44 272 LEU B C 1
ATOM 4903 O O . LEU B 1 272 ? 1.345 34.062 11.555 1 98.44 272 LEU B O 1
ATOM 4907 N N . ASP B 1 273 ? 2.658 34.781 13.156 1 98.12 273 ASP B N 1
ATOM 4908 C CA . ASP B 1 273 ? 3.027 36.031 12.508 1 98.12 273 ASP B CA 1
ATOM 4909 C C . ASP B 1 273 ? 4.535 36.094 12.281 1 98.12 273 ASP B C 1
ATOM 4911 O O . ASP B 1 273 ? 5.312 36.125 13.242 1 98.12 273 ASP B O 1
ATOM 4915 N N . PHE B 1 274 ? 4.934 36.188 10.977 1 97.75 274 PHE B N 1
ATOM 4916 C CA . PHE B 1 274 ? 6.367 36.125 10.734 1 97.75 274 PHE B CA 1
ATOM 4917 C C . PHE B 1 274 ? 6.723 36.812 9.414 1 97.75 274 PHE B C 1
ATOM 4919 O O . PHE B 1 274 ? 5.867 36.969 8.547 1 97.75 274 PHE B O 1
ATOM 4926 N N . GLU B 1 275 ? 7.902 37.25 9.297 1 97 275 GLU B N 1
ATOM 4927 C CA . GLU B 1 275 ? 8.531 37.594 8.031 1 97 275 GLU B CA 1
ATOM 4928 C C . GLU B 1 275 ? 9.211 36.406 7.406 1 97 275 GLU B C 1
ATOM 4930 O O . GLU B 1 275 ? 10.188 35.875 7.957 1 97 275 GLU B O 1
ATOM 4935 N N . PRO B 1 276 ? 8.703 35.906 6.34 1 95 276 PRO B N 1
ATOM 4936 C CA . PRO B 1 276 ? 9.336 34.719 5.773 1 95 276 PRO B CA 1
ATOM 4937 C C . PRO B 1 276 ? 10.805 34.938 5.41 1 95 276 PRO B C 1
ATOM 4939 O O . PRO B 1 276 ? 11.156 36 4.883 1 95 276 PRO B O 1
ATOM 4942 N N . PRO B 1 277 ? 11.586 33.938 5.73 1 94 277 PRO B N 1
ATOM 4943 C CA . PRO B 1 277 ? 12.977 34.062 5.277 1 94 277 PRO B CA 1
ATOM 4944 C C . PRO B 1 277 ? 13.117 33.906 3.766 1 94 277 PRO B C 1
ATOM 4946 O O . PRO B 1 277 ? 12.164 33.5 3.09 1 94 277 PRO B O 1
ATOM 4949 N N . GLU B 1 278 ? 14.273 34.281 3.289 1 91.94 278 GLU B N 1
ATOM 4950 C CA . GLU B 1 278 ? 14.562 34.031 1.882 1 91.94 278 GLU B CA 1
ATOM 4951 C C . GLU B 1 278 ? 14.844 32.562 1.634 1 91.94 278 GLU B C 1
ATOM 4953 O O . GLU B 1 278 ? 15.812 32 2.162 1 91.94 278 GLU B O 1
ATOM 4958 N N . THR B 1 279 ? 13.969 31.906 1.006 1 94.88 279 THR B N 1
ATOM 4959 C CA . THR B 1 279 ? 14.086 30.5 0.676 1 94.88 279 THR B CA 1
ATOM 4960 C C . THR B 1 279 ? 13.242 30.156 -0.549 1 94.88 279 THR B C 1
ATOM 4962 O O . THR B 1 279 ? 12.297 30.875 -0.88 1 94.88 279 THR B O 1
ATOM 4965 N N . ARG B 1 280 ? 13.57 29.094 -1.207 1 93.88 280 ARG B N 1
ATOM 4966 C CA . ARG B 1 280 ? 12.867 28.703 -2.426 1 93.88 280 ARG B CA 1
ATOM 4967 C C . ARG B 1 280 ? 11.5 28.125 -2.104 1 93.88 280 ARG B C 1
ATOM 4969 O O . ARG B 1 280 ? 10.594 28.141 -2.945 1 93.88 280 ARG B O 1
ATOM 4976 N N . TYR B 1 281 ? 11.391 27.609 -0.83 1 96.88 281 TYR B N 1
ATOM 4977 C CA . TYR B 1 281 ? 10.172 26.906 -0.467 1 96.88 281 TYR B CA 1
ATOM 4978 C C . TYR B 1 281 ? 9.969 26.906 1.044 1 96.88 281 TYR B C 1
ATOM 4980 O O . TYR B 1 281 ? 10.922 26.719 1.804 1 96.88 281 TYR B O 1
ATOM 4988 N N . TRP B 1 282 ? 8.789 27.172 1.441 1 96.94 282 TRP B N 1
ATOM 4989 C CA . TRP B 1 282 ? 8.414 26.859 2.816 1 96.94 282 TRP B CA 1
ATOM 4990 C C . TRP B 1 282 ? 6.965 26.391 2.891 1 96.94 282 TRP B C 1
ATOM 4992 O O . TRP B 1 282 ? 6.188 26.609 1.957 1 96.94 282 TRP B O 1
ATOM 5002 N N . SER B 1 283 ? 6.625 25.703 3.949 1 97.25 283 SER B N 1
ATOM 5003 C CA . SER B 1 283 ? 5.27 25.203 4.129 1 97.25 283 SER B CA 1
ATOM 5004 C C . SER B 1 283 ? 4.875 25.188 5.605 1 97.25 283 SER B C 1
ATOM 5006 O O . SER B 1 283 ? 5.738 25.156 6.48 1 97.25 283 SER B O 1
ATOM 5008 N N . VAL B 1 284 ? 3.639 25.375 5.871 1 97.56 284 VAL B N 1
ATOM 5009 C CA . VAL B 1 284 ? 2.99 25.156 7.16 1 97.56 284 VAL B CA 1
ATOM 5010 C C . VAL B 1 284 ? 1.921 24.062 7.02 1 97.56 284 VAL B C 1
ATOM 5012 O O . VAL B 1 284 ? 1.062 24.141 6.141 1 97.56 284 VAL B O 1
ATOM 5015 N N . ALA B 1 285 ? 2.004 23.047 7.855 1 98.06 285 ALA B N 1
ATOM 5016 C CA . ALA B 1 285 ? 1.058 21.938 7.77 1 98.06 285 ALA B CA 1
ATOM 5017 C C . ALA B 1 285 ? 0.54 21.547 9.148 1 98.06 285 ALA B C 1
ATOM 5019 O O . ALA B 1 285 ? 1.279 21.594 10.133 1 98.06 285 ALA B O 1
ATOM 5020 N N . LEU B 1 286 ? -0.708 21.156 9.156 1 98.31 286 LEU B N 1
ATOM 5021 C CA . LEU B 1 286 ? -1.325 20.703 10.398 1 98.31 286 LEU B CA 1
ATOM 5022 C C . LEU B 1 286 ? -1.374 19.188 10.461 1 98.31 286 LEU B C 1
ATOM 5024 O O . LEU B 1 286 ? -1.574 18.531 9.445 1 98.31 286 LEU B O 1
ATOM 5028 N N . GLU B 1 287 ? -1.19 18.672 11.672 1 97.81 287 GLU B N 1
ATOM 5029 C CA . GLU B 1 287 ? -1.288 17.25 11.953 1 97.81 287 GLU B CA 1
ATOM 5030 C C . GLU B 1 287 ? -2.217 16.984 13.133 1 97.81 287 GLU B C 1
ATOM 5032 O O . GLU B 1 287 ? -2.43 17.859 13.977 1 97.81 287 GLU B O 1
ATOM 5037 N N . SER B 1 288 ? -2.762 15.812 13.156 1 97.19 288 SER B N 1
ATOM 5038 C CA . SER B 1 288 ? -3.451 15.352 14.359 1 97.19 288 SER B CA 1
ATOM 5039 C C . SER B 1 288 ? -2.465 15.07 15.492 1 97.19 288 SER B C 1
ATOM 5041 O O . SER B 1 288 ? -1.25 15.133 15.289 1 97.19 288 SER B O 1
ATOM 5043 N N . ILE B 1 289 ? -2.977 14.719 16.672 1 97.38 289 ILE B N 1
ATOM 5044 C CA . ILE B 1 289 ? -2.139 14.406 17.812 1 97.38 289 ILE B CA 1
ATOM 5045 C C . ILE B 1 289 ? -1.343 13.133 17.547 1 97.38 289 ILE B C 1
ATOM 5047 O O . ILE B 1 289 ? -0.351 12.852 18.219 1 97.38 289 ILE B O 1
ATOM 5051 N N . TRP B 1 290 ? -1.755 12.383 16.531 1 97.69 290 TRP B N 1
ATOM 5052 C CA . TRP B 1 290 ? -1.108 11.117 16.203 1 97.69 290 TRP B CA 1
ATOM 5053 C C . TRP B 1 290 ? -0.123 11.297 15.055 1 97.69 290 TRP B C 1
ATOM 5055 O O . TRP B 1 290 ? 0.34 10.312 14.469 1 97.69 290 TRP B O 1
ATOM 5065 N N . HIS B 1 291 ? 0.13 12.516 14.625 1 97.06 291 HIS B N 1
ATOM 5066 C CA . HIS B 1 291 ? 1.08 12.906 13.594 1 97.06 291 HIS B CA 1
ATOM 5067 C C . HIS B 1 291 ? 0.637 12.398 12.219 1 97.06 291 HIS B C 1
ATOM 5069 O O . HIS B 1 291 ? 1.455 11.906 11.438 1 97.06 291 HIS B O 1
ATOM 5075 N N . GLU B 1 292 ? -0.595 12.477 11.961 1 96.81 292 GLU B N 1
ATOM 5076 C CA . GLU B 1 292 ? -1.176 12.328 10.625 1 96.81 292 GLU B CA 1
ATOM 5077 C C . GLU B 1 292 ? -1.626 13.68 10.078 1 96.81 292 GLU B C 1
ATOM 5079 O O . GLU B 1 292 ? -2.268 14.461 10.781 1 96.81 292 GLU B O 1
ATOM 5084 N N . CYS B 1 293 ? -1.281 13.977 8.82 1 96.94 293 CYS B N 1
ATOM 5085 C CA . CYS B 1 293 ? -1.71 15.234 8.219 1 96.94 293 CYS B CA 1
ATOM 5086 C C . CYS B 1 293 ? -3.23 15.344 8.203 1 96.94 293 CYS B C 1
ATOM 5088 O O . CYS B 1 293 ? -3.926 14.336 8.07 1 96.94 293 CYS B O 1
ATOM 5090 N N . LEU B 1 294 ? -3.715 16.531 8.297 1 95.62 294 LEU B N 1
ATOM 5091 C CA . LEU B 1 294 ? -5.16 16.719 8.328 1 95.62 294 LEU B CA 1
ATOM 5092 C C . LEU B 1 294 ? -5.73 16.797 6.918 1 95.62 294 LEU B C 1
ATOM 5094 O O . LEU B 1 294 ? -5.891 17.891 6.367 1 95.62 294 LEU B O 1
ATOM 5098 N N . GLU B 1 295 ? -6.098 15.742 6.332 1 91 295 GLU B N 1
ATOM 5099 C CA . GLU B 1 295 ? -6.809 15.508 5.082 1 91 295 GLU B CA 1
ATOM 5100 C C . GLU B 1 295 ? -6.445 16.547 4.031 1 91 295 GLU B C 1
ATOM 5102 O O . GLU B 1 295 ? -7.324 17.234 3.506 1 91 295 GLU B O 1
ATOM 5107 N N . PRO B 1 296 ? -5.301 16.625 3.611 1 85.62 296 PRO B N 1
ATOM 5108 C CA . PRO B 1 296 ? -4.871 17.781 2.805 1 85.62 296 PRO B CA 1
ATOM 5109 C C . PRO B 1 296 ? -5.598 17.859 1.465 1 85.62 296 PRO B C 1
ATOM 5111 O O . PRO B 1 296 ? -5.664 18.938 0.862 1 85.62 296 PRO B O 1
ATOM 5114 N N . ASP B 1 297 ? -6.219 16.75 1.015 1 84.69 297 ASP B N 1
ATOM 5115 C CA . ASP B 1 297 ? -6.918 16.797 -0.265 1 84.69 297 ASP B CA 1
ATOM 5116 C C . ASP B 1 297 ? -8.328 17.375 -0.096 1 84.69 297 ASP B C 1
ATOM 5118 O O . ASP B 1 297 ? -8.969 17.75 -1.075 1 84.69 297 ASP B O 1
ATOM 5122 N N . SER B 1 298 ? -8.75 17.438 1.1 1 89.5 298 SER B N 1
ATOM 5123 C CA . SER B 1 298 ? -10.148 17.812 1.281 1 89.5 298 SER B CA 1
ATOM 5124 C C . SER B 1 298 ? -10.297 18.906 2.322 1 89.5 298 SER B C 1
ATOM 5126 O O . SER B 1 298 ? -11.398 19.406 2.559 1 89.5 298 SER B O 1
ATOM 5128 N N . ARG B 1 299 ? -9.211 19.234 2.9 1 92.69 299 ARG B N 1
ATOM 5129 C CA . ARG B 1 299 ? -9.195 20.281 3.928 1 92.69 299 ARG B CA 1
ATOM 5130 C C . ARG B 1 299 ? -8.016 21.234 3.73 1 92.69 299 ARG B C 1
ATOM 5132 O O . ARG B 1 299 ? -6.898 20.781 3.473 1 92.69 299 ARG B O 1
ATOM 5139 N N . HIS B 1 300 ? -8.391 22.531 3.846 1 94.75 300 HIS B N 1
ATOM 5140 C CA . HIS B 1 300 ? -7.316 23.516 3.773 1 94.75 300 HIS B CA 1
ATOM 5141 C C . HIS B 1 300 ? -6.477 23.5 5.043 1 94.75 300 HIS B C 1
ATOM 5143 O O . HIS B 1 300 ? -6.641 24.359 5.91 1 94.75 300 HIS B O 1
ATOM 5149 N N . SER B 1 301 ? -5.559 22.5 5.109 1 96.69 301 SER B N 1
ATOM 5150 C CA . SER B 1 301 ? -4.836 22.266 6.355 1 96.69 301 SER B CA 1
ATOM 5151 C C . SER B 1 301 ? -3.338 22.484 6.176 1 96.69 301 SER B C 1
ATOM 5153 O O . SER B 1 301 ? -2.545 22.141 7.055 1 96.69 301 SER B O 1
ATOM 5155 N N . SER B 1 302 ? -2.961 22.953 5.016 1 97.44 302 SER B N 1
ATOM 5156 C CA . SER B 1 302 ? -1.565 23.281 4.754 1 97.44 302 SER B CA 1
ATOM 5157 C C . SER B 1 302 ? -1.448 24.406 3.723 1 97.44 302 SER B C 1
ATOM 5159 O O . SER B 1 302 ? -2.422 24.719 3.039 1 97.44 302 SER B O 1
ATOM 5161 N N . VAL B 1 303 ? -0.249 25.016 3.707 1 97.19 303 VAL B N 1
ATOM 5162 C CA . VAL B 1 303 ? -0.003 26.078 2.744 1 97.19 303 VAL B CA 1
ATOM 5163 C C . VAL B 1 303 ? 1.487 26.156 2.422 1 97.19 303 VAL B C 1
ATOM 5165 O O . VAL B 1 303 ? 2.324 25.75 3.236 1 97.19 303 VAL B O 1
ATOM 5168 N N . THR B 1 304 ? 1.786 26.578 1.24 1 97.06 304 THR B N 1
ATOM 5169 C CA . THR B 1 304 ? 3.162 26.828 0.824 1 97.06 304 THR B CA 1
ATOM 5170 C C . THR B 1 304 ? 3.365 28.297 0.496 1 97.06 304 THR B C 1
ATOM 5172 O O . THR B 1 304 ? 2.4 29.062 0.417 1 97.06 304 THR B O 1
ATOM 5175 N N . ASN B 1 305 ? 4.574 28.672 0.275 1 96.38 305 ASN B N 1
ATOM 5176 C CA . ASN B 1 305 ? 4.902 30.047 -0.058 1 96.38 305 ASN B CA 1
ATOM 5177 C C . ASN B 1 305 ? 4.336 30.453 -1.419 1 96.38 305 ASN B C 1
ATOM 5179 O O . ASN B 1 305 ? 4.297 31.625 -1.759 1 96.38 305 ASN B O 1
ATOM 5183 N N . ARG B 1 306 ? 3.848 29.531 -2.197 1 95.62 306 ARG B N 1
ATOM 5184 C CA . ARG B 1 306 ? 3.268 29.844 -3.5 1 95.62 306 ARG B CA 1
ATOM 5185 C C . ARG B 1 306 ? 1.808 30.266 -3.363 1 95.62 306 ARG B C 1
ATOM 5187 O O . ARG B 1 306 ? 1.236 30.859 -4.285 1 95.62 306 ARG B O 1
ATOM 5194 N N . ALA B 1 307 ? 1.25 29.969 -2.205 1 94.56 307 ALA B N 1
ATOM 5195 C CA . ALA B 1 307 ? -0.193 30.156 -2.086 1 94.56 307 ALA B CA 1
ATOM 5196 C C . ALA B 1 307 ? -0.522 31.281 -1.111 1 94.56 307 ALA B C 1
ATOM 5198 O O . ALA B 1 307 ? -1.692 31.516 -0.802 1 94.56 307 ALA B O 1
ATOM 5199 N N . VAL B 1 308 ? 0.416 31.922 -0.546 1 95.19 308 VAL B N 1
ATOM 5200 C CA . VAL B 1 308 ? 0.169 33.031 0.375 1 95.19 308 VAL B CA 1
ATOM 5201 C C . VAL B 1 308 ? 1.138 34.188 0.083 1 95.19 308 VAL B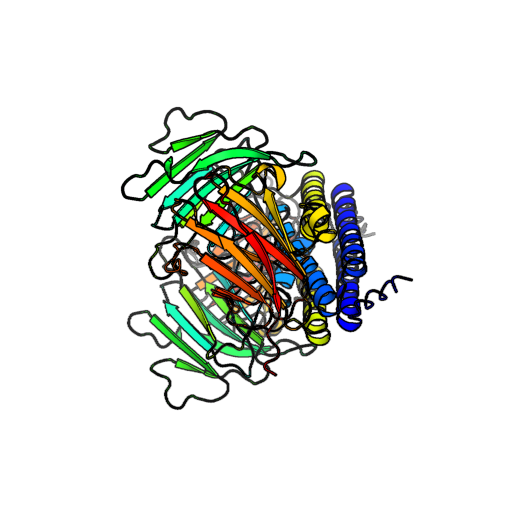 C 1
ATOM 5203 O O . VAL B 1 308 ? 2.314 33.938 -0.201 1 95.19 308 VAL B O 1
ATOM 5206 N N . ARG B 1 309 ? 0.639 35.344 0.133 1 93.38 309 ARG B N 1
ATOM 5207 C CA . ARG B 1 309 ? 1.462 36.531 -0.067 1 93.38 309 ARG B CA 1
ATOM 5208 C C . ARG B 1 309 ? 1.574 37.344 1.219 1 93.38 309 ARG B C 1
ATOM 5210 O O . ARG B 1 309 ? 0.604 37.469 1.971 1 93.38 309 ARG B O 1
ATOM 5217 N N . PRO B 1 310 ? 2.814 37.844 1.425 1 95.12 310 PRO B N 1
ATOM 5218 C CA . PRO B 1 310 ? 2.939 38.75 2.58 1 95.12 310 PRO B CA 1
ATOM 5219 C C . PRO B 1 310 ? 2.055 40 2.465 1 95.12 310 PRO B C 1
ATOM 5221 O O . PRO B 1 310 ? 1.771 40.438 1.357 1 95.12 310 PRO B O 1
ATOM 5224 N N . GLY B 1 311 ? 1.7 40.469 3.633 1 94.31 311 GLY B N 1
ATOM 5225 C CA . GLY B 1 311 ? 0.982 41.719 3.664 1 94.31 311 GLY B CA 1
ATOM 5226 C C . GLY B 1 311 ? 1.862 42.938 3.348 1 94.31 311 GLY B C 1
ATOM 5227 O O . GLY B 1 311 ? 3.037 42.75 3.012 1 94.31 311 GLY B O 1
ATOM 5228 N N . ALA B 1 312 ? 1.22 44.094 3.434 1 95.31 312 ALA B N 1
ATOM 5229 C CA . ALA B 1 312 ? 1.921 45.344 3.139 1 95.31 312 ALA B CA 1
ATOM 5230 C C . ALA B 1 312 ? 3.123 45.531 4.062 1 95.31 312 ALA B C 1
ATOM 5232 O O . ALA B 1 312 ? 4.113 46.156 3.684 1 95.31 312 ALA B O 1
ATOM 5233 N N . ASP B 1 313 ? 3.057 45 5.18 1 96.12 313 ASP B N 1
ATOM 5234 C CA . ASP B 1 313 ? 4.137 45.094 6.156 1 96.12 313 ASP B CA 1
ATOM 5235 C C . ASP B 1 313 ? 5.199 44.031 5.926 1 96.12 313 ASP B C 1
ATOM 5237 O O . ASP B 1 313 ? 6.141 43.906 6.707 1 96.12 313 ASP B O 1
ATOM 5241 N N . GLY B 1 314 ? 4.988 43.219 4.906 1 95.69 314 GLY B N 1
ATOM 5242 C CA . GLY B 1 314 ? 5.957 42.188 4.555 1 95.69 314 GLY B CA 1
ATOM 5243 C C . GLY B 1 314 ? 5.809 40.938 5.379 1 95.69 314 GLY B C 1
ATOM 5244 O O . GLY B 1 314 ? 6.605 40 5.25 1 95.69 314 GLY B O 1
ATOM 5245 N N . ARG B 1 315 ? 4.781 40.938 6.195 1 97.25 315 ARG B N 1
ATOM 5246 C CA . ARG B 1 315 ? 4.625 39.812 7.098 1 97.25 315 ARG B CA 1
ATOM 5247 C C . ARG B 1 315 ? 3.529 38.844 6.609 1 97.25 315 ARG B C 1
ATOM 5249 O O . ARG B 1 315 ? 2.633 39.281 5.871 1 97.25 315 ARG B O 1
ATOM 5256 N N . VAL B 1 316 ? 3.68 37.594 6.965 1 98 316 VAL B N 1
ATOM 5257 C CA . VAL B 1 316 ? 2.67 36.562 6.707 1 98 316 VAL B CA 1
ATOM 5258 C C . VAL B 1 316 ? 1.974 36.188 8.016 1 98 316 VAL B C 1
ATOM 5260 O O . VAL B 1 316 ? 2.625 36.031 9.047 1 98 316 VAL B O 1
ATOM 5263 N N . ARG B 1 317 ? 0.671 36.188 7.949 1 98.19 317 ARG B N 1
ATOM 5264 C CA . ARG B 1 317 ? -0.124 35.75 9.086 1 98.19 317 ARG B CA 1
ATOM 5265 C C . ARG B 1 317 ? -0.92 34.5 8.734 1 98.19 317 ARG B C 1
ATOM 5267 O O . ARG B 1 317 ? -1.778 34.531 7.852 1 98.19 317 ARG B O 1
ATOM 5274 N N . ILE B 1 318 ? -0.609 33.406 9.414 1 98.56 318 ILE B N 1
ATOM 5275 C CA . ILE B 1 318 ? -1.347 32.156 9.297 1 98.56 318 ILE B CA 1
ATOM 5276 C C . ILE B 1 318 ? -2.25 31.984 10.516 1 98.56 318 ILE B C 1
ATOM 5278 O O . ILE B 1 318 ? -1.783 32.031 11.656 1 98.56 318 ILE B O 1
ATOM 5282 N N . ALA B 1 319 ? -3.508 31.812 10.258 1 98.62 319 ALA B N 1
ATOM 5283 C CA . ALA B 1 319 ? -4.461 31.594 11.344 1 98.62 319 ALA B CA 1
ATOM 5284 C C . ALA B 1 319 ? -4.957 30.141 11.359 1 98.62 319 ALA B C 1
ATOM 5286 O O . ALA B 1 319 ? -5.484 29.656 10.352 1 98.62 319 ALA B O 1
ATOM 5287 N N . ILE B 1 320 ? -4.812 29.469 12.469 1 98.75 320 ILE B N 1
ATOM 5288 C CA . ILE B 1 320 ? -5.211 28.078 12.641 1 98.75 320 ILE B CA 1
ATOM 5289 C C . ILE B 1 320 ? -6.43 28 13.562 1 98.75 320 ILE B C 1
ATOM 5291 O O . ILE B 1 320 ? -6.367 28.422 14.719 1 98.75 320 ILE B O 1
ATOM 5295 N N . SER B 1 321 ? -7.492 27.531 13.039 1 98.31 321 SER B N 1
ATOM 5296 C CA . SER B 1 321 ? -8.734 27.469 13.805 1 98.31 321 SER B CA 1
ATOM 5297 C C . SER B 1 321 ? -9.766 26.578 13.109 1 98.31 321 SER B C 1
ATOM 5299 O O . SER B 1 321 ? -9.531 26.094 12 1 98.31 321 SER B O 1
ATOM 5301 N N . GLU B 1 322 ? -10.789 26.297 13.859 1 96.19 322 GLU B N 1
ATOM 5302 C CA . GLU B 1 322 ? -11.867 25.5 13.305 1 96.19 322 GLU B CA 1
ATOM 5303 C C . GLU B 1 322 ? -12.594 26.234 12.188 1 96.19 322 GLU B C 1
ATOM 5305 O O . GLU B 1 322 ? -12.977 25.641 11.18 1 96.19 322 GLU B O 1
ATOM 5310 N N . GLN B 1 323 ? -12.781 27.5 12.398 1 96 323 GLN B N 1
ATOM 5311 C CA . GLN B 1 323 ? -13.438 28.359 11.422 1 96 323 GLN B CA 1
ATOM 5312 C C . GLN B 1 323 ? -12.539 29.547 11.055 1 96 323 GLN B C 1
ATOM 5314 O O . GLN B 1 323 ? -11.672 29.953 11.836 1 96 323 GLN B O 1
ATOM 5319 N N . ASP B 1 324 ? -12.836 30.031 9.867 1 97 324 ASP B N 1
ATOM 5320 C CA . ASP B 1 324 ? -12.102 31.234 9.477 1 97 324 ASP B CA 1
ATOM 5321 C C . ASP B 1 324 ? -12.578 32.438 10.273 1 97 324 ASP B C 1
ATOM 5323 O O . ASP B 1 324 ? -13.703 32.906 10.086 1 97 324 ASP B O 1
ATOM 5327 N N . LEU B 1 325 ? -11.773 32.969 11.086 1 96.44 325 LEU B N 1
ATOM 5328 C CA . LEU B 1 325 ? -12.125 34.094 11.953 1 96.44 325 LEU B CA 1
ATOM 5329 C C . LEU B 1 325 ? -11.547 35.406 11.43 1 96.44 325 LEU B C 1
ATOM 5331 O O . LEU B 1 325 ? -11.672 36.438 12.07 1 96.44 325 LEU B O 1
ATOM 5335 N N . GLY B 1 326 ? -10.82 35.344 10.312 1 95.81 326 GLY B N 1
ATOM 5336 C CA . GLY B 1 326 ? -10.375 36.531 9.625 1 95.81 326 GLY B CA 1
ATOM 5337 C C . GLY B 1 326 ? -9.055 37.062 10.141 1 95.81 326 GLY B C 1
ATOM 5338 O O . GLY B 1 326 ? -8.742 38.25 9.961 1 95.81 326 GLY B O 1
ATOM 5339 N N . PHE B 1 327 ? -8.266 36.25 10.797 1 96.38 327 PHE B N 1
ATOM 5340 C CA . PHE B 1 327 ? -7.043 36.719 11.43 1 96.38 327 PHE B CA 1
ATOM 5341 C C . PHE B 1 327 ? -5.84 36.5 10.523 1 96.38 327 PHE B C 1
ATOM 5343 O O . PHE B 1 327 ? -4.699 36.75 10.93 1 96.38 327 PHE B O 1
ATOM 5350 N N . GLY B 1 328 ? -6.043 36.094 9.258 1 96.62 328 GLY B N 1
ATOM 5351 C CA . GLY B 1 328 ? -4.98 35.781 8.32 1 96.62 328 GLY B CA 1
ATOM 5352 C C . GLY B 1 328 ? -5.344 34.656 7.371 1 96.62 328 GLY B C 1
ATOM 5353 O O . GLY B 1 328 ? -6.523 34.375 7.137 1 96.62 328 GLY B O 1
ATOM 5354 N N . HIS B 1 329 ? -4.285 34.062 6.746 1 98.06 329 HIS B N 1
ATOM 5355 C CA . HIS B 1 329 ? -4.52 32.875 5.926 1 98.06 329 HIS B CA 1
ATOM 5356 C C . HIS B 1 329 ? -4.977 31.703 6.777 1 98.06 329 HIS B C 1
ATOM 5358 O O . HIS B 1 329 ? -4.227 31.234 7.633 1 98.06 329 HIS B O 1
ATOM 5364 N N . TRP B 1 330 ? -6.082 31.266 6.504 1 98.25 330 TRP B N 1
ATOM 5365 C CA . TRP B 1 330 ? -6.754 30.328 7.387 1 98.25 330 TRP B CA 1
ATOM 5366 C C . TRP B 1 330 ? -6.348 28.891 7.059 1 98.25 330 TRP B C 1
ATOM 5368 O O . TRP B 1 330 ? -6.348 28.484 5.895 1 98.25 330 TRP B O 1
ATOM 5378 N N . LEU B 1 331 ? -5.914 28.125 8.086 1 98.44 331 LEU B N 1
ATOM 5379 C CA . LEU B 1 331 ? -5.766 26.688 8.055 1 98.44 331 LEU B CA 1
ATOM 5380 C C . LEU B 1 331 ? -6.801 26.016 8.945 1 98.44 331 LEU B C 1
ATOM 5382 O O . LEU B 1 331 ? -6.934 26.359 10.125 1 98.44 331 LEU B O 1
ATOM 5386 N N . ASP B 1 332 ? -7.43 25.047 8.43 1 97.31 332 ASP B N 1
ATOM 5387 C CA . ASP B 1 332 ? -8.609 24.422 9.016 1 97.31 332 ASP B CA 1
ATOM 5388 C C . ASP B 1 332 ? -8.227 23.219 9.875 1 97.31 332 ASP B C 1
ATOM 5390 O O . ASP B 1 332 ? -7.68 22.234 9.367 1 97.31 332 ASP B O 1
ATOM 5394 N N . THR B 1 333 ? -8.57 23.281 11.141 1 97.06 333 THR B N 1
ATOM 5395 C CA . THR B 1 333 ? -8.258 22.188 12.047 1 97.06 333 THR B CA 1
ATOM 5396 C C . THR B 1 333 ? -9.258 21.047 11.883 1 97.06 333 THR B C 1
ATOM 5398 O O . THR B 1 333 ? -9.031 19.938 12.383 1 97.06 333 THR B O 1
ATOM 5401 N N . GLY B 1 334 ? -10.336 21.328 11.172 1 94.31 334 GLY B N 1
ATOM 5402 C CA . GLY B 1 334 ? -11.375 20.344 11 1 94.31 334 GLY B CA 1
ATOM 5403 C C . GLY B 1 334 ? -12.109 20.016 12.289 1 94.31 334 GLY B C 1
ATOM 5404 O O . GLY B 1 334 ? -12.594 18.891 12.469 1 94.31 334 GLY B O 1
ATOM 5405 N N . GLY B 1 335 ? -12.086 20.953 13.211 1 93.12 335 GLY B N 1
ATOM 5406 C CA . GLY B 1 335 ? -12.805 20.766 14.461 1 93.12 335 GLY B CA 1
ATOM 5407 C C . GLY B 1 335 ? -11.953 20.141 15.555 1 93.12 335 GLY B C 1
ATOM 5408 O O . GLY B 1 335 ? -12.398 20.016 16.703 1 93.12 335 GLY B O 1
ATOM 5409 N N . ARG B 1 336 ? -10.797 19.781 15.266 1 95.38 336 ARG B N 1
ATOM 5410 C CA . ARG B 1 336 ? -9.914 19.25 16.297 1 95.38 336 ARG B CA 1
ATOM 5411 C C . ARG B 1 336 ? -9.469 20.328 17.266 1 95.38 336 ARG B C 1
ATOM 5413 O O . ARG B 1 336 ? -9.102 21.438 16.859 1 95.38 336 ARG B O 1
ATOM 5420 N N . HIS B 1 337 ? -9.477 20 18.547 1 95.62 337 HIS B N 1
ATOM 5421 C CA . HIS B 1 337 ? -9.148 21.016 19.547 1 95.62 337 HIS B CA 1
ATOM 5422 C C . HIS B 1 337 ? -7.641 21.078 19.766 1 95.62 337 HIS B C 1
ATOM 5424 O O . HIS B 1 337 ? -7.141 22.047 20.359 1 95.62 337 HIS B O 1
ATOM 5430 N N . ARG B 1 338 ? -6.914 20 19.375 1 97.75 338 ARG B N 1
ATOM 5431 C CA . ARG B 1 338 ? -5.457 20.016 19.5 1 97.75 338 ARG B CA 1
ATOM 5432 C C . ARG B 1 338 ? -4.801 19.234 18.359 1 97.75 338 ARG B C 1
ATOM 5434 O O . ARG B 1 338 ? -5.445 18.406 17.719 1 97.75 338 ARG B O 1
ATOM 5441 N N . GLY B 1 339 ? -3.588 19.438 18.125 1 98.06 339 GLY B N 1
ATOM 5442 C CA . GLY B 1 339 ? -2.74 18.828 17.109 1 98.06 339 GLY B CA 1
ATOM 5443 C C . GLY B 1 339 ? -1.386 19.484 16.984 1 98.06 339 GLY B C 1
ATOM 5444 O O . GLY B 1 339 ? -0.97 20.234 17.859 1 98.06 339 GLY B O 1
ATOM 5445 N N . PHE B 1 340 ? -0.718 19.078 15.938 1 97.88 340 PHE B N 1
ATOM 5446 C CA . PHE B 1 340 ? 0.622 19.625 15.734 1 97.88 340 PHE B CA 1
ATOM 5447 C C . PHE B 1 340 ? 0.646 20.578 14.547 1 97.88 340 PHE B C 1
ATOM 5449 O O . PHE B 1 340 ? -0.218 20.5 13.672 1 97.88 340 PHE B O 1
ATOM 5456 N N . VAL B 1 341 ? 1.574 21.5 14.594 1 98.06 341 VAL B N 1
ATOM 5457 C CA . VAL B 1 341 ? 1.891 22.438 13.516 1 98.06 341 VAL B CA 1
ATOM 5458 C C . VAL B 1 341 ? 3.348 22.266 13.102 1 98.06 341 VAL B C 1
ATOM 5460 O O . VAL B 1 341 ? 4.258 22.375 13.922 1 98.06 341 VAL B O 1
ATOM 5463 N N . ILE B 1 342 ? 3.553 22 11.828 1 96.69 342 ILE B N 1
ATOM 5464 C CA . ILE B 1 342 ? 4.91 21.797 11.344 1 96.69 342 ILE B CA 1
ATOM 5465 C C . ILE B 1 342 ? 5.258 22.859 10.305 1 96.69 342 ILE B C 1
ATOM 5467 O O . ILE B 1 342 ? 4.504 23.078 9.359 1 96.69 342 ILE B O 1
ATOM 5471 N N . LEU B 1 343 ? 6.328 23.516 10.508 1 96.62 343 LEU B N 1
ATOM 5472 C CA . LEU B 1 343 ? 6.875 24.438 9.523 1 96.62 343 LEU B CA 1
ATOM 5473 C C . LEU B 1 343 ? 8.172 23.906 8.93 1 96.62 343 LEU B C 1
ATOM 5475 O O . LEU B 1 343 ? 9.016 23.375 9.656 1 96.62 343 LEU B O 1
ATOM 5479 N N . ARG B 1 344 ? 8.305 23.984 7.691 1 95.94 344 ARG B N 1
ATOM 5480 C CA . ARG B 1 344 ? 9.508 23.609 6.961 1 95.94 344 ARG B CA 1
ATOM 5481 C C . ARG B 1 344 ? 10.047 24.781 6.145 1 95.94 344 ARG B C 1
ATOM 5483 O O . ARG B 1 344 ? 9.297 25.422 5.41 1 95.94 344 ARG B O 1
ATOM 5490 N N . TRP B 1 345 ? 11.289 25.016 6.332 1 96.19 345 TRP B N 1
ATOM 5491 C CA . TRP B 1 345 ? 11.992 26.031 5.559 1 96.19 345 TRP B CA 1
ATOM 5492 C C . TRP B 1 345 ? 13.133 25.422 4.758 1 96.19 345 TRP B C 1
ATOM 5494 O O . TRP B 1 345 ? 14.172 25.047 5.32 1 96.19 345 TRP B O 1
ATOM 5504 N N . LEU B 1 346 ? 12.914 25.328 3.5 1 95.88 346 LEU B N 1
ATOM 5505 C CA . LEU B 1 346 ? 13.922 24.734 2.631 1 95.88 346 LEU B CA 1
ATOM 5506 C C . LEU B 1 346 ? 15.18 25.594 2.598 1 95.88 346 LEU B C 1
ATOM 5508 O O . LEU B 1 346 ? 15.109 26.812 2.799 1 95.88 346 LEU B O 1
ATOM 5512 N N . ASP B 1 347 ? 16.312 25.031 2.334 1 93.69 347 ASP B N 1
ATOM 5513 C CA . ASP B 1 347 ? 17.641 25.625 2.23 1 93.69 347 ASP B CA 1
ATOM 5514 C C . ASP B 1 347 ? 18.188 25.984 3.611 1 93.69 347 ASP B C 1
ATOM 5516 O O . ASP B 1 347 ? 19.203 26.672 3.723 1 93.69 347 ASP B O 1
ATOM 5520 N N . ASN B 1 348 ? 17.5 25.641 4.594 1 92.5 348 ASN B N 1
ATOM 5521 C CA . ASN B 1 348 ? 17.953 25.703 5.98 1 92.5 348 ASN B CA 1
ATOM 5522 C C . ASN B 1 348 ? 18.391 27.109 6.363 1 92.5 348 ASN B C 1
ATOM 5524 O O . ASN B 1 348 ? 19.516 27.312 6.828 1 92.5 348 ASN B O 1
ATOM 5528 N N . PRO B 1 349 ? 17.531 28.094 6.227 1 94.06 349 PRO B N 1
ATOM 5529 C CA . PRO B 1 349 ? 17.859 29.469 6.582 1 94.06 349 PRO B CA 1
ATOM 5530 C C . PRO B 1 349 ? 17.953 29.688 8.094 1 94.06 349 PRO B C 1
ATOM 5532 O O . PRO B 1 349 ? 17.703 28.766 8.867 1 94.06 349 PRO B O 1
ATOM 5535 N N . GLN B 1 350 ? 18.359 30.906 8.391 1 92.94 350 GLN B N 1
ATOM 5536 C CA . GLN B 1 350 ? 18.203 31.312 9.789 1 92.94 350 GLN B CA 1
ATOM 5537 C C . GLN B 1 350 ? 16.734 31.312 10.211 1 92.94 350 GLN B C 1
ATOM 5539 O O . GLN B 1 350 ? 15.875 31.766 9.461 1 92.94 350 GLN B O 1
ATOM 5544 N N . ALA B 1 351 ? 16.562 30.781 11.352 1 91.75 351 ALA B N 1
ATOM 5545 C CA . ALA B 1 351 ? 15.195 30.656 11.836 1 91.75 351 ALA B CA 1
ATOM 5546 C C . ALA B 1 351 ? 14.523 32.031 11.914 1 91.75 351 ALA B C 1
ATOM 5548 O O . ALA B 1 351 ? 15.055 32.969 12.539 1 91.75 351 ALA B O 1
ATOM 5549 N N . PRO B 1 352 ? 13.438 32.125 11.289 1 93.38 352 PRO B N 1
ATOM 5550 C CA . PRO B 1 352 ? 12.727 33.406 11.438 1 93.38 352 PRO B CA 1
ATOM 5551 C C . PRO B 1 352 ? 12.117 33.594 12.82 1 93.38 352 PRO B C 1
ATOM 5553 O O . PRO B 1 352 ? 11.875 32.594 13.523 1 93.38 352 PRO B O 1
ATOM 5556 N N . ASP B 1 353 ? 11.938 34.844 13.148 1 91.62 353 ASP B N 1
ATOM 5557 C CA . ASP B 1 353 ? 11.18 35.125 14.367 1 91.62 353 ASP B CA 1
ATOM 5558 C C . ASP B 1 353 ? 9.68 35 14.125 1 91.62 353 ASP B C 1
ATOM 5560 O O . ASP B 1 353 ? 9.109 35.781 13.352 1 91.62 353 ASP B O 1
ATOM 5564 N N . ILE B 1 354 ? 9.086 34.031 14.789 1 95.94 354 ILE B N 1
ATOM 5565 C CA . ILE B 1 354 ? 7.656 33.844 14.625 1 95.94 354 ILE B CA 1
ATOM 5566 C C . ILE B 1 354 ? 6.926 34.219 15.906 1 95.94 354 ILE B C 1
ATOM 5568 O O . ILE B 1 354 ? 7.164 33.625 16.969 1 95.94 354 ILE B O 1
ATOM 5572 N N . GLU B 1 355 ? 6.141 35.25 15.836 1 97.12 355 GLU B N 1
ATOM 5573 C CA . GLU B 1 355 ? 5.254 35.562 16.938 1 97.12 355 GLU B CA 1
ATOM 5574 C C . GLU B 1 355 ? 4.027 34.656 16.969 1 97.12 355 GLU B C 1
ATOM 5576 O O . GLU B 1 355 ? 3.293 34.594 15.977 1 97.12 355 GLU B O 1
ATOM 5581 N N . VAL B 1 356 ? 3.852 33.969 18.062 1 97.75 356 VAL B N 1
ATOM 5582 C CA . VAL B 1 356 ? 2.729 33.062 18.219 1 97.75 356 VAL B CA 1
ATOM 5583 C C . VAL B 1 356 ? 1.749 33.625 19.25 1 97.75 356 VAL B C 1
ATOM 5585 O O . VAL B 1 356 ? 2.148 34 20.359 1 97.75 356 VAL B O 1
ATOM 5588 N N . SER B 1 357 ? 0.49 33.688 18.906 1 97.75 357 SER B N 1
ATOM 5589 C CA . SER B 1 357 ? -0.51 34.188 19.828 1 97.75 357 SER B CA 1
ATOM 5590 C C . SER B 1 357 ? -1.853 33.5 19.641 1 97.75 357 SER B C 1
ATOM 5592 O O . SER B 1 357 ? -2.156 33.031 18.547 1 97.75 357 SER B O 1
ATOM 5594 N N . VAL B 1 358 ? -2.598 33.406 20.703 1 98.12 358 VAL B N 1
ATOM 5595 C CA . VAL B 1 358 ? -3.979 32.938 20.641 1 98.12 358 VAL B CA 1
ATOM 5596 C C . VAL B 1 358 ? -4.926 34.125 20.625 1 98.12 358 VAL B C 1
ATOM 5598 O O . VAL B 1 358 ? -4.867 35 21.5 1 98.12 358 VAL B O 1
ATOM 5601 N N . ARG B 1 359 ? -5.715 34.125 19.547 1 97.31 359 ARG B N 1
ATOM 5602 C CA . ARG B 1 359 ? -6.676 35.219 19.391 1 97.31 359 ARG B CA 1
ATOM 5603 C C . ARG B 1 359 ? -8.109 34.719 19.547 1 97.31 359 ARG B C 1
ATOM 5605 O O . ARG B 1 359 ? -8.375 33.531 19.359 1 97.31 359 ARG B O 1
ATOM 5612 N N . HIS B 1 360 ? -9.031 35.594 19.938 1 94.69 360 HIS B N 1
ATOM 5613 C CA . HIS B 1 360 ? -10.43 35.25 20.156 1 94.69 360 HIS B CA 1
ATOM 5614 C C . HIS B 1 360 ? -11.336 36.062 19.219 1 94.69 360 HIS B C 1
ATOM 5616 O O . HIS B 1 360 ? -11.039 37.219 18.906 1 94.69 360 HIS B O 1
ATOM 5622 N N . ARG B 1 361 ? -12.344 35.375 18.734 1 84.81 361 ARG B N 1
ATOM 5623 C CA . ARG B 1 361 ? -13.352 36.094 17.953 1 84.81 361 ARG B CA 1
ATOM 5624 C C . ARG B 1 361 ? -13.898 37.281 18.734 1 84.81 361 ARG B C 1
ATOM 5626 O O . ARG B 1 361 ? -14.203 37.156 19.922 1 84.81 361 ARG B O 1
ATOM 5633 N N . GLU B 1 362 ? -13.727 38.594 18.406 1 65.62 362 GLU B N 1
ATOM 5634 C CA . GLU B 1 362 ? -14.398 39.688 19.062 1 65.62 362 GLU B CA 1
ATOM 5635 C C . GLU B 1 362 ? -15.914 39.5 19.078 1 65.62 362 GLU B C 1
ATOM 5637 O O . GLU B 1 362 ? -16.484 39.062 18.078 1 65.62 362 GLU B O 1
ATOM 5642 N N . GLN B 1 363 ? -16.5 38.938 20.094 1 51.41 363 GLN B N 1
ATOM 5643 C CA . GLN B 1 363 ? -17.953 39 20.234 1 51.41 363 GLN B CA 1
ATOM 5644 C C . GLN B 1 363 ? -18.484 40.406 19.828 1 51.41 363 GLN B C 1
ATOM 5646 O O . GLN B 1 363 ? -18.031 41.406 20.375 1 51.41 363 GLN B O 1
ATOM 5651 N N . ARG B 1 364 ? -18.625 40.75 18.547 1 45.25 364 ARG B N 1
ATOM 5652 C CA . ARG B 1 364 ? -19.422 41.938 18.328 1 45.25 364 ARG B CA 1
ATOM 5653 C C . ARG B 1 364 ? -20.516 42.062 19.391 1 45.25 364 ARG B C 1
ATOM 5655 O O . ARG B 1 364 ? -21.266 41.125 19.625 1 45.25 364 ARG B O 1
ATOM 5662 N N . ALA B 1 365 ? -20.375 43.125 20.328 1 39.12 365 ALA B N 1
ATOM 5663 C CA . ALA B 1 365 ? -21.516 43.656 21.078 1 39.12 365 ALA B CA 1
ATOM 5664 C C . ALA B 1 365 ? -22.625 44.125 20.156 1 39.12 365 ALA B C 1
ATOM 5666 O O . ALA B 1 365 ? -22.344 44.75 19.109 1 39.12 365 ALA B O 1
#

pLDDT: mean 92.35, std 10.84, range [27.95, 98.75]